Protein 8H2M (pdb70)

Radius of gyration: 31.68 Å; Cα contacts (8 Å, |Δi|>4): 1474; chains: 1; bounding box: 47×100×79 Å

B-factor: mean 79.03, std 23.76, range [32.84, 167.2]

Foldseek 3Di:
DAWQCVLVVFWDKWWQDDDVFDDLLVLLCCLCVLQLQQFDSLLSLLLSQVLSVVLRLLVCLQVCVVVPVQSVQSLQQWQWWQFAHDIARSVDPVSVVVVVVVSPVDDRLNRLLGTADTAGHLQWFDAQTIIIGTRDPQEDEFFFSLVCCVQGGADFPNWDKFFFAPDDGTEYEAEPACLFHQLEWWEAECVRVPHDPFAFEKFWKRKWKAFPRSYTFWIHGGIYGYGPQDDHTYTYLNRTGGFQDADPRDGQHPVNSVVVCVVCNHVRTMMMIMGTRDDFDWQCDVWIKGETELSNPCPPPCVSNVQQQLFWFQDPQAAIEFEKEAEDVVVVQVHDQQQWKWKAWCLIGIYHYHYYYYNYRHIYGHCLVVVLRVAHRRGIMMIIHHSPPPDDRDHPLQSCQLLLQADHADFDAFAQSCVVVLVLVVVLVVVVCVDPLLVVLVVVPDPDPNAVLCSLVVCVVDPNPVSNCVVVVSVLVRVCVVVVFDCVPVVSVVVSCVPPPVSHNVCSSRDVGSVGTGSGHTHHSNNVSNVLWVKHKAFAAQPRSGSSRLNSLQVLLVVLVLLVVQLVVLVVPQDSVQLVVLSVQCVVCVPDNDPVSVVVSSVSNSVSSPPLSSSLNSNSVNLSVNSVCSNNGQMWMWTADPQLKIFIDPSVVSQSVCSCVHDNRVSTQAIAHNPGGRPDHSPVVSNLVSLALLLLLLVVLVVVAPDDCPPFSSVCLVVDSSNSVSSSSNSNSVPHHDDNVCNRVSGD

Structure (mmCIF, N/CA/C/O backbone):
data_8H2M
#
_entry.id   8H2M
#
_cell.length_a   137.780
_cell.length_b   137.780
_cell.length_c   135.430
_cell.angle_alpha   90.000
_cell.angle_beta   90.000
_cell.angle_gamma   90.000
#
_symmetry.space_group_name_H-M   'P 41 2 2'
#
loop_
_atom_site.group_PDB
_atom_site.id
_atom_site.type_symbol
_atom_site.label_atom_id
_atom_site.label_alt_id
_atom_site.label_comp_id
_atom_site.label_asym_id
_atom_site.label_entity_id
_atom_site.label_seq_id
_atom_site.pdbx_PDB_ins_code
_atom_site.Cartn_x
_atom_site.Cartn_y
_atom_site.Cartn_z
_atom_site.occupancy
_atom_site.B_iso_or_equiv
_atom_site.auth_seq_id
_atom_site.auth_comp_id
_atom_site.auth_asym_id
_atom_site.auth_atom_id
_atom_site.pdbx_PDB_model_num
ATOM 1 N N . ASN A 1 341 ? 25.781 47.467 95.011 1.00 71.40 327 ASN A N 1
ATOM 2 C CA . ASN A 1 341 ? 26.742 46.772 95.871 1.00 77.17 327 ASN A CA 1
ATOM 3 C C . ASN A 1 341 ? 26.430 45.250 96.183 1.00 89.60 327 ASN A C 1
ATOM 4 O O . ASN A 1 341 ? 27.379 44.449 96.259 1.00 88.55 327 ASN A O 1
ATOM 9 N N . LYS A 1 342 ? 25.162 44.843 96.383 1.00 84.90 328 LYS A N 1
ATOM 10 C CA . LYS A 1 342 ? 24.767 43.429 96.351 1.00 88.11 328 LYS A CA 1
ATOM 11 C C . LYS A 1 342 ? 23.351 43.303 95.796 1.00 73.19 328 LYS A C 1
ATOM 12 O O . LYS A 1 342 ? 22.641 44.308 95.651 1.00 77.00 328 LYS A O 1
ATOM 18 N N . PRO A 1 343 ? 22.903 42.071 95.494 1.00 64.64 329 PRO A N 1
ATOM 19 C CA . PRO A 1 343 ? 21.626 41.886 94.787 1.00 70.74 329 PRO A CA 1
ATOM 20 C C . PRO A 1 343 ? 20.413 42.461 95.509 1.00 66.51 329 PRO A C 1
ATOM 21 O O . PRO A 1 343 ? 20.226 42.259 96.710 1.00 63.28 329 PRO A O 1
ATOM 25 N N . PHE A 1 344 ? 19.559 43.157 94.752 1.00 65.83 330 PHE A N 1
ATOM 26 C CA . PHE A 1 344 ? 18.331 43.700 95.315 1.00 58.54 330 PHE A CA 1
ATOM 27 C C . PHE A 1 344 ? 17.440 42.616 95.889 1.00 60.91 330 PHE A C 1
ATOM 28 O O . PHE A 1 344 ? 16.520 42.941 96.635 1.00 73.42 330 PHE A O 1
ATOM 36 N N . ALA A 1 345 ? 17.681 41.344 95.583 1.00 57.55 331 ALA A N 1
ATOM 37 C CA . ALA A 1 345 ? 17.026 40.293 96.353 1.00 66.04 331 ALA A CA 1
ATOM 38 C C . ALA A 1 345 ? 17.419 40.388 97.817 1.00 74.89 331 ALA A C 1
ATOM 39 O O . ALA A 1 345 ? 16.557 40.385 98.701 1.00 75.76 331 ALA A O 1
ATOM 41 N N . GLN A 1 346 ? 18.729 40.507 98.087 1.00 81.87 332 GLN A N 1
ATOM 42 C CA . GLN A 1 346 ? 19.261 40.459 99.450 1.00 73.24 332 GLN A CA 1
ATOM 43 C C . GLN A 1 346 ? 19.165 41.805 100.162 1.00 61.28 332 GLN A C 1
ATOM 44 O O . GLN A 1 346 ? 18.940 41.841 101.375 1.00 57.04 332 GLN A O 1
ATOM 50 N N . GLN A 1 347 ? 19.316 42.919 99.446 1.00 60.18 333 GLN A N 1
ATOM 51 C CA . GLN A 1 347 ? 19.221 44.212 100.114 1.00 76.63 333 GLN A CA 1
ATOM 52 C C . GLN A 1 347 ? 17.802 44.546 100.540 1.00 76.05 333 GLN A C 1
ATOM 53 O O . GLN A 1 347 ? 17.604 45.494 101.302 1.00 78.00 333 GLN A O 1
ATOM 59 N N . THR A 1 348 ? 16.815 43.821 100.037 1.00 77.95 334 THR A N 1
ATOM 60 C CA . THR A 1 348 ? 15.430 44.041 100.401 1.00 71.98 334 THR A CA 1
ATOM 61 C C . THR A 1 348 ? 14.866 42.908 101.240 1.00 64.15 334 THR A C 1
ATOM 62 O O . THR A 1 348 ? 13.979 43.142 102.060 1.00 78.09 334 THR A O 1
ATOM 66 N N . GLY A 1 349 ? 15.397 41.705 101.090 1.00 58.39 335 GLY A N 1
ATOM 67 C CA . GLY A 1 349 ? 14.953 40.567 101.850 1.00 69.54 335 GLY A CA 1
ATOM 68 C C . GLY A 1 349 ? 13.863 39.745 101.202 1.00 66.06 335 GLY A C 1
ATOM 69 O O . GLY A 1 349 ? 13.500 38.707 101.764 1.00 57.83 335 GLY A O 1
ATOM 70 N N . ARG A 1 350 ? 13.336 40.179 100.047 1.00 56.45 336 ARG A N 1
ATOM 71 C CA . ARG A 1 350 ? 12.154 39.548 99.457 1.00 59.83 336 ARG A CA 1
ATOM 72 C C . ARG A 1 350 ? 12.373 38.077 99.244 1.00 63.30 336 ARG A C 1
ATOM 73 O O . ARG A 1 350 ? 11.523 37.251 99.595 1.00 83.47 336 ARG A O 1
ATOM 81 N N . PHE A 1 351 ? 13.485 37.739 98.611 1.00 61.57 337 PHE A N 1
ATOM 82 C CA . PHE A 1 351 ? 13.775 36.380 98.212 1.00 67.22 337 PHE A CA 1
ATOM 83 C C . PHE A 1 351 ? 15.063 35.922 98.870 1.00 68.77 337 PHE A C 1
ATOM 84 O O . PHE A 1 351 ? 15.949 36.729 99.162 1.00 67.53 337 PHE A O 1
ATOM 92 N N . HIS A 1 352 ? 15.168 34.625 99.086 1.00 52.37 338 HIS A N 1
ATOM 93 C CA . HIS A 1 352 ? 16.471 34.049 99.353 1.00 64.00 338 HIS A CA 1
ATOM 94 C C . HIS A 1 352 ? 17.138 33.632 98.056 1.00 62.55 338 HIS A C 1
ATOM 95 O O . HIS A 1 352 ? 16.473 33.280 97.080 1.00 69.84 338 HIS A O 1
ATOM 102 N N . THR A 1 353 ? 18.464 33.685 98.041 1.00 66.19 339 THR A N 1
ATOM 103 C CA . THR A 1 353 ? 19.206 33.391 96.832 1.00 51.53 339 THR A CA 1
ATOM 104 C C . THR A 1 353 ? 20.193 32.276 97.093 1.00 52.42 339 THR A C 1
ATOM 105 O O . THR A 1 353 ? 21.007 32.357 98.014 1.00 64.96 339 THR A O 1
ATOM 109 N N . ILE A 1 354 ? 20.123 31.256 96.262 1.00 49.07 340 ILE A N 1
ATOM 110 C CA . ILE A 1 354 ? 21.115 30.200 96.184 1.00 48.83 340 ILE A CA 1
ATOM 111 C C . ILE A 1 354 ? 21.754 30.268 94.787 1.00 57.46 340 ILE A C 1
ATOM 112 O O . ILE A 1 354 ? 21.068 30.557 93.800 1.00 65.68 340 ILE A O 1
ATOM 117 N N . GLU A 1 355 ? 23.076 30.097 94.713 1.00 57.07 341 GLU A N 1
ATOM 118 C CA . GLU A 1 355 ? 23.789 30.086 93.433 1.00 56.18 341 GLU A CA 1
ATOM 119 C C . GLU A 1 355 ? 23.559 28.781 92.676 1.00 63.77 341 GLU A C 1
ATOM 120 O O . GLU A 1 355 ? 23.454 27.708 93.277 1.00 75.35 341 GLU A O 1
ATOM 126 N N . LEU A 1 356 ? 23.527 28.863 91.338 1.00 60.68 342 LEU A N 1
ATOM 127 C CA . LEU A 1 356 ? 23.296 27.662 90.528 1.00 53.42 342 LEU A CA 1
ATOM 128 C C . LEU A 1 356 ? 24.566 26.974 90.036 1.00 55.09 342 LEU A C 1
ATOM 129 O O . LEU A 1 356 ? 24.567 25.748 89.892 1.00 58.99 342 LEU A O 1
ATOM 134 N N . GLN A 1 357 ? 25.613 27.730 89.721 1.00 50.89 343 GLN A N 1
ATOM 135 C CA . GLN A 1 357 ? 26.880 27.197 89.265 1.00 54.39 343 GLN A CA 1
ATOM 136 C C . GLN A 1 357 ? 27.892 27.515 90.341 1.00 77.04 343 GLN A C 1
ATOM 137 O O . GLN A 1 357 ? 28.105 28.694 90.650 1.00 78.85 343 GLN A O 1
ATOM 143 N N . GLU A 1 358 ? 28.525 26.476 90.889 1.00 84.39 344 GLU A N 1
ATOM 144 C CA . GLU A 1 358 ? 29.398 26.610 92.056 1.00 89.49 344 GLU A CA 1
ATOM 145 C C . GLU A 1 358 ? 30.740 27.252 91.668 1.00 81.38 344 GLU A C 1
ATOM 146 O O . GLU A 1 358 ? 30.921 27.779 90.566 1.00 82.10 344 GLU A O 1
ATOM 152 N N . GLU A 1 359 ? 31.698 27.219 92.592 1.00 92.44 345 GLU A N 1
ATOM 153 C CA . GLU A 1 359 ? 32.868 28.106 92.575 1.00 99.32 345 GLU A CA 1
ATOM 154 C C . GLU A 1 359 ? 33.863 27.703 91.479 1.00 90.27 345 GLU A C 1
ATOM 155 O O . GLU A 1 359 ? 34.532 26.666 91.580 1.00 82.08 345 GLU A O 1
ATOM 161 N N . GLY A 1 360 ? 33.963 28.520 90.422 1.00 87.31 346 GLY A N 1
ATOM 162 C CA . GLY A 1 360 ? 34.923 28.290 89.344 1.00 96.98 346 GLY A CA 1
ATOM 163 C C . GLY A 1 360 ? 34.830 27.003 88.530 1.00 98.69 346 GLY A C 1
ATOM 164 O O . GLY A 1 360 ? 35.469 26.886 87.473 1.00 103.75 346 GLY A O 1
ATOM 165 N N . SER A 1 361 ? 34.044 26.031 89.028 1.00 92.33 347 SER A N 1
ATOM 166 C CA . SER A 1 361 ? 33.649 24.737 88.461 1.00 77.26 347 SER A CA 1
ATOM 167 C C . SER A 1 361 ? 33.261 24.785 86.989 1.00 66.41 347 SER A C 1
ATOM 168 O O . SER A 1 361 ? 32.758 25.812 86.514 1.00 62.06 347 SER A O 1
ATOM 171 N N . PRO A 1 362 ? 33.406 23.670 86.266 1.00 62.30 348 PRO A N 1
ATOM 172 C CA . PRO A 1 362 ? 33.343 23.700 84.794 1.00 55.84 348 PRO A CA 1
ATOM 173 C C . PRO A 1 362 ? 31.939 23.865 84.246 1.00 50.52 348 PRO A C 1
ATOM 174 O O . PRO A 1 362 ? 30.961 23.404 84.831 1.00 45.21 348 PRO A O 1
ATOM 178 N N . ASP A 1 363 ? 31.855 24.487 83.075 1.00 51.29 349 ASP A N 1
ATOM 179 C CA . ASP A 1 363 ? 30.559 24.740 82.437 1.00 47.84 349 ASP A CA 1
ATOM 180 C C . ASP A 1 363 ? 30.121 23.511 81.654 1.00 51.10 349 ASP A C 1
ATOM 181 O O . ASP A 1 363 ? 30.472 23.335 80.492 1.00 63.08 349 ASP A O 1
ATOM 186 N N . GLU A 1 364 ? 29.312 22.664 82.281 1.00 41.24 350 GLU A N 1
ATOM 187 C CA . GLU A 1 364 ? 28.882 21.462 81.591 1.00 43.17 350 GLU A CA 1
ATOM 188 C C . GLU A 1 364 ? 28.052 21.784 80.354 1.00 55.13 350 GLU A C 1
ATOM 189 O O . GLU A 1 364 ? 28.003 20.972 79.422 1.00 57.97 350 GLU A O 1
ATOM 195 N N . PHE A 1 365 ? 27.429 22.961 80.289 1.00 52.91 351 PHE A N 1
ATOM 196 C CA . PHE A 1 365 ? 26.655 23.253 79.093 1.00 42.78 351 PHE A CA 1
ATOM 197 C C . PHE A 1 365 ? 27.577 23.519 77.907 1.00 47.65 351 PHE A C 1
ATOM 198 O O . PHE A 1 365 ? 27.323 23.016 76.804 1.00 56.49 351 PHE A O 1
ATOM 206 N N . GLN A 1 366 ? 28.680 24.267 78.112 1.00 45.26 352 GLN A N 1
ATOM 207 C CA . GLN A 1 366 ? 29.634 24.469 77.012 1.00 48.29 352 GLN A CA 1
ATOM 208 C C . GLN A 1 366 ? 30.126 23.140 76.443 1.00 51.25 352 GLN A C 1
ATOM 209 O O . GLN A 1 366 ? 30.386 23.046 75.241 1.00 60.25 352 GLN A O 1
ATOM 215 N N . GLU A 1 367 ? 30.229 22.097 77.275 1.00 53.71 353 GLU A N 1
ATOM 216 C CA . GLU A 1 367 ? 30.675 20.793 76.794 1.00 43.73 353 GLU A CA 1
ATOM 217 C C . GLU A 1 367 ? 29.577 20.099 76.017 1.00 48.57 353 GLU A C 1
ATOM 218 O O . GLU A 1 367 ? 29.826 19.556 74.943 1.00 49.88 353 GLU A O 1
ATOM 224 N N . LEU A 1 368 ? 28.351 20.069 76.547 1.00 41.45 354 LEU A N 1
ATOM 225 C CA . LEU A 1 368 ? 27.309 19.398 75.784 1.00 41.07 354 LEU A CA 1
ATOM 226 C C . LEU A 1 368 ? 27.160 20.037 74.418 1.00 51.11 354 LEU A C 1
ATOM 227 O O . LEU A 1 368 ? 26.770 19.386 73.451 1.00 47.08 354 LEU A O 1
ATOM 232 N N . LEU A 1 369 ? 27.566 21.278 74.299 1.00 45.92 355 LEU A N 1
ATOM 233 C CA . LEU A 1 369 ? 27.315 22.004 73.084 1.00 45.19 355 LEU A CA 1
ATOM 234 C C . LEU A 1 369 ? 28.132 21.466 71.923 1.00 47.05 355 LEU A C 1
ATOM 235 O O . LEU A 1 369 ? 27.820 21.779 70.775 1.00 65.22 355 LEU A O 1
ATOM 240 N N . ARG A 1 370 ? 29.160 20.665 72.177 1.00 51.32 356 ARG A N 1
ATOM 241 C CA . ARG A 1 370 ? 29.907 20.056 71.077 1.00 54.57 356 ARG A CA 1
ATOM 242 C C . ARG A 1 370 ? 29.348 18.708 70.668 1.00 58.71 356 ARG A C 1
ATOM 243 O O . ARG A 1 370 ? 29.902 18.081 69.761 1.00 63.56 356 ARG A O 1
ATOM 251 N N . LEU A 1 371 ? 28.279 18.241 71.323 1.00 51.23 357 LEU A N 1
ATOM 252 C CA . LEU A 1 371 ? 27.367 17.324 70.653 1.00 45.39 357 LEU A CA 1
ATOM 253 C C . LEU A 1 371 ? 26.681 17.997 69.464 1.00 54.39 357 LEU A C 1
ATOM 254 O O . LEU A 1 371 ? 26.321 17.335 68.485 1.00 60.27 357 LEU A O 1
ATOM 259 N N . GLN A 1 372 ? 26.462 19.308 69.545 1.00 57.01 358 GLN A N 1
ATOM 260 C CA . GLN A 1 372 ? 25.887 20.031 68.421 1.00 50.78 358 GLN A CA 1
ATOM 261 C C . GLN A 1 372 ? 26.889 20.171 67.294 1.00 55.85 358 GLN A C 1
ATOM 262 O O . GLN A 1 372 ? 26.511 20.151 66.120 1.00 62.99 358 GLN A O 1
ATOM 268 N N . ALA A 1 373 ? 28.169 20.318 67.623 1.00 67.22 359 ALA A N 1
ATOM 269 C CA . ALA A 1 373 ? 29.154 20.435 66.562 1.00 59.40 359 ALA A CA 1
ATOM 270 C C . ALA A 1 373 ? 29.424 19.088 65.903 1.00 51.20 359 ALA A C 1
ATOM 271 O O . ALA A 1 373 ? 29.522 19.019 64.680 1.00 48.13 359 ALA A O 1
ATOM 273 N N . SER A 1 374 ? 29.499 18.004 66.681 1.00 47.76 360 SER A N 1
ATOM 274 C CA . SER A 1 374 ? 29.728 16.691 66.083 1.00 61.95 360 SER A CA 1
ATOM 275 C C . SER A 1 374 ? 28.554 16.255 65.207 1.00 55.41 360 SER A C 1
ATOM 276 O O . SER A 1 374 ? 28.751 15.662 64.142 1.00 59.70 360 SER A O 1
ATOM 279 N N . THR A 1 375 ? 27.330 16.523 65.625 1.00 53.70 361 THR A N 1
ATOM 280 C CA . THR A 1 375 ? 26.210 16.030 64.844 1.00 56.60 361 THR A CA 1
ATOM 281 C C . THR A 1 375 ? 25.892 16.929 63.642 1.00 54.36 361 THR A C 1
ATOM 282 O O . THR A 1 375 ? 24.904 16.696 62.932 1.00 47.92 361 THR A O 1
ATOM 286 N N . GLN A 1 376 ? 26.734 17.923 63.374 1.00 48.19 362 GLN A N 1
ATOM 287 C CA . GLN A 1 376 ? 26.464 18.900 62.334 1.00 52.67 362 GLN A CA 1
ATOM 288 C C . GLN A 1 376 ? 25.088 19.532 62.536 1.00 63.73 362 GLN A C 1
ATOM 289 O O . GLN A 1 376 ? 24.373 19.824 61.577 1.00 69.18 362 GLN A O 1
ATOM 295 N N . GLY A 1 377 ? 24.688 19.712 63.793 1.00 59.10 363 GLY A N 1
ATOM 296 C CA . GLY A 1 377 ? 23.507 20.487 64.108 1.00 45.07 363 GLY A CA 1
ATOM 297 C C . GLY A 1 377 ? 22.220 19.710 64.264 1.00 47.30 363 GLY A C 1
ATOM 298 O O . GLY A 1 377 ? 21.163 20.227 63.921 1.00 55.39 363 GLY A O 1
ATOM 299 N N . HIS A 1 378 ? 22.258 18.501 64.818 1.00 53.65 364 HIS A N 1
ATOM 300 C CA . HIS A 1 378 ? 21.066 17.655 64.876 1.00 46.63 364 HIS A CA 1
ATOM 301 C C . HIS A 1 378 ? 20.732 17.223 66.291 1.00 54.91 364 HIS A C 1
ATOM 302 O O . HIS A 1 378 ? 20.130 16.172 66.497 1.00 67.28 364 HIS A O 1
ATOM 309 N N . VAL A 1 379 ? 21.137 18.018 67.273 1.00 57.49 365 VAL A N 1
ATOM 310 C CA . VAL A 1 379 ? 20.578 17.951 68.610 1.00 49.88 365 VAL A CA 1
ATOM 311 C C . VAL A 1 379 ? 19.983 19.318 68.942 1.00 52.27 365 VAL A C 1
ATOM 312 O O . VAL A 1 379 ? 20.146 20.291 68.209 1.00 66.24 365 VAL A O 1
ATOM 316 N N . ASP A 1 380 ? 19.268 19.371 70.037 1.00 40.25 366 ASP A N 1
ATOM 317 C CA . ASP A 1 380 ? 18.481 20.535 70.409 1.00 45.10 366 ASP A CA 1
ATOM 318 C C . ASP A 1 380 ? 19.143 21.263 71.579 1.00 43.07 366 ASP A C 1
ATOM 319 O O . ASP A 1 380 ? 19.114 20.782 72.724 1.00 45.16 366 ASP A O 1
ATOM 324 N N . GLU A 1 381 ? 19.700 22.443 71.297 1.00 37.89 367 GLU A N 1
ATOM 325 C CA . GLU A 1 381 ? 20.379 23.212 72.342 1.00 37.52 367 GLU A CA 1
ATOM 326 C C . GLU A 1 381 ? 19.514 23.464 73.563 1.00 45.21 367 GLU A C 1
ATOM 327 O O . GLU A 1 381 ? 20.014 23.420 74.686 1.00 51.58 367 GLU A O 1
ATOM 333 N N . THR A 1 382 ? 18.232 23.775 73.389 1.00 46.99 368 THR A N 1
ATOM 334 C CA . THR A 1 382 ? 17.566 24.216 74.600 1.00 40.75 368 THR A CA 1
ATOM 335 C C . THR A 1 382 ? 17.158 23.017 75.449 1.00 41.63 368 THR A C 1
ATOM 336 O O . THR A 1 382 ? 16.851 23.200 76.623 1.00 39.93 368 THR A O 1
ATOM 340 N N . THR A 1 383 ? 17.126 21.797 74.865 1.00 44.71 369 THR A N 1
ATOM 341 C CA . THR A 1 383 ? 16.998 20.571 75.658 1.00 37.20 369 THR A CA 1
ATOM 342 C C . THR A 1 383 ? 18.258 20.302 76.460 1.00 42.82 369 THR A C 1
ATOM 343 O O . THR A 1 383 ? 18.185 20.013 77.661 1.00 40.80 369 THR A O 1
ATOM 347 N N . LEU A 1 384 ? 19.425 20.364 75.806 1.00 35.32 370 LEU A N 1
ATOM 348 C CA . LEU A 1 384 ? 20.686 20.360 76.542 1.00 35.41 370 LEU A CA 1
ATOM 349 C C . LEU A 1 384 ? 20.640 21.369 77.684 1.00 37.24 370 LEU A C 1
ATOM 350 O O . LEU A 1 384 ? 20.989 21.057 78.824 1.00 41.75 370 LEU A O 1
ATOM 355 N N . ALA A 1 385 ? 20.150 22.572 77.398 1.00 36.64 371 ALA A N 1
ATOM 356 C CA . ALA A 1 385 ? 20.015 23.604 78.419 1.00 36.12 371 ALA A CA 1
ATOM 357 C C . ALA A 1 385 ? 19.102 23.158 79.546 1.00 45.49 371 ALA A C 1
ATOM 358 O O . ALA A 1 385 ? 19.328 23.512 80.706 1.00 49.91 371 ALA A O 1
ATOM 360 N N . ARG A 1 386 ? 18.048 22.407 79.233 1.00 36.84 372 ARG A N 1
ATOM 361 C CA . ARG A 1 386 ? 17.128 22.007 80.290 1.00 45.40 372 ARG A CA 1
ATOM 362 C C . ARG A 1 386 ? 17.800 21.029 81.245 1.00 43.53 372 ARG A C 1
ATOM 363 O O . ARG A 1 386 ? 17.754 21.213 82.466 1.00 41.43 372 ARG A O 1
ATOM 371 N N . LEU A 1 387 ? 18.434 19.985 80.701 1.00 47.25 373 LEU A N 1
ATOM 372 C CA . LEU A 1 387 ? 19.087 18.994 81.543 1.00 44.12 373 LEU A CA 1
ATOM 373 C C . LEU A 1 387 ? 20.053 19.659 82.507 1.00 45.97 373 LEU A C 1
ATOM 374 O O . LEU A 1 387 ? 20.079 19.337 83.702 1.00 37.53 373 LEU A O 1
ATOM 379 N N . VAL A 1 388 ? 20.837 20.611 82.006 1.00 38.07 374 VAL A N 1
ATOM 380 C CA . VAL A 1 388 ? 21.764 21.330 82.864 1.00 36.77 374 VAL A CA 1
ATOM 381 C C . VAL A 1 388 ? 21.019 22.110 83.951 1.00 39.21 374 VAL A C 1
ATOM 382 O O . VAL A 1 388 ? 21.347 22.023 85.143 1.00 37.30 374 VAL A O 1
ATOM 386 N N . VAL A 1 389 ? 19.999 22.879 83.562 1.00 37.01 375 VAL A N 1
ATOM 387 C CA . VAL A 1 389 ? 19.280 23.690 84.543 1.00 37.22 375 VAL A CA 1
ATOM 388 C C . VAL A 1 389 ? 18.540 22.833 85.568 1.00 37.56 375 VAL A C 1
ATOM 389 O O . VAL A 1 389 ? 18.388 23.232 86.723 1.00 50.48 375 VAL A O 1
ATOM 393 N N . GLN A 1 390 ? 18.073 21.651 85.189 1.00 39.25 376 GLN A N 1
ATOM 394 C CA . GLN A 1 390 ? 17.468 20.775 86.189 1.00 44.42 376 GLN A CA 1
ATOM 395 C C . GLN A 1 390 ? 18.521 20.187 87.124 1.00 44.32 376 GLN A C 1
ATOM 396 O O . GLN A 1 390 ? 18.282 20.048 88.328 1.00 49.70 376 GLN A O 1
ATOM 402 N N . LYS A 1 391 ? 19.706 19.925 86.644 1.00 48.85 377 LYS A N 1
ATOM 403 C CA . LYS A 1 391 ? 20.696 19.380 87.519 1.00 53.64 377 LYS A CA 1
ATOM 404 C C . LYS A 1 391 ? 21.209 20.418 88.428 1.00 59.35 377 LYS A C 1
ATOM 405 O O . LYS A 1 391 ? 21.203 20.244 89.599 1.00 54.37 377 LYS A O 1
ATOM 411 N N . ARG A 1 392 ? 21.681 21.509 87.885 1.00 54.82 378 ARG A N 1
ATOM 412 C CA . ARG A 1 392 ? 22.232 22.556 88.696 1.00 58.69 378 ARG A CA 1
ATOM 413 C C . ARG A 1 392 ? 21.357 23.059 89.779 1.00 64.78 378 ARG A C 1
ATOM 414 O O . ARG A 1 392 ? 21.826 23.485 90.788 1.00 65.05 378 ARG A O 1
ATOM 422 N N . ALA A 1 393 ? 20.072 23.010 89.560 1.00 61.58 379 ALA A N 1
ATOM 423 C CA . ALA A 1 393 ? 19.093 23.528 90.504 1.00 42.00 379 ALA A CA 1
ATOM 424 C C . ALA A 1 393 ? 18.678 22.491 91.522 1.00 62.14 379 ALA A C 1
ATOM 425 O O . ALA A 1 393 ? 18.488 22.818 92.700 1.00 54.15 379 ALA A O 1
ATOM 427 N N . THR A 1 394 ? 18.496 21.244 91.086 1.00 52.62 380 THR A N 1
ATOM 428 C CA . THR A 1 394 ? 18.231 20.188 92.048 1.00 51.60 380 THR A CA 1
ATOM 429 C C . THR A 1 394 ? 19.396 20.042 93.012 1.00 59.94 380 THR A C 1
ATOM 430 O O . THR A 1 394 ? 19.192 19.871 94.221 1.00 62.42 380 THR A O 1
ATOM 434 N N . LYS A 1 395 ? 20.632 20.151 92.514 1.00 61.00 381 LYS A N 1
ATOM 435 C CA . LYS A 1 395 ? 21.752 20.037 93.435 1.00 54.29 381 LYS A CA 1
ATOM 436 C C . LYS A 1 395 ? 21.760 21.194 94.418 1.00 55.11 381 LYS A C 1
ATOM 437 O O . LYS A 1 395 ? 21.873 20.991 95.628 1.00 54.94 381 LYS A O 1
ATOM 443 N N . ALA A 1 396 ? 21.604 22.415 93.922 1.00 58.86 382 ALA A N 1
ATOM 444 C CA . ALA A 1 396 ? 21.631 23.569 94.815 1.00 73.27 382 ALA A CA 1
ATOM 445 C C . ALA A 1 396 ? 20.568 23.452 95.907 1.00 64.13 382 ALA A C 1
ATOM 446 O O . ALA A 1 396 ? 20.860 23.651 97.096 1.00 58.10 382 ALA A O 1
ATOM 448 N N . ILE A 1 397 ? 19.335 23.104 95.519 1.00 57.12 383 ILE A N 1
ATOM 449 C CA . ILE A 1 397 ? 18.215 23.103 96.452 1.00 57.01 383 ILE A CA 1
ATOM 450 C C . ILE A 1 397 ? 18.383 22.013 97.499 1.00 67.38 383 ILE A C 1
ATOM 451 O O . ILE A 1 397 ? 17.964 22.182 98.649 1.00 71.61 383 ILE A O 1
ATOM 456 N N . LEU A 1 398 ? 19.010 20.893 97.141 1.00 73.76 384 LEU A N 1
ATOM 457 C CA . LEU A 1 398 ? 19.353 19.878 98.139 1.00 69.02 384 LEU A CA 1
ATOM 458 C C . LEU A 1 398 ? 20.458 20.371 99.066 1.00 62.59 384 LEU A C 1
ATOM 459 O O . LEU A 1 398 ? 20.259 20.487 100.282 1.00 60.81 384 LEU A O 1
ATOM 464 N N . LYS A 1 399 ? 21.633 20.681 98.515 1.00 58.38 385 LYS A N 1
ATOM 465 C CA . LYS A 1 399 ? 22.700 21.206 99.365 1.00 70.26 385 LYS A CA 1
ATOM 466 C C . LYS A 1 399 ? 22.190 22.278 100.333 1.00 71.78 385 LYS A C 1
ATOM 467 O O . LYS A 1 399 ? 22.505 22.237 101.524 1.00 66.69 385 LYS A O 1
ATOM 473 N N . LYS A 1 400 ? 21.359 23.214 99.871 1.00 67.54 386 LYS A N 1
ATOM 474 C CA . LYS A 1 400 ? 20.752 24.114 100.845 1.00 64.21 386 LYS A CA 1
ATOM 475 C C . LYS A 1 400 ? 19.863 23.340 101.800 1.00 68.51 386 LYS A C 1
ATOM 476 O O . LYS A 1 400 ? 19.990 23.476 103.017 1.00 86.53 386 LYS A O 1
ATOM 482 N N . LEU A 1 401 ? 18.994 22.479 101.276 1.00 64.95 387 LEU A N 1
ATOM 483 C CA . LEU A 1 401 ? 18.127 21.674 102.138 1.00 68.97 387 LEU A CA 1
ATOM 484 C C . LEU A 1 401 ? 18.896 20.755 103.071 1.00 89.22 387 LEU A C 1
ATOM 485 O O . LEU A 1 401 ? 18.275 19.959 103.780 1.00 105.08 387 LEU A O 1
ATOM 490 N N . LEU A 1 402 ? 20.228 20.808 103.065 1.00 84.69 388 LEU A N 1
ATOM 491 C CA . LEU A 1 402 ? 21.021 20.083 104.050 1.00 83.65 388 LEU A CA 1
ATOM 492 C C . LEU A 1 402 ? 21.736 21.008 105.028 1.00 79.58 388 LEU A C 1
ATOM 493 O O . LEU A 1 402 ? 21.596 20.832 106.238 1.00 77.19 388 LEU A O 1
ATOM 498 N N . GLU A 1 403 ? 22.478 22.014 104.537 1.00 81.13 389 GLU A N 1
ATOM 499 C CA . GLU A 1 403 ? 23.037 23.088 105.366 1.00 90.51 389 GLU A CA 1
ATOM 500 C C . GLU A 1 403 ? 21.962 23.815 106.161 1.00 99.42 389 GLU A C 1
ATOM 501 O O . GLU A 1 403 ? 22.291 24.627 107.040 1.00 99.43 389 GLU A O 1
ATOM 507 N N . THR A 1 404 ? 20.690 23.538 105.865 1.00 107.32 390 THR A N 1
ATOM 508 C CA . THR A 1 404 ? 19.552 24.192 106.485 1.00 99.59 390 THR A CA 1
ATOM 509 C C . THR A 1 404 ? 18.732 23.215 107.314 1.00 104.89 390 THR A C 1
ATOM 510 O O . THR A 1 404 ? 17.549 23.445 107.534 1.00 115.54 390 THR A O 1
ATOM 514 N N . ALA A 1 405 ? 19.319 22.111 107.761 1.00 102.89 391 ALA A N 1
ATOM 515 C CA . ALA A 1 405 ? 18.665 21.365 108.829 1.00 103.81 391 ALA A CA 1
ATOM 516 C C . ALA A 1 405 ? 18.858 22.030 110.190 1.00 112.20 391 ALA A C 1
ATOM 517 O O . ALA A 1 405 ? 18.112 21.732 111.127 1.00 106.02 391 ALA A O 1
ATOM 519 N N . ASP A 1 406 ? 19.824 22.944 110.298 1.00 121.73 392 ASP A N 1
ATOM 520 C CA . ASP A 1 406 ? 20.161 23.623 111.540 1.00 124.06 392 ASP A CA 1
ATOM 521 C C . ASP A 1 406 ? 19.407 24.934 111.705 1.00 123.32 392 ASP A C 1
ATOM 522 O O . ASP A 1 406 ? 19.027 25.276 112.825 1.00 130.91 392 ASP A O 1
ATOM 527 N N . ARG A 1 407 ? 19.201 25.685 110.625 1.00 123.64 393 ARG A N 1
ATOM 528 C CA . ARG A 1 407 ? 18.278 26.818 110.632 1.00 126.87 393 ARG A CA 1
ATOM 529 C C . ARG A 1 407 ? 16.934 26.302 110.125 1.00 119.86 393 ARG A C 1
ATOM 530 O O . ARG A 1 407 ? 16.539 26.595 108.991 1.00 122.03 393 ARG A O 1
ATOM 538 N N . PRO A 1 408 ? 16.188 25.556 110.943 1.00 121.40 394 PRO A N 1
ATOM 539 C CA . PRO A 1 408 ? 15.156 24.665 110.389 1.00 123.08 394 PRO A CA 1
ATOM 540 C C . PRO A 1 408 ? 13.873 25.358 109.940 1.00 123.53 394 PRO A C 1
ATOM 541 O O . PRO A 1 408 ? 13.147 24.807 109.098 1.00 109.96 394 PRO A O 1
ATOM 545 N N . GLU A 1 409 ? 13.549 26.518 110.508 1.00 129.04 395 GLU A N 1
ATOM 546 C CA . GLU A 1 409 ? 12.368 27.241 110.060 1.00 133.84 395 GLU A CA 1
ATOM 547 C C . GLU A 1 409 ? 12.671 28.060 108.819 1.00 124.06 395 GLU A C 1
ATOM 548 O O . GLU A 1 409 ? 11.765 28.372 108.042 1.00 124.38 395 GLU A O 1
ATOM 554 N N . GLU A 1 410 ? 13.943 28.375 108.603 1.00 121.24 396 GLU A N 1
ATOM 555 C CA . GLU A 1 410 ? 14.364 28.931 107.330 1.00 115.38 396 GLU A CA 1
ATOM 556 C C . GLU A 1 410 ? 14.446 27.850 106.253 1.00 110.37 396 GLU A C 1
ATOM 557 O O . GLU A 1 410 ? 14.352 28.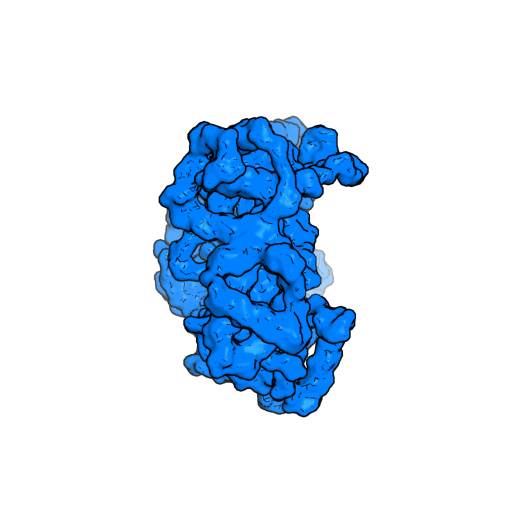165 105.067 1.00 107.59 396 GLU A O 1
ATOM 563 N N . GLN A 1 411 ? 14.616 26.582 106.641 1.00 114.63 397 GLN A N 1
ATOM 564 C CA . GLN A 1 411 ? 14.592 25.493 105.669 1.00 97.11 397 GLN A CA 1
ATOM 565 C C . GLN A 1 411 ? 13.249 25.420 104.974 1.00 98.04 397 GLN A C 1
ATOM 566 O O . GLN A 1 411 ? 13.181 25.145 103.772 1.00 86.67 397 GLN A O 1
ATOM 572 N N . ALA A 1 412 ? 12.167 25.654 105.726 1.00 100.51 398 ALA A N 1
ATOM 573 C CA . ALA A 1 412 ? 10.831 25.367 105.229 1.00 105.95 398 ALA A CA 1
ATOM 574 C C . ALA A 1 412 ? 10.516 26.131 103.954 1.00 105.19 398 ALA A C 1
ATOM 575 O O . ALA A 1 412 ? 9.661 25.690 103.177 1.00 98.44 398 ALA A O 1
ATOM 577 N N . VAL A 1 413 ? 11.207 27.243 103.700 1.00 98.23 399 VAL A N 1
ATOM 578 C CA . VAL A 1 413 ? 10.936 27.995 102.483 1.00 91.05 399 VAL A CA 1
ATOM 579 C C . VAL A 1 413 ? 11.560 27.320 101.274 1.00 87.82 399 VAL A C 1
ATOM 580 O O . VAL A 1 413 ? 10.975 27.317 100.187 1.00 93.19 399 VAL A O 1
ATOM 584 N N . TRP A 1 414 ? 12.743 26.723 101.438 1.00 90.70 400 TRP A N 1
ATOM 585 C CA . TRP A 1 414 ? 13.345 25.956 100.351 1.00 80.05 400 TRP A CA 1
ATOM 586 C C . TRP A 1 414 ? 12.637 24.619 100.116 1.00 77.72 400 TRP A C 1
ATOM 587 O O . TRP A 1 414 ? 12.660 24.101 98.993 1.00 76.80 400 TRP A O 1
ATOM 598 N N . ARG A 1 415 ? 12.041 24.031 101.157 1.00 74.79 401 ARG A N 1
ATOM 599 C CA . ARG A 1 415 ? 11.237 22.834 100.962 1.00 79.30 401 ARG A CA 1
ATOM 600 C C . ARG A 1 415 ? 10.338 22.990 99.756 1.00 70.38 401 ARG A C 1
ATOM 601 O O . ARG A 1 415 ? 10.310 22.139 98.865 1.00 78.95 401 ARG A O 1
ATOM 609 N N . ALA A 1 416 ? 9.603 24.089 99.701 1.00 66.83 402 ALA A N 1
ATOM 610 C CA . ALA A 1 416 ? 8.608 24.248 98.658 1.00 77.49 402 ALA A CA 1
ATOM 611 C C . ALA A 1 416 ? 9.158 24.942 97.436 1.00 83.70 402 ALA A C 1
ATOM 612 O O . ALA A 1 416 ? 8.439 25.719 96.804 1.00 98.26 402 ALA A O 1
ATOM 614 N N . ALA A 1 417 ? 10.415 24.714 97.090 1.00 69.54 403 ALA A N 1
ATOM 615 C CA . ALA A 1 417 ? 10.825 25.026 95.736 1.00 48.56 403 ALA A CA 1
ATOM 616 C C . ALA A 1 417 ? 10.677 23.821 94.820 1.00 63.45 403 ALA A C 1
ATOM 617 O O . ALA A 1 417 ? 10.591 23.988 93.595 1.00 64.07 403 ALA A O 1
ATOM 619 N N . ILE A 1 418 ? 10.615 22.620 95.395 1.00 70.00 404 ILE A N 1
ATOM 620 C CA . ILE A 1 418 ? 10.471 21.369 94.658 1.00 70.64 404 ILE A CA 1
ATOM 621 C C . ILE A 1 418 ? 9.216 20.697 95.160 1.00 81.41 404 ILE A C 1
ATOM 622 O O . ILE A 1 418 ? 9.084 20.462 96.363 1.00 99.29 404 ILE A O 1
ATOM 627 N N . GLU A 1 419 ? 8.297 20.378 94.255 1.00 77.15 405 GLU A N 1
ATOM 628 C CA . GLU A 1 419 ? 7.127 19.620 94.690 1.00 80.22 405 GLU A CA 1
ATOM 629 C C . GLU A 1 419 ? 7.474 18.147 94.813 1.00 89.49 405 GLU A C 1
ATOM 630 O O . GLU A 1 419 ? 7.546 17.608 95.919 1.00 93.67 405 GLU A O 1
ATOM 636 N N . ARG A 1 420 ? 7.721 17.495 93.681 1.00 81.05 406 ARG A N 1
ATOM 637 C CA . ARG A 1 420 ? 7.910 16.055 93.643 1.00 73.30 406 ARG A CA 1
ATOM 638 C C . ARG A 1 420 ? 9.218 15.700 92.947 1.00 78.38 406 ARG A C 1
ATOM 639 O O . ARG A 1 420 ? 9.548 16.264 91.901 1.00 82.34 406 ARG A O 1
ATOM 647 N N . LEU A 1 421 ? 9.935 14.734 93.523 1.00 77.64 407 LEU A N 1
ATOM 648 C CA . LEU A 1 421 ? 11.275 14.327 93.104 1.00 66.24 407 LEU A CA 1
ATOM 649 C C . LEU A 1 421 ? 11.310 12.813 92.969 1.00 75.45 407 LEU A C 1
ATOM 650 O O . LEU A 1 421 ? 11.034 12.102 93.937 1.00 96.70 407 LEU A O 1
ATOM 655 N N . VAL A 1 422 ? 11.677 12.306 91.802 1.00 74.33 408 VAL A N 1
ATOM 656 C CA . VAL A 1 422 ? 11.773 10.861 91.591 1.00 69.82 408 VAL A CA 1
ATOM 657 C C . VAL A 1 422 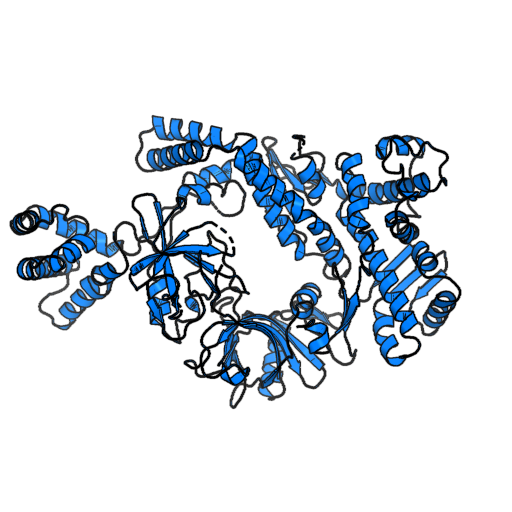? 13.247 10.468 91.515 1.00 79.16 408 VAL A C 1
ATOM 658 O O . VAL A 1 422 ? 13.950 10.820 90.559 1.00 83.51 408 VAL A O 1
ATOM 662 N N . ILE A 1 423 ? 13.708 9.711 92.511 1.00 72.09 409 ILE A N 1
ATOM 663 C CA . ILE A 1 423 ? 15.096 9.270 92.618 1.00 67.77 409 ILE A CA 1
ATOM 664 C C . ILE A 1 423 ? 15.120 7.748 92.668 1.00 81.13 409 ILE A C 1
ATOM 665 O O . ILE A 1 423 ? 14.584 7.147 93.604 1.00 81.41 409 ILE A O 1
ATOM 670 N N . GLY A 1 424 ? 15.767 7.130 91.684 1.00 86.18 410 GLY A N 1
ATOM 671 C CA . GLY A 1 424 ? 15.644 5.692 91.510 1.00 79.07 410 GLY A CA 1
ATOM 672 C C . GLY A 1 424 ? 14.205 5.321 91.194 1.00 88.54 410 GLY A C 1
ATOM 673 O O . GLY A 1 424 ? 13.627 5.747 90.180 1.00 80.66 410 GLY A O 1
ATOM 674 N N . ASN A 1 425 ? 13.603 4.515 92.073 1.00 96.63 411 ASN A N 1
ATOM 675 C CA . ASN A 1 425 ? 12.208 4.121 91.932 1.00 97.92 411 ASN A CA 1
ATOM 676 C C . ASN A 1 425 ? 11.293 4.789 92.933 1.00 87.63 411 ASN A C 1
ATOM 677 O O . ASN A 1 425 ? 10.096 4.920 92.662 1.00 94.06 411 ASN A O 1
ATOM 682 N N . THR A 1 426 ? 11.827 5.222 94.061 1.00 85.29 412 THR A N 1
ATOM 683 C CA . THR A 1 426 ? 11.021 5.895 95.064 1.00 92.52 412 THR A CA 1
ATOM 684 C C . THR A 1 426 ? 10.717 7.330 94.626 1.00 90.19 412 THR A C 1
ATOM 685 O O . THR A 1 426 ? 11.534 7.966 93.958 1.00 86.33 412 THR A O 1
ATOM 689 N N . ALA A 1 427 ? 9.517 7.831 94.966 1.00 97.29 413 ALA A N 1
ATOM 690 C CA . ALA A 1 427 ? 9.074 9.187 94.608 1.00 89.50 413 ALA A CA 1
ATOM 691 C C . ALA A 1 427 ? 8.745 9.989 95.860 1.00 86.78 413 ALA A C 1
ATOM 692 O O . ALA A 1 427 ? 8.052 9.494 96.757 1.00 103.89 413 ALA A O 1
ATOM 694 N N . TYR A 1 428 ? 9.215 11.233 95.904 1.00 82.45 414 TYR A N 1
ATOM 695 C CA . TYR A 1 428 ? 9.213 12.042 97.123 1.00 86.74 414 TYR A CA 1
ATOM 696 C C . TYR A 1 428 ? 8.368 13.296 96.959 1.00 90.67 414 TYR A C 1
ATOM 697 O O . TYR A 1 428 ? 8.901 14.329 96.552 1.00 85.35 414 TYR A O 1
ATOM 706 N N . ASP A 1 429 ? 7.086 13.229 97.339 1.00 93.06 415 ASP A N 1
ATOM 707 C CA . ASP A 1 429 ? 6.235 14.418 97.345 1.00 91.50 415 ASP A CA 1
ATOM 708 C C . ASP A 1 429 ? 6.576 15.234 98.584 1.00 88.10 415 ASP A C 1
ATOM 709 O O . ASP A 1 429 ? 6.098 14.939 99.675 1.00 92.08 415 ASP A O 1
ATOM 714 N N . LEU A 1 430 ? 7.396 16.283 98.408 1.00 90.71 416 LEU A N 1
ATOM 715 C CA . LEU A 1 430 ? 7.947 17.032 99.539 1.00 92.82 416 LEU A CA 1
ATOM 716 C C . LEU A 1 430 ? 6.873 17.687 100.395 1.00 98.81 416 LEU A C 1
ATOM 717 O O . LEU A 1 430 ? 7.134 17.974 101.571 1.00 99.90 416 LEU A O 1
ATOM 722 N N . LYS A 1 431 ? 5.686 17.953 99.834 1.00 100.54 417 LYS A N 1
ATOM 723 C CA . LYS A 1 431 ? 4.609 18.530 100.635 1.00 97.68 417 LYS A CA 1
ATOM 724 C C . LYS A 1 431 ? 4.251 17.638 101.820 1.00 111.35 417 LYS A C 1
ATOM 725 O O . LYS A 1 431 ? 3.900 18.151 102.887 1.00 118.23 417 LYS A O 1
ATOM 731 N N . ASP A 1 432 ? 4.333 16.310 101.651 1.00 110.04 418 ASP A N 1
ATOM 732 C CA . ASP A 1 432 ? 4.193 15.369 102.765 1.00 113.61 418 ASP A CA 1
ATOM 733 C C . ASP A 1 432 ? 5.268 15.583 103.820 1.00 115.76 418 ASP A C 1
ATOM 734 O O . ASP A 1 432 ? 6.466 15.534 103.526 1.00 118.42 418 ASP A O 1
ATOM 739 N N . ASP A 1 433 ? 4.844 15.761 105.068 1.00 115.71 419 ASP A N 1
ATOM 740 C CA . ASP A 1 433 ? 5.801 15.691 106.163 1.00 109.99 419 ASP A CA 1
ATOM 741 C C . ASP A 1 433 ? 6.472 14.325 106.195 1.00 120.60 419 ASP A C 1
ATOM 742 O O . ASP A 1 433 ? 7.622 14.200 106.641 1.00 121.70 419 ASP A O 1
ATOM 747 N N . GLU A 1 434 ? 5.768 13.298 105.710 1.00 117.05 420 GLU A N 1
ATOM 748 C CA . GLU A 1 434 ? 6.317 11.962 105.552 1.00 116.43 420 GLU A CA 1
ATOM 749 C C . GLU A 1 434 ? 7.432 11.954 104.517 1.00 111.81 420 GLU A C 1
ATOM 750 O O . GLU A 1 434 ? 8.606 11.851 104.887 1.00 111.00 420 GLU A O 1
ATOM 756 N N . SER A 1 435 ? 7.077 12.059 103.228 1.00 118.65 421 SER A N 1
ATOM 757 C CA . SER A 1 435 ? 8.089 11.993 102.171 1.00 107.16 421 SER A CA 1
ATOM 758 C C . SER A 1 435 ? 9.275 12.881 102.491 1.00 89.18 421 SER A C 1
ATOM 759 O O . SER A 1 435 ? 10.427 12.442 102.421 1.00 86.85 421 SER A O 1
ATOM 762 N N . PHE A 1 436 ? 9.009 14.122 102.893 1.00 91.91 422 PHE A N 1
ATOM 763 C CA . PHE A 1 436 ? 10.109 15.049 103.126 1.00 90.69 422 PHE A CA 1
ATOM 764 C C . PHE A 1 436 ? 11.051 14.524 104.187 1.00 97.20 422 PHE A C 1
ATOM 765 O O . PHE A 1 436 ? 12.271 14.670 104.067 1.00 89.60 422 PHE A O 1
ATOM 773 N N . ALA A 1 437 ? 10.503 13.926 105.246 1.00 104.35 423 ALA A N 1
ATOM 774 C CA . ALA A 1 437 ? 11.359 13.307 106.247 1.00 110.21 423 ALA A CA 1
ATOM 775 C C . ALA A 1 437 ? 12.336 12.349 105.580 1.00 103.69 423 ALA A C 1
ATOM 776 O O . ALA A 1 437 ? 13.556 12.475 105.741 1.00 86.97 423 ALA A O 1
ATOM 778 N N . LYS A 1 438 ? 11.798 11.405 104.815 1.00 108.99 424 LYS A N 1
ATOM 779 C CA . LYS A 1 438 ? 12.613 10.414 104.122 1.00 114.90 424 LYS A CA 1
ATOM 780 C C . LYS A 1 438 ? 13.640 11.033 103.176 1.00 115.16 424 LYS A C 1
ATOM 781 O O . LYS A 1 438 ? 14.776 10.565 103.097 1.00 122.13 424 LYS A O 1
ATOM 787 N N . LEU A 1 439 ? 13.246 12.082 102.459 1.00 112.02 425 LEU A N 1
ATOM 788 C CA . LEU A 1 439 ? 14.158 12.726 101.517 1.00 95.95 425 LEU A CA 1
ATOM 789 C C . LEU A 1 439 ? 15.405 13.239 102.227 1.00 98.58 425 LEU A C 1
ATOM 790 O O . LEU A 1 439 ? 16.529 12.904 101.836 1.00 97.76 425 LEU A O 1
ATOM 795 N N . ILE A 1 440 ? 15.231 14.006 103.309 1.00 100.94 426 ILE A N 1
ATOM 796 C CA . ILE A 1 440 ? 16.390 14.423 104.096 1.00 102.34 426 ILE A CA 1
ATOM 797 C C . ILE A 1 440 ? 17.070 13.227 104.757 1.00 114.55 426 ILE A C 1
ATOM 798 O O . ILE A 1 440 ? 18.234 13.328 105.169 1.00 127.07 426 ILE A O 1
ATOM 803 N N . GLU A 1 441 ? 16.374 12.095 104.879 1.00 112.31 427 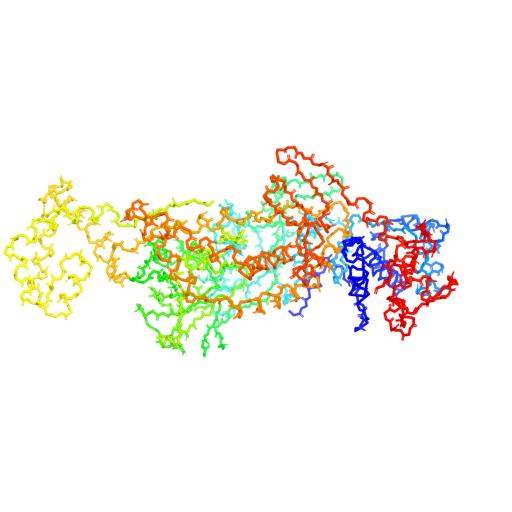GLU A N 1
ATOM 804 C CA . GLU A 1 441 ? 17.006 10.904 105.426 1.00 119.20 427 GLU A CA 1
ATOM 805 C C . GLU A 1 441 ? 18.137 10.468 104.504 1.00 123.50 427 GLU A C 1
ATOM 806 O O . GLU A 1 441 ? 19.310 10.590 104.873 1.00 127.88 427 GLU A O 1
ATOM 812 N N . LEU A 1 442 ? 17.815 10.003 103.289 1.00 118.56 428 LEU A N 1
ATOM 813 C CA . LEU A 1 442 ? 18.890 9.573 102.394 1.00 115.75 428 LEU A CA 1
ATOM 814 C C . LEU A 1 442 ? 19.808 10.727 102.028 1.00 104.26 428 LEU A C 1
ATOM 815 O O . LEU A 1 442 ? 20.914 10.490 101.536 1.00 99.17 428 LEU A O 1
ATOM 820 N N . ALA A 1 443 ? 19.351 11.962 102.227 1.00 105.15 429 ALA A N 1
ATOM 821 C CA . ALA A 1 443 ? 20.152 13.134 101.900 1.00 103.19 429 ALA A CA 1
ATOM 822 C C . ALA A 1 443 ? 21.539 13.066 102.525 1.00 99.56 429 ALA A C 1
ATOM 823 O O . ALA A 1 443 ? 22.535 13.423 101.881 1.00 74.91 429 ALA A O 1
ATOM 825 N N . LYS A 1 444 ? 21.616 12.614 103.785 1.00 102.42 430 LYS A N 1
ATOM 826 C CA . LYS A 1 444 ? 22.865 12.499 104.535 1.00 111.36 430 LYS A CA 1
ATOM 827 C C . LYS A 1 444 ? 23.589 11.181 104.276 1.00 104.27 430 LYS A C 1
ATOM 828 O O . LYS A 1 444 ? 24.820 11.159 104.136 1.00 101.66 430 LYS A O 1
ATOM 834 N N . LYS A 1 445 ? 22.847 10.081 104.193 1.00 94.65 431 LYS A N 1
ATOM 835 C CA . LYS A 1 445 ? 23.466 8.767 104.139 1.00 98.90 431 LYS A CA 1
ATOM 836 C C . LYS A 1 445 ? 24.220 8.504 102.839 1.00 108.49 431 LYS A C 1
ATOM 837 O O . LYS A 1 445 ? 24.870 7.458 102.730 1.00 115.77 431 LYS A O 1
ATOM 843 N N . HIS A 1 446 ? 24.151 9.401 101.858 1.00 108.61 432 HIS A N 1
ATOM 844 C CA . HIS A 1 446 ? 24.791 9.231 100.556 1.00 100.26 432 HIS A CA 1
ATOM 845 C C . HIS A 1 446 ? 25.339 10.581 100.126 1.00 82.50 432 HIS A C 1
ATOM 846 O O . HIS A 1 446 ? 24.737 11.615 100.442 1.00 84.48 432 HIS A O 1
ATOM 853 N N . PRO A 1 447 ? 26.444 10.615 99.385 1.00 79.62 433 PRO A N 1
ATOM 854 C CA . PRO A 1 447 ? 27.025 11.909 99.000 1.00 87.73 433 PRO A CA 1
ATOM 855 C C . PRO A 1 447 ? 26.231 12.551 97.864 1.00 79.84 433 PRO A C 1
ATOM 856 O O . PRO A 1 447 ? 25.534 11.878 97.100 1.00 68.94 433 PRO A O 1
ATOM 860 N N . LEU A 1 448 ? 26.357 13.881 97.766 1.00 68.93 434 LEU A N 1
ATOM 861 C CA . LEU A 1 448 ? 25.435 14.655 96.936 1.00 68.52 434 LEU A CA 1
ATOM 862 C C . LEU A 1 448 ? 25.390 14.153 95.507 1.00 77.40 434 LEU A C 1
ATOM 863 O O . LEU A 1 448 ? 24.306 13.874 94.970 1.00 72.35 434 LEU A O 1
ATOM 868 N N . GLU A 1 449 ? 26.560 14.055 94.864 1.00 73.99 435 GLU A N 1
ATOM 869 C CA . GLU A 1 449 ? 26.614 13.770 93.437 1.00 67.59 435 GLU A CA 1
ATOM 870 C C . GLU A 1 449 ? 26.030 12.420 93.094 1.00 79.13 435 GLU A C 1
ATOM 871 O O . GLU A 1 449 ? 25.773 12.160 91.914 1.00 91.71 435 GLU A O 1
ATOM 877 N N . LYS A 1 450 ? 25.812 11.561 94.084 1.00 76.61 436 LYS A N 1
ATOM 878 C CA . LYS A 1 450 ? 25.157 10.296 93.802 1.00 80.37 436 LYS A CA 1
ATOM 879 C C . LYS A 1 450 ? 23.644 10.444 93.894 1.00 80.51 436 LYS A C 1
ATOM 880 O O . LYS A 1 450 ? 22.909 9.848 93.091 1.00 85.61 436 LYS A O 1
ATOM 886 N N . VAL A 1 451 ? 23.163 11.253 94.841 1.00 72.26 437 VAL A N 1
ATOM 887 C CA . VAL A 1 451 ? 21.728 11.513 94.905 1.00 76.69 437 VAL A CA 1
ATOM 888 C C . VAL A 1 451 ? 21.262 12.181 93.615 1.00 83.59 437 VAL A C 1
ATOM 889 O O . VAL A 1 451 ? 20.199 11.854 93.069 1.00 74.74 437 VAL A O 1
ATOM 893 N N . VAL A 1 452 ? 22.044 13.138 93.115 1.00 79.51 438 VAL A N 1
ATOM 894 C CA . VAL A 1 452 ? 21.621 13.866 91.929 1.00 72.41 438 VAL A CA 1
ATOM 895 C C . VAL A 1 452 ? 21.726 12.968 90.703 1.00 69.60 438 VAL A C 1
ATOM 896 O O . VAL A 1 452 ? 20.853 12.993 89.826 1.00 76.69 438 VAL A O 1
ATOM 900 N N . LYS A 1 453 ? 22.781 12.138 90.635 1.00 61.67 439 LYS A N 1
ATOM 901 C CA . LYS A 1 453 ? 22.969 11.219 89.516 1.00 61.79 439 LYS A CA 1
ATOM 902 C C . LYS A 1 453 ? 21.735 10.358 89.301 1.00 66.81 439 LYS A C 1
ATOM 903 O O . LYS A 1 453 ? 21.478 9.925 88.171 1.00 69.25 439 LYS A O 1
ATOM 909 N N . ASN A 1 454 ? 20.931 10.160 90.349 1.00 65.90 440 ASN A N 1
ATOM 910 C CA . ASN A 1 454 ? 19.779 9.271 90.305 1.00 78.80 440 ASN A CA 1
ATOM 911 C C . ASN A 1 454 ? 18.423 9.958 90.176 1.00 82.53 440 ASN A C 1
ATOM 912 O O . ASN A 1 454 ? 17.420 9.250 90.034 1.00 85.77 440 ASN A O 1
ATOM 917 N N . VAL A 1 455 ? 18.335 11.289 90.243 1.00 73.25 441 VAL A N 1
ATOM 918 C CA . VAL A 1 455 ? 17.020 11.898 90.105 1.00 71.88 441 VAL A CA 1
ATOM 919 C C . VAL A 1 455 ? 16.584 11.724 88.657 1.00 73.61 441 VAL A C 1
ATOM 920 O O . VAL A 1 455 ? 17.354 11.984 87.722 1.00 72.44 441 VAL A O 1
ATOM 924 N N . ARG A 1 456 ? 15.394 11.163 88.468 1.00 74.05 442 ARG A N 1
ATOM 925 C CA . ARG A 1 456 ? 14.857 10.878 87.147 1.00 65.76 442 ARG A CA 1
ATOM 926 C C . ARG A 1 456 ? 13.849 11.923 86.705 1.00 59.28 442 ARG A C 1
ATOM 927 O O . ARG A 1 456 ? 13.783 12.259 85.524 1.00 62.06 442 ARG A O 1
ATOM 935 N N . GLU A 1 457 ? 13.038 12.420 87.626 1.00 51.19 443 GLU A N 1
ATOM 936 C CA . GLU A 1 457 ? 12.176 13.551 87.362 1.00 52.15 443 GLU A CA 1
ATOM 937 C C . GLU A 1 457 ? 12.437 14.593 88.428 1.00 58.06 443 GLU A C 1
ATOM 938 O O . GLU A 1 457 ? 12.966 14.300 89.504 1.00 61.04 443 GLU A O 1
ATOM 944 N N . VAL A 1 458 ? 12.041 15.815 88.123 1.00 56.81 444 VAL A N 1
ATOM 945 C CA . VAL A 1 458 ? 11.921 16.832 89.151 1.00 54.15 444 VAL A CA 1
ATOM 946 C C . VAL A 1 458 ? 10.862 17.804 88.672 1.00 56.02 444 VAL A C 1
ATOM 947 O O . VAL A 1 458 ? 10.819 18.140 87.485 1.00 60.22 444 VAL A O 1
ATOM 951 N N . GLN A 1 459 ? 9.961 18.189 89.577 1.00 51.19 445 GLN A N 1
ATOM 952 C CA . GLN A 1 459 ? 8.957 19.217 89.320 1.00 67.63 445 GLN A CA 1
ATOM 953 C C . GLN A 1 459 ? 9.110 20.344 90.331 1.00 68.10 445 GLN A C 1
ATOM 954 O O . GLN A 1 459 ? 9.107 20.093 91.544 1.00 81.12 445 GLN A O 1
ATOM 960 N N . PHE A 1 460 ? 9.236 21.579 89.838 1.00 57.50 446 PHE A N 1
ATOM 961 C CA . PHE A 1 460 ? 9.423 22.719 90.727 1.00 55.03 446 PHE A CA 1
ATOM 962 C C . PHE A 1 460 ? 8.103 23.414 91.074 1.00 56.78 446 PHE A C 1
ATOM 963 O O . PHE A 1 460 ? 7.159 23.461 90.275 1.00 57.79 446 PHE A O 1
ATOM 971 N N . SER A 1 461 ? 8.066 23.980 92.281 1.00 52.17 447 SER A N 1
ATOM 972 C CA . SER A 1 461 ? 7.017 24.898 92.714 1.00 63.83 447 SER A CA 1
ATOM 973 C C . SER A 1 461 ? 6.737 25.999 91.714 1.00 77.21 447 SER A C 1
ATOM 974 O O . SER A 1 461 ? 7.615 26.396 90.943 1.00 90.48 447 SER A O 1
ATOM 977 N N . GLU A 1 462 ? 5.531 26.555 91.783 1.00 70.36 448 GLU A N 1
ATOM 978 C CA . GLU A 1 462 ? 5.361 27.887 91.239 1.00 64.28 448 GLU A CA 1
ATOM 979 C C . GLU A 1 462 ? 6.148 28.930 92.021 1.00 60.97 448 GLU A C 1
ATOM 980 O O . GLU A 1 462 ? 6.270 30.057 91.535 1.00 64.83 448 GLU A O 1
ATOM 986 N N . LYS A 1 463 ? 6.720 28.583 93.191 1.00 60.20 449 LYS A N 1
ATOM 987 C CA . LYS A 1 463 ? 7.369 29.583 94.038 1.00 62.01 449 LYS A CA 1
ATOM 988 C C . LYS A 1 463 ? 8.826 29.875 93.668 1.00 73.28 449 LYS A C 1
ATOM 989 O O . LYS A 1 463 ? 9.334 30.946 94.015 1.00 82.51 449 LYS A O 1
ATOM 995 N N . VAL A 1 464 ? 9.522 28.969 92.998 1.00 72.89 450 VAL A N 1
ATOM 996 C CA . VAL A 1 464 ? 10.941 29.161 92.713 1.00 64.09 450 VAL A CA 1
ATOM 997 C C . VAL A 1 464 ? 11.083 29.818 91.346 1.00 56.20 450 VAL A C 1
ATOM 998 O O . VAL A 1 464 ? 10.419 29.414 90.382 1.00 55.52 450 VAL A O 1
ATOM 1002 N N . THR A 1 465 ? 11.901 30.868 91.259 1.00 52.83 451 THR A N 1
ATOM 1003 C CA . THR A 1 465 ? 12.125 31.514 89.971 1.00 49.08 451 THR A CA 1
ATOM 1004 C C . THR A 1 465 ? 13.572 31.200 89.621 1.00 51.34 451 THR A C 1
ATOM 1005 O O . THR A 1 465 ? 14.480 31.523 90.385 1.00 50.05 451 THR A O 1
ATOM 1009 N N . LEU A 1 466 ? 13.776 30.467 88.544 1.00 59.03 452 LEU A N 1
ATOM 1010 C CA . LEU A 1 466 ? 15.090 29.994 88.157 1.00 47.13 452 LEU A CA 1
ATOM 1011 C C . LEU A 1 466 ? 15.599 30.878 87.042 1.00 49.78 452 LEU A C 1
ATOM 1012 O O . LEU A 1 466 ? 14.816 31.372 86.224 1.00 57.80 452 LEU A O 1
ATOM 1017 N N . SER A 1 467 ? 16.914 31.069 87.025 1.00 40.22 453 SER A N 1
ATOM 1018 C CA . SER A 1 467 ? 17.629 31.887 86.065 1.00 39.84 453 SER A CA 1
ATOM 1019 C C . SER A 1 467 ? 18.893 31.145 85.714 1.00 61.83 453 SER A C 1
ATOM 1020 O O . SER A 1 467 ? 19.160 30.070 86.257 1.00 50.78 453 SER A O 1
ATOM 1023 N N . ASP A 1 468 ? 19.716 31.747 84.850 1.00 61.22 454 ASP A N 1
ATOM 1024 C CA . ASP A 1 468 ? 20.961 31.080 84.482 1.00 52.70 454 ASP A CA 1
ATOM 1025 C C . ASP A 1 468 ? 21.903 30.948 85.683 1.00 54.73 454 ASP A C 1
ATOM 1026 O O . ASP A 1 468 ? 22.615 29.944 85.788 1.00 59.49 454 ASP A O 1
ATOM 1031 N N . LYS A 1 469 ? 21.837 31.881 86.642 1.00 47.66 455 LYS A N 1
ATOM 1032 C CA . LYS A 1 469 ? 22.846 32.077 87.675 1.00 56.11 455 LYS A CA 1
ATOM 1033 C C . LYS A 1 469 ? 22.360 31.813 89.095 1.00 67.03 455 LYS A C 1
ATOM 1034 O O . LYS A 1 469 ? 23.137 31.300 89.908 1.00 71.36 455 LYS A O 1
ATOM 1040 N N . TYR A 1 470 ? 21.116 32.159 89.444 1.00 64.68 456 TYR A N 1
ATOM 1041 C CA . TYR A 1 470 ? 20.618 31.943 90.801 1.00 53.50 456 TYR A CA 1
ATOM 1042 C C . TYR A 1 470 ? 19.294 31.189 90.789 1.00 58.59 456 TYR A C 1
ATOM 1043 O O . TYR A 1 470 ? 18.613 31.094 89.769 1.00 62.51 456 TYR A O 1
ATOM 1052 N N . ALA A 1 471 ? 18.910 30.686 91.963 1.00 54.72 457 ALA A N 1
ATOM 1053 C CA . ALA A 1 471 ? 17.542 30.269 92.249 1.00 50.97 457 ALA A CA 1
ATOM 1054 C C . ALA A 1 471 ? 16.996 31.187 93.336 1.00 50.65 457 ALA A C 1
ATOM 1055 O O . ALA A 1 471 ? 17.516 31.195 94.451 1.00 59.92 457 ALA A O 1
ATOM 1057 N N . PHE A 1 472 ? 15.968 31.975 93.013 1.00 48.91 458 PHE A N 1
ATOM 1058 C CA . PHE A 1 472 ? 15.289 32.831 93.982 1.00 52.55 458 PHE A CA 1
ATOM 1059 C C . PHE A 1 472 ? 14.021 32.131 94.473 1.00 53.42 458 PHE A C 1
ATOM 1060 O O . PHE A 1 472 ? 13.332 31.460 93.695 1.00 51.86 458 PHE A O 1
ATOM 1068 N N . VAL A 1 473 ? 13.703 32.320 95.755 1.00 52.79 459 VAL A N 1
ATOM 1069 C CA . VAL A 1 473 ? 12.473 31.807 96.354 1.00 56.23 459 VAL A CA 1
ATOM 1070 C C . VAL A 1 473 ? 12.044 32.869 97.370 1.00 65.88 459 VAL A C 1
ATOM 1071 O O . VAL A 1 473 ? 12.920 33.495 97.993 1.00 62.84 459 VAL A O 1
ATOM 1075 N N . PRO A 1 474 ? 10.742 33.142 97.567 1.00 61.62 460 PRO A N 1
ATOM 1076 C CA . PRO A 1 474 ? 10.349 34.283 98.409 1.00 59.35 460 PRO A CA 1
ATOM 1077 C C . PRO A 1 474 ? 10.578 34.021 99.890 1.00 73.25 460 PRO A C 1
ATOM 1078 O O . PRO A 1 474 ? 10.570 32.879 100.347 1.00 75.87 460 PRO A O 1
ATOM 1082 N N . ALA A 1 475 ? 10.739 35.112 100.653 1.00 80.03 461 ALA A N 1
ATOM 1083 C CA . ALA A 1 475 ? 11.188 35.003 102.042 1.00 76.37 461 ALA A CA 1
ATOM 1084 C C . ALA A 1 475 ? 10.095 34.476 102.951 1.00 70.32 461 ALA A C 1
ATOM 1085 O O . ALA A 1 475 ? 10.296 33.499 103.673 1.00 68.60 461 ALA A O 1
ATOM 1087 N N . SER A 1 476 ? 8.952 35.145 102.975 1.00 75.34 462 SER A N 1
ATOM 1088 C CA . SER A 1 476 ? 7.808 34.698 103.751 1.00 91.65 462 SER A CA 1
ATOM 1089 C C . SER A 1 476 ? 6.672 34.337 102.807 1.00 96.06 462 SER A C 1
ATOM 1090 O O . SER A 1 476 ? 6.394 35.063 101.843 1.00 91.95 462 SER A O 1
ATOM 1093 N N . ASN A 1 477 ? 6.025 33.204 103.096 1.00 101.95 463 ASN A N 1
ATOM 1094 C CA . ASN A 1 477 ? 4.819 32.791 102.397 1.00 97.00 463 ASN A CA 1
ATOM 1095 C C . ASN A 1 477 ? 3.625 33.680 102.734 1.00 94.87 463 ASN A C 1
ATOM 1096 O O . ASN A 1 477 ? 2.602 33.596 102.048 1.00 99.84 463 ASN A O 1
ATOM 1101 N N . GLN A 1 478 ? 3.750 34.562 103.730 1.00 89.02 464 GLN A N 1
ATOM 1102 C CA . GLN A 1 478 ? 2.603 35.334 104.203 1.00 92.11 464 GLN A CA 1
ATOM 1103 C C . GLN A 1 478 ? 1.996 36.195 103.093 1.00 86.82 464 GLN A C 1
ATOM 1104 O O . GLN A 1 478 ? 0.790 36.131 102.834 1.00 87.85 464 GLN A O 1
ATOM 1110 N N . GLY A 1 479 ? 2.807 37.017 102.434 1.00 88.26 465 GLY A N 1
ATOM 1111 C CA . GLY A 1 479 ? 2.320 37.907 101.400 1.00 90.05 465 GLY A CA 1
ATOM 1112 C C . GLY A 1 479 ? 2.277 37.231 100.042 1.00 82.53 465 GLY A C 1
ATOM 1113 O O . GLY A 1 479 ? 2.533 36.033 99.904 1.00 85.30 465 GLY A O 1
ATOM 1114 N N . ARG A 1 480 ? 1.946 38.027 99.019 1.00 72.34 466 ARG A N 1
ATOM 1115 C CA . ARG A 1 480 ? 1.876 37.545 97.644 1.00 74.44 466 ARG A CA 1
ATOM 1116 C C . ARG A 1 480 ? 2.475 38.579 96.709 1.00 76.02 466 ARG A C 1
ATOM 1117 O O . ARG A 1 480 ? 2.189 39.769 96.835 1.00 62.87 466 ARG A O 1
ATOM 1125 N N . ILE A 1 481 ? 3.286 38.118 95.757 1.00 80.39 467 ILE A N 1
ATOM 1126 C CA . ILE A 1 481 ? 4.143 38.979 94.940 1.00 62.89 467 ILE A CA 1
ATOM 1127 C C . ILE A 1 481 ? 3.561 39.011 93.533 1.00 58.86 467 ILE A C 1
ATOM 1128 O O . ILE A 1 481 ? 3.757 38.084 92.748 1.00 55.17 467 ILE A O 1
ATOM 1133 N N . PHE A 1 482 ? 2.876 40.089 93.187 1.00 59.30 468 PHE A N 1
ATOM 1134 C CA . PHE A 1 482 ? 2.148 40.150 91.927 1.00 57.56 468 PHE A CA 1
ATOM 1135 C C . PHE A 1 482 ? 3.020 40.448 90.725 1.00 49.58 468 PHE A C 1
ATOM 1136 O O . PHE A 1 482 ? 2.649 41.291 89.902 1.00 49.40 468 PHE A O 1
ATOM 1144 N N . LEU A 1 483 ? 4.142 39.764 90.559 1.00 48.30 469 LEU A N 1
ATOM 1145 C CA . LEU A 1 483 ? 4.788 39.834 89.260 1.00 46.73 469 LEU A CA 1
ATOM 1146 C C . LEU A 1 483 ? 5.381 38.500 88.839 1.00 45.93 469 LEU A C 1
ATOM 1147 O O . LEU A 1 483 ? 5.746 37.665 89.669 1.00 49.57 469 LEU A O 1
ATOM 1152 N N . SER A 1 484 ? 5.425 38.318 87.519 1.00 45.68 470 SER A N 1
ATOM 1153 C CA . SER A 1 484 ? 5.861 37.111 86.851 1.00 50.89 470 SER A CA 1
ATOM 1154 C C . SER A 1 484 ? 7.326 36.786 87.148 1.00 58.14 470 SER A C 1
ATOM 1155 O O . SER A 1 484 ? 8.121 37.647 87.538 1.00 70.39 470 SER A O 1
ATOM 1158 N N . HIS A 1 485 ? 7.697 35.528 86.878 1.00 50.60 471 HIS A N 1
ATOM 1159 C CA . HIS A 1 485 ? 9.072 35.094 87.099 1.00 46.69 471 HIS A CA 1
ATOM 1160 C C . HIS A 1 485 ? 10.049 35.941 86.291 1.00 52.75 471 HIS A C 1
ATOM 1161 O O . HIS A 1 485 ? 11.108 36.326 86.795 1.00 52.69 471 HIS A O 1
ATOM 1168 N N . LEU A 1 486 ? 9.720 36.251 85.033 1.00 49.51 472 LEU A N 1
ATOM 1169 C CA . LEU A 1 486 ? 10.666 37.011 84.215 1.00 50.32 472 LEU A CA 1
ATOM 1170 C C . LEU A 1 486 ? 11.041 38.298 84.902 1.00 49.95 472 LEU A C 1
ATOM 1171 O O . LEU A 1 486 ? 12.217 38.667 84.949 1.00 55.32 472 LEU A O 1
ATOM 1176 N N . ARG A 1 487 ? 10.041 38.977 85.463 1.00 57.94 473 ARG A N 1
ATOM 1177 C CA . ARG A 1 487 ? 10.231 40.281 86.074 1.00 50.24 473 ARG A CA 1
ATOM 1178 C C . ARG A 1 487 ? 10.927 40.176 87.429 1.00 53.07 473 ARG A C 1
ATOM 1179 O O . ARG A 1 487 ? 11.734 41.053 87.769 1.00 48.79 473 ARG A O 1
ATOM 1187 N N . ARG A 1 488 ? 10.656 39.122 88.220 1.00 49.46 474 ARG A N 1
ATOM 1188 C CA . ARG A 1 488 ? 11.396 38.978 89.472 1.00 41.31 474 ARG A CA 1
ATOM 1189 C C . ARG A 1 488 ? 12.886 38.901 89.186 1.00 40.70 474 ARG A C 1
ATOM 1190 O O . ARG A 1 488 ? 13.670 39.680 89.731 1.00 56.24 474 ARG A O 1
ATOM 1198 N N . GLU A 1 489 ? 13.286 38.024 88.261 1.00 48.02 475 GLU A N 1
ATOM 1199 C CA . GLU A 1 489 ? 14.687 37.964 87.832 1.00 58.58 475 GLU A CA 1
ATOM 1200 C C . GLU A 1 489 ? 15.172 39.316 87.305 1.00 54.44 475 GLU A C 1
ATOM 1201 O O . GLU A 1 489 ? 16.294 39.734 87.599 1.00 65.54 475 GLU A O 1
ATOM 1207 N N . ASN A 1 490 ? 14.354 39.993 86.496 1.00 47.62 476 ASN A N 1
ATOM 1208 C CA . ASN A 1 490 ? 14.713 41.311 85.986 1.00 51.74 476 ASN A CA 1
ATOM 1209 C C . ASN A 1 490 ? 14.997 42.290 87.110 1.00 57.41 476 ASN A C 1
ATOM 1210 O O . ASN A 1 490 ? 16.053 42.931 87.149 1.00 64.66 476 ASN A O 1
ATOM 1215 N N . ILE A 1 491 ? 14.049 42.440 88.018 1.00 53.94 477 ILE A N 1
ATOM 1216 C CA . ILE A 1 491 ? 14.146 43.483 89.025 1.00 59.88 477 ILE A CA 1
ATOM 1217 C C . ILE A 1 491 ? 15.123 43.107 90.127 1.00 61.82 477 ILE A C 1
ATOM 1218 O O . ILE A 1 491 ? 15.870 43.963 90.632 1.00 56.24 477 ILE A O 1
ATOM 1223 N N . TYR A 1 492 ? 15.141 41.827 90.507 1.00 54.95 478 TYR A N 1
ATOM 1224 C CA . TYR A 1 492 ? 15.703 41.426 91.791 1.00 53.45 478 TYR A CA 1
ATOM 1225 C C . TYR A 1 492 ? 17.113 40.871 91.737 1.00 52.26 478 TYR A C 1
ATOM 1226 O O . TYR A 1 492 ? 17.748 40.818 92.786 1.00 58.17 478 TYR A O 1
ATOM 1235 N N . ARG A 1 493 ? 17.609 40.522 90.554 1.00 48.90 479 ARG A N 1
ATOM 1236 C CA . ARG A 1 493 ? 18.961 39.981 90.422 1.00 53.49 479 ARG A CA 1
ATOM 1237 C C . ARG A 1 493 ? 20.035 41.067 90.307 1.00 52.12 479 ARG A C 1
ATOM 1238 O O . ARG A 1 493 ? 21.216 40.805 90.536 1.00 74.73 479 ARG A O 1
ATOM 1246 N N . THR A 1 494 ? 19.623 42.280 89.952 1.00 47.47 480 THR A N 1
ATOM 1247 C CA . THR A 1 494 ? 20.545 43.393 89.800 1.00 54.69 480 THR A CA 1
ATOM 1248 C C . THR A 1 494 ? 21.152 43.783 91.147 1.00 66.36 480 THR A C 1
ATOM 1249 O O . THR A 1 494 ? 20.460 43.788 92.170 1.00 78.99 480 THR A O 1
ATOM 1253 N N . PRO A 1 495 ? 22.447 44.096 91.193 1.00 68.65 481 PRO A N 1
ATOM 1254 C CA . PRO A 1 495 ? 23.038 44.673 92.406 1.00 68.51 481 PRO A CA 1
ATOM 1255 C C . PRO A 1 495 ? 22.741 46.160 92.552 1.00 75.37 481 PRO A C 1
ATOM 1256 O O . PRO A 1 495 ? 23.063 46.962 91.673 1.00 77.31 481 PRO A O 1
ATOM 1260 N N . THR A 1 496 ? 22.104 46.518 93.668 1.00 71.82 482 THR A N 1
ATOM 1261 C CA . THR A 1 496 ? 21.871 47.899 94.055 1.00 71.40 482 THR A CA 1
ATOM 1262 C C . THR A 1 496 ? 22.477 48.122 95.438 1.00 78.49 482 THR A C 1
ATOM 1263 O O . THR A 1 496 ? 22.696 47.185 96.216 1.00 72.84 482 THR A O 1
ATOM 1267 N N . GLN A 1 497 ? 22.721 49.370 95.783 1.00 77.17 483 GLN A N 1
ATOM 1268 C CA . GLN A 1 497 ? 23.188 49.632 97.129 1.00 80.39 483 GLN A CA 1
ATOM 1269 C C . GLN A 1 497 ? 21.994 49.752 98.056 1.00 86.88 483 GLN A C 1
ATOM 1270 O O . GLN A 1 497 ? 20.879 49.817 97.584 1.00 88.21 483 GLN A O 1
ATOM 1276 N N . ARG A 1 498 ? 22.238 49.919 99.350 1.00 97.73 484 ARG A N 1
ATOM 1277 C CA . ARG A 1 498 ? 21.193 49.889 100.359 1.00 89.74 484 ARG A CA 1
ATOM 1278 C C . ARG A 1 498 ? 20.069 50.785 100.034 1.00 86.13 484 ARG A C 1
ATOM 1279 O O . ARG A 1 498 ? 20.237 51.925 99.663 1.00 93.36 484 ARG A O 1
ATOM 1287 N N . PRO A 1 499 ? 18.924 50.111 99.919 1.00 80.91 485 PRO A N 1
ATOM 1288 C CA . PRO A 1 499 ? 17.562 50.472 99.564 1.00 70.30 485 PRO A CA 1
ATOM 1289 C C . PRO A 1 499 ? 16.954 51.430 100.533 1.00 67.85 485 PRO A C 1
ATOM 1290 O O . PRO A 1 499 ? 17.008 51.279 101.753 1.00 66.48 485 PRO A O 1
ATOM 1294 N N . LEU A 1 500 ? 16.359 52.443 99.938 1.00 74.94 486 LEU A N 1
ATOM 1295 C CA . LEU A 1 500 ? 15.654 53.470 100.671 1.00 75.83 486 LEU A CA 1
ATOM 1296 C C . LEU A 1 500 ? 14.218 53.034 100.895 1.00 81.62 486 LEU A C 1
ATOM 1297 O O . LEU A 1 500 ? 13.788 51.958 100.463 1.00 83.24 486 LEU A O 1
ATOM 1302 N N . SER A 1 501 ? 13.466 53.878 101.593 1.00 83.54 487 SER A N 1
ATOM 1303 C CA . SER A 1 501 ? 12.049 53.639 101.824 1.00 72.15 487 SER A CA 1
ATOM 1304 C C . SER A 1 501 ? 11.348 54.973 101.756 1.00 75.38 487 SER A C 1
ATOM 1305 O O . SER A 1 501 ? 11.630 55.866 102.556 1.00 97.87 487 SER A O 1
ATOM 1308 N N . LEU A 1 502 ? 10.470 55.115 100.786 1.00 73.62 488 LEU A N 1
ATOM 1309 C CA . LEU A 1 502 ? 9.748 56.351 100.560 1.00 84.50 488 LEU A CA 1
ATOM 1310 C C . LEU A 1 502 ? 8.255 56.087 100.685 1.00 89.93 488 LEU A C 1
ATOM 1311 O O . LEU A 1 502 ? 7.763 55.001 100.371 1.00 94.99 488 LEU A O 1
ATOM 1316 N N . LYS A 1 503 ? 7.540 57.090 101.156 1.00 88.63 489 LYS A N 1
ATOM 1317 C CA . LYS A 1 503 ? 6.107 56.976 101.320 1.00 93.88 489 LYS A CA 1
ATOM 1318 C C . LYS A 1 503 ? 5.433 57.247 99.982 1.00 92.07 489 LYS A C 1
ATOM 1319 O O . LYS A 1 503 ? 5.833 58.147 99.239 1.00 85.16 489 LYS A O 1
ATOM 1325 N N . VAL A 1 504 ? 4.436 56.437 99.650 1.00 97.44 490 VAL A N 1
ATOM 1326 C CA . VAL A 1 504 ? 3.561 56.711 98.516 1.00 94.30 490 VAL A CA 1
ATOM 1327 C C . VAL A 1 504 ? 2.223 57.196 99.054 1.00 102.58 490 VAL A C 1
ATOM 1328 O O . VAL A 1 504 ? 1.646 56.588 99.966 1.00 123.95 490 VAL A O 1
ATOM 1332 N N . ALA A 1 505 ? 1.738 58.297 98.507 1.00 90.63 491 ALA A N 1
ATOM 1333 C CA . ALA A 1 505 ? 0.394 58.758 98.805 1.00 95.85 491 ALA A CA 1
ATOM 1334 C C . ALA A 1 505 ? 0.046 59.789 97.745 1.00 106.79 491 ALA A C 1
ATOM 1335 O O . ALA A 1 505 ? 0.878 60.153 96.910 1.00 95.18 491 ALA A O 1
ATOM 1337 N N . GLU A 1 506 ? -1.202 60.244 97.779 1.00 114.48 492 GLU A N 1
ATOM 1338 C CA . GLU A 1 506 ? -1.716 61.149 96.764 1.00 116.04 492 GLU A CA 1
ATOM 1339 C C . GLU A 1 506 ? -1.797 62.586 97.250 1.00 127.21 492 GLU A C 1
ATOM 1340 O O . GLU A 1 506 ? -1.726 63.514 96.434 1.00 132.90 492 GLU A O 1
ATOM 1346 N N . GLU A 1 507 ? -1.946 62.783 98.558 1.00 125.27 493 GLU A N 1
ATOM 1347 C CA . GLU A 1 507 ? -1.999 64.106 99.165 1.00 124.06 493 GLU A CA 1
ATOM 1348 C C . GLU A 1 507 ? -1.120 64.079 100.401 1.00 122.46 493 GLU A C 1
ATOM 1349 O O . GLU A 1 507 ? -1.314 63.227 101.274 1.00 132.06 493 GLU A O 1
ATOM 1355 N N . GLY A 1 508 ? -0.161 64.994 100.487 1.00 121.65 494 GLY A N 1
ATOM 1356 C CA . GLY A 1 508 ? 0.711 65.013 101.649 1.00 121.65 494 GLY A CA 1
ATOM 1357 C C . GLY A 1 508 ? 2.185 64.924 101.301 1.00 125.95 494 GLY A C 1
ATOM 1358 O O . GLY A 1 508 ? 2.619 65.426 100.262 1.00 104.41 494 GLY A O 1
ATOM 1359 N N . GLU A 1 509 ? 2.964 64.251 102.153 1.00 125.02 495 GLU A N 1
ATOM 1360 C CA . GLU A 1 509 ? 4.388 64.072 101.892 1.00 130.16 495 GLU A CA 1
ATOM 1361 C C . GLU A 1 509 ? 4.669 62.626 101.489 1.00 125.69 495 GLU A C 1
ATOM 1362 O O . GLU A 1 509 ? 4.365 61.694 102.245 1.00 132.05 495 GLU A O 1
ATOM 1368 N N . GLY A 1 510 ? 5.262 62.445 100.312 1.00 120.56 496 GLY A N 1
ATOM 1369 C CA . GLY A 1 510 ? 5.529 61.116 99.799 1.00 112.13 496 GLY A CA 1
ATOM 1370 C C . GLY A 1 510 ? 5.679 61.144 98.287 1.00 99.36 496 GLY A C 1
ATOM 1371 O O . GLY A 1 510 ? 5.917 62.193 97.697 1.00 103.29 496 GLY A O 1
ATOM 1372 N N . VAL A 1 511 ? 5.538 59.963 97.680 1.00 89.79 497 VAL A N 1
ATOM 1373 C CA . VAL A 1 511 ? 5.671 59.805 96.234 1.00 91.71 497 VAL A CA 1
ATOM 1374 C C . VAL A 1 511 ? 4.292 59.576 95.637 1.00 96.74 497 VAL A C 1
ATOM 1375 O O . VAL A 1 511 ? 3.492 58.796 96.173 1.00 97.35 497 VAL A O 1
ATOM 1379 N N . ARG A 1 512 ? 4.017 60.258 94.529 1.00 88.56 498 ARG A N 1
ATOM 1380 C CA . ARG A 1 512 ? 2.730 60.189 93.852 1.00 88.64 498 ARG A CA 1
ATOM 1381 C C . ARG A 1 512 ? 2.861 59.378 92.568 1.00 89.02 498 ARG A C 1
ATOM 1382 O O . ARG A 1 512 ? 3.925 59.353 91.946 1.00 107.39 498 ARG A O 1
ATOM 1390 N N . LEU A 1 513 ? 1.771 58.714 92.176 1.00 79.25 499 LEU A N 1
ATOM 1391 C CA . LEU A 1 513 ? 1.742 57.702 91.112 1.00 69.23 499 LEU A CA 1
ATOM 1392 C C . LEU A 1 513 ? 0.859 58.169 89.963 1.00 68.32 499 LEU A C 1
ATOM 1393 O O . LEU A 1 513 ? -0.309 57.794 89.885 1.00 74.66 499 LEU A O 1
ATOM 1398 N N . LYS A 1 514 ? 1.400 58.962 89.050 1.00 70.75 500 LYS A N 1
ATOM 1399 C CA . LYS A 1 514 ? 0.563 59.392 87.944 1.00 67.76 500 LYS A CA 1
ATOM 1400 C C . LYS A 1 514 ? 0.308 58.239 86.983 1.00 68.80 500 LYS A C 1
ATOM 1401 O O . LYS A 1 514 ? 1.021 57.238 86.980 1.00 70.91 500 LYS A O 1
ATOM 1407 N N . GLU A 1 515 ? -0.732 58.389 86.161 1.00 79.25 501 GLU A N 1
ATOM 1408 C CA . GLU A 1 515 ? -1.113 57.411 85.136 1.00 69.18 501 GLU A CA 1
ATOM 1409 C C . GLU A 1 515 ? -1.055 58.110 83.769 1.00 65.70 501 GLU A C 1
ATOM 1410 O O . GLU A 1 515 ? -2.080 58.530 83.240 1.00 65.26 501 GLU A O 1
ATOM 1424 N N . GLU A 1 517 ? 0.690 58.239 79.521 1.00 83.37 503 GLU A N 1
ATOM 1425 C CA . GLU A 1 517 ? 1.097 57.477 78.347 1.00 82.71 503 GLU A CA 1
ATOM 1426 C C . GLU A 1 517 ? 2.188 56.489 78.711 1.00 77.56 503 GLU A C 1
ATOM 1427 O O . GLU A 1 517 ? 2.995 56.768 79.598 1.00 85.11 503 GLU A O 1
ATOM 1433 N N . GLU A 1 518 ? 2.240 55.337 78.062 1.00 77.26 504 GLU A N 1
ATOM 1434 C CA . GLU A 1 518 ? 3.371 54.458 78.310 1.00 74.71 504 GLU A CA 1
ATOM 1435 C C . GLU A 1 518 ? 4.633 55.036 77.658 1.00 69.62 504 GLU A C 1
ATOM 1436 O O . GLU A 1 518 ? 4.585 55.586 76.551 1.00 67.73 504 GLU A O 1
ATOM 1442 N N . LYS A 1 519 ? 5.759 54.942 78.379 1.00 67.78 505 LYS A N 1
ATOM 1443 C CA . LYS A 1 519 ? 7.056 55.507 77.991 1.00 63.26 505 LYS A CA 1
ATOM 1444 C C . LYS A 1 519 ? 7.052 57.049 77.904 1.00 67.07 505 LYS A C 1
ATOM 1445 O O . LYS A 1 519 ? 7.948 57.643 77.304 1.00 64.00 505 LYS A O 1
ATOM 1451 N N . ALA A 1 520 ? 6.090 57.736 78.521 1.00 73.79 506 ALA A N 1
ATOM 1452 C CA . ALA A 1 520 ? 5.934 59.170 78.281 1.00 67.58 506 ALA A CA 1
ATOM 1453 C C . ALA A 1 520 ? 7.176 59.969 78.671 1.00 71.63 506 ALA A C 1
ATOM 1454 O O . ALA A 1 520 ? 7.432 61.027 78.084 1.00 65.16 506 ALA A O 1
ATOM 1456 N N . LEU A 1 521 ? 7.957 59.487 79.646 1.00 71.95 507 LEU A N 1
ATOM 1457 C CA . LEU A 1 521 ? 9.249 60.066 80.010 1.00 66.33 507 LEU A CA 1
ATOM 1458 C C . LEU A 1 521 ? 10.433 59.438 79.266 1.00 78.76 507 LEU A C 1
ATOM 1459 O O . LEU A 1 521 ? 11.565 59.526 79.757 1.00 77.96 507 LEU A O 1
ATOM 1464 N N . GLY A 1 522 ? 10.208 58.818 78.108 1.00 80.70 508 GLY A N 1
ATOM 1465 C CA . GLY A 1 522 ? 11.225 58.019 77.452 1.00 72.46 508 GLY A CA 1
ATOM 1466 C C . GLY A 1 522 ? 11.177 56.571 77.909 1.00 71.60 508 GLY A C 1
ATOM 1467 O O . GLY A 1 522 ? 10.647 56.245 78.973 1.00 71.92 508 GLY A O 1
ATOM 1468 N N . ASP A 1 523 ? 11.758 55.680 77.081 1.00 68.16 509 ASP A N 1
ATOM 1469 C CA . ASP A 1 523 ? 11.532 54.243 77.265 1.00 74.02 509 ASP A CA 1
ATOM 1470 C C . ASP A 1 523 ? 12.019 53.728 78.615 1.00 79.49 509 ASP A C 1
ATOM 1471 O O . ASP A 1 523 ? 11.202 53.497 79.523 1.00 88.96 509 ASP A O 1
ATOM 1476 N N . GLY A 1 524 ? 13.322 53.542 78.782 1.00 63.60 510 GLY A N 1
ATOM 1477 C CA . GLY A 1 524 ? 13.755 53.063 80.088 1.00 71.61 510 GLY A CA 1
ATOM 1478 C C . GLY A 1 524 ? 13.438 53.903 81.330 1.00 67.46 510 GLY A C 1
ATOM 1479 O O . GLY A 1 524 ? 13.883 53.560 82.433 1.00 56.82 510 GLY A O 1
ATOM 1480 N N . ALA A 1 525 ? 12.687 54.997 81.188 1.00 63.71 511 ALA A N 1
ATOM 1481 C CA . ALA A 1 525 ? 12.500 55.955 82.270 1.00 58.38 511 ALA A CA 1
ATOM 1482 C C . ALA A 1 525 ? 11.114 55.827 82.872 1.00 73.30 511 ALA A C 1
ATOM 1483 O O . ALA A 1 525 ? 10.123 55.687 82.147 1.00 77.75 511 ALA A O 1
ATOM 1485 N N . LEU A 1 526 ? 11.045 55.944 84.198 1.00 50.42 512 LEU A N 1
ATOM 1486 C CA . LEU A 1 526 ? 9.805 55.626 84.881 1.00 65.15 512 LEU A CA 1
ATOM 1487 C C . LEU A 1 526 ? 9.435 56.596 86.002 1.00 65.62 512 LEU A C 1
ATOM 1488 O O . LEU A 1 526 ? 8.485 56.321 86.742 1.00 57.58 512 LEU A O 1
ATOM 1493 N N . GLY A 1 527 ? 10.131 57.714 86.160 1.00 75.47 513 GLY A N 1
ATOM 1494 C CA . GLY A 1 527 ? 9.768 58.656 87.213 1.00 75.07 513 GLY A CA 1
ATOM 1495 C C . GLY A 1 527 ? 10.695 59.851 87.250 1.00 67.22 513 GLY A C 1
ATOM 1496 O O . GLY A 1 527 ? 11.827 59.803 86.761 1.00 69.84 513 GLY A O 1
ATOM 1497 N N . ILE A 1 528 ? 10.191 60.924 87.862 1.00 67.52 514 ILE A N 1
ATOM 1498 C CA . ILE A 1 528 ? 10.953 62.144 88.124 1.00 61.90 514 ILE A CA 1
ATOM 1499 C C . ILE A 1 528 ? 10.830 62.446 89.595 1.00 63.65 514 ILE A C 1
ATOM 1500 O O . ILE A 1 528 ? 9.776 62.905 90.030 1.00 68.35 514 ILE A O 1
ATOM 1505 N N . LEU A 1 529 ? 11.898 62.254 90.357 1.00 72.53 515 LEU A N 1
ATOM 1506 C CA . LEU A 1 529 ? 11.875 62.662 91.756 1.00 87.21 515 LEU A CA 1
ATOM 1507 C C . LEU A 1 529 ? 13.047 63.592 92.085 1.00 90.36 515 LEU A C 1
ATOM 1508 O O . LEU A 1 529 ? 13.969 63.774 91.288 1.00 89.29 515 LEU A O 1
ATOM 1513 N N . ARG A 1 530 ? 12.984 64.220 93.287 1.00 95.40 516 ARG A N 1
ATOM 1514 C CA . ARG A 1 530 ? 13.956 65.229 93.687 1.00 90.41 516 ARG A CA 1
ATOM 1515 C C . ARG A 1 530 ? 15.194 64.585 94.306 1.00 93.75 516 ARG A C 1
ATOM 1516 O O . ARG A 1 530 ? 15.075 63.610 95.052 1.00 92.16 516 ARG A O 1
ATOM 1524 N N . PRO A 1 531 ? 16.390 65.126 94.020 1.00 97.57 517 PRO A N 1
ATOM 1525 C CA . PRO A 1 531 ? 17.621 64.551 94.597 1.00 84.15 517 PRO A CA 1
ATOM 1526 C C . PRO A 1 531 ? 17.544 64.367 96.088 1.00 87.68 517 PRO A C 1
ATOM 1527 O O . PRO A 1 531 ? 18.008 63.355 96.625 1.00 90.20 517 PRO A O 1
ATOM 1531 N N . GLN A 1 532 ? 16.927 65.332 96.766 1.00 95.09 518 GLN A N 1
ATOM 1532 C CA . GLN A 1 532 ? 16.834 65.310 98.221 1.00 104.87 518 GLN A CA 1
ATOM 1533 C C . GLN A 1 532 ? 16.066 64.086 98.718 1.00 113.18 518 GLN A C 1
ATOM 1534 O O . GLN A 1 532 ? 16.456 63.460 99.710 1.00 110.36 518 GLN A O 1
ATOM 1540 N N . SER A 1 533 ? 15.002 63.698 98.008 1.00 111.41 519 SER A N 1
ATOM 1541 C CA . SER A 1 533 ? 14.101 62.678 98.530 1.00 116.60 519 SER A CA 1
ATOM 1542 C C . SER A 1 533 ? 14.729 61.287 98.518 1.00 104.30 519 SER A C 1
ATOM 1543 O O . SER A 1 533 ? 14.413 60.462 99.381 1.00 104.26 519 SER A O 1
ATOM 1546 N N . LEU A 1 534 ? 15.603 60.990 97.570 1.00 97.82 520 LEU A N 1
ATOM 1547 C CA . LEU A 1 534 ? 16.373 59.765 97.678 1.00 106.00 520 LEU A CA 1
ATOM 1548 C C . LEU A 1 534 ? 17.810 60.009 98.101 1.00 116.62 520 LEU A C 1
ATOM 1549 O O . LEU A 1 534 ? 18.715 59.235 97.752 1.00 116.99 520 LEU A O 1
ATOM 1554 N N . GLY A 1 535 ? 18.040 61.080 98.848 1.00 121.21 521 GLY A N 1
ATOM 1555 C CA . GLY A 1 535 ? 19.237 61.151 99.661 1.00 116.75 521 GLY A CA 1
ATOM 1556 C C . GLY A 1 535 ? 20.514 61.509 98.942 1.00 102.74 521 GLY A C 1
ATOM 1557 O O . GLY A 1 535 ? 21.612 61.207 99.451 1.00 99.07 521 GLY A O 1
ATOM 1558 N N . LEU A 1 536 ? 20.412 62.144 97.800 1.00 98.44 522 LEU A N 1
ATOM 1559 C CA . LEU A 1 536 ? 21.611 62.496 97.065 1.00 91.78 522 LEU A CA 1
ATOM 1560 C C . LEU A 1 536 ? 22.202 63.806 97.544 1.00 110.41 522 LEU A C 1
ATOM 1561 O O . LEU A 1 536 ? 21.476 64.705 97.997 1.00 114.94 522 LEU A O 1
ATOM 1566 N N . PRO A 1 537 ? 23.554 63.930 97.460 1.00 117.78 523 PRO A N 1
ATOM 1567 C CA . PRO A 1 537 ? 24.178 65.248 97.579 1.00 107.54 523 PRO A CA 1
ATOM 1568 C C . PRO A 1 537 ? 23.319 66.350 96.969 1.00 105.98 523 PRO A C 1
ATOM 1569 O O . PRO A 1 537 ? 22.788 66.243 95.860 1.00 90.29 523 PRO A O 1
ATOM 1573 N N . GLU A 1 538 ? 23.120 67.371 97.802 1.00 120.80 524 GLU A N 1
ATOM 1574 C CA . GLU A 1 538 ? 22.324 68.568 97.533 1.00 127.57 524 GLU A CA 1
ATOM 1575 C C . GLU A 1 538 ? 22.259 68.936 96.054 1.00 113.48 524 GLU A C 1
ATOM 1576 O O . GLU A 1 538 ? 23.279 68.987 95.363 1.00 112.15 524 GLU A O 1
ATOM 1582 N N . ASP A 1 539 ? 21.038 69.158 95.579 1.00 106.37 525 ASP A N 1
ATOM 1583 C CA . ASP A 1 539 ? 20.740 69.670 94.232 1.00 115.75 525 ASP A CA 1
ATOM 1584 C C . ASP A 1 539 ? 21.536 68.977 93.114 1.00 119.75 525 ASP A C 1
ATOM 1585 O O . ASP A 1 539 ? 21.948 69.602 92.133 1.00 116.88 525 ASP A O 1
ATOM 1590 N N . TYR A 1 540 ? 21.726 67.662 93.245 1.00 111.46 526 TYR A N 1
ATOM 1591 C CA . TYR A 1 540 ? 22.105 66.871 92.080 1.00 98.96 526 TYR A CA 1
ATOM 1592 C C . TYR A 1 540 ? 21.104 67.101 90.958 1.00 96.65 526 TYR A C 1
ATOM 1593 O O . TYR A 1 540 ? 19.929 67.390 91.198 1.00 107.73 526 TYR A O 1
ATOM 1602 N N . THR A 1 541 ? 21.575 66.983 89.720 1.00 92.30 527 THR A N 1
ATOM 1603 C CA . THR A 1 541 ? 20.716 67.219 88.558 1.00 91.83 527 THR A CA 1
ATOM 1604 C C . THR A 1 541 ? 21.199 66.284 87.457 1.00 107.93 527 THR A C 1
ATOM 1605 O O . THR A 1 541 ? 22.064 66.652 86.659 1.00 120.73 527 THR A O 1
ATOM 1609 N N . GLY A 1 542 ? 20.643 65.072 87.436 1.00 101.61 528 GLY A N 1
ATOM 1610 C CA . GLY A 1 542 ? 20.933 64.105 86.393 1.00 94.86 528 GLY A CA 1
ATOM 1611 C C . GLY A 1 542 ? 19.880 63.021 86.310 1.00 86.98 528 GLY A C 1
ATOM 1612 O O . GLY A 1 542 ? 18.677 63.306 86.332 1.00 91.90 528 GLY A O 1
ATOM 1613 N N . VAL A 1 543 ? 20.328 61.772 86.214 1.00 78.87 529 VAL A N 1
ATOM 1614 C CA . VAL A 1 543 ? 19.449 60.609 86.152 1.00 68.06 529 VAL A CA 1
ATOM 1615 C C . VAL A 1 543 ? 20.135 59.473 86.900 1.00 72.33 529 VAL A C 1
ATOM 1616 O O . VAL A 1 543 ? 21.359 59.366 86.888 1.00 88.59 529 VAL A O 1
ATOM 1620 N N . VAL A 1 544 ? 19.362 58.662 87.610 1.00 57.80 530 VAL A N 1
ATOM 1621 C CA . VAL A 1 544 ? 19.931 57.591 88.411 1.00 61.55 530 VAL A CA 1
ATOM 1622 C C . VAL A 1 544 ? 19.106 56.324 88.212 1.00 75.94 530 VAL A C 1
ATOM 1623 O O . VAL A 1 544 ? 17.873 56.369 88.129 1.00 85.87 530 VAL A O 1
ATOM 1627 N N . GLN A 1 545 ? 19.808 55.195 88.115 1.00 69.99 531 GLN A N 1
ATOM 1628 C CA . GLN A 1 545 ? 19.261 53.911 87.702 1.00 58.00 531 GLN A CA 1
ATOM 1629 C C . GLN A 1 545 ? 18.926 53.071 88.928 1.00 64.79 531 GLN A C 1
ATOM 1630 O O . GLN A 1 545 ? 19.821 52.706 89.700 1.00 71.68 531 GLN A O 1
ATOM 1636 N N . VAL A 1 546 ? 17.646 52.741 89.086 1.00 62.31 532 VAL A N 1
ATOM 1637 C CA . VAL A 1 546 ? 17.121 52.140 90.303 1.00 55.93 532 VAL A CA 1
ATOM 1638 C C . VAL A 1 546 ? 16.531 50.764 89.986 1.00 55.95 532 VAL A C 1
ATOM 1639 O O . VAL A 1 546 ? 16.455 50.341 88.831 1.00 58.43 532 VAL A O 1
ATOM 1643 N N . ARG A 1 547 ? 16.126 50.060 91.046 1.00 51.09 533 ARG A N 1
ATOM 1644 C CA . ARG A 1 547 ? 15.499 48.733 91.026 1.00 54.86 533 ARG A CA 1
ATOM 1645 C C . ARG A 1 547 ? 14.553 48.683 92.225 1.00 68.71 533 ARG A C 1
ATOM 1646 O O . ARG A 1 547 ? 14.782 48.026 93.231 1.00 73.81 533 ARG A O 1
ATOM 1654 N N . GLY A 1 548 ? 13.450 49.393 92.139 1.00 72.38 534 GLY A N 1
ATOM 1655 C CA . GLY A 1 548 ? 12.526 49.472 93.244 1.00 81.17 534 GLY A CA 1
ATOM 1656 C C . GLY A 1 548 ? 11.359 48.492 93.152 1.00 65.77 534 GLY A C 1
ATOM 1657 O O . GLY A 1 548 ? 11.083 47.881 92.123 1.00 61.70 534 GLY A O 1
ATOM 1658 N N . GLU A 1 549 ? 10.675 48.365 94.280 1.00 59.28 535 GLU A N 1
ATOM 1659 C CA . GLU A 1 549 ? 9.460 47.585 94.439 1.00 58.13 535 GLU A CA 1
ATOM 1660 C C . GLU A 1 549 ? 8.421 48.477 95.115 1.00 64.74 535 GLU A C 1
ATOM 1661 O O . GLU A 1 549 ? 8.739 49.551 95.634 1.00 77.02 535 GLU A O 1
ATOM 1667 N N . LEU A 1 550 ? 7.164 48.032 95.112 1.00 62.39 536 LEU A N 1
ATOM 1668 C CA . LEU A 1 550 ? 6.032 48.847 95.564 1.00 56.59 536 LEU A CA 1
ATOM 1669 C C . LEU A 1 550 ? 5.152 47.972 96.447 1.00 57.69 536 LEU A C 1
ATOM 1670 O O . LEU A 1 550 ? 4.292 47.258 95.934 1.00 67.61 536 LEU A O 1
ATOM 1675 N N . ALA A 1 551 ? 5.339 48.045 97.758 1.00 63.93 537 ALA A N 1
ATOM 1676 C CA . ALA A 1 551 ? 4.828 47.018 98.654 1.00 67.99 537 ALA A CA 1
ATOM 1677 C C . ALA A 1 551 ? 3.908 47.602 99.724 1.00 82.78 537 ALA A C 1
ATOM 1678 O O . ALA A 1 551 ? 3.558 48.783 99.708 1.00 95.50 537 ALA A O 1
ATOM 1680 N N . ASP A 1 552 ? 3.517 46.747 100.666 1.00 71.45 538 ASP A N 1
ATOM 1681 C CA . ASP A 1 552 ? 2.686 47.180 101.778 1.00 83.38 538 ASP A CA 1
ATOM 1682 C C . ASP A 1 552 ? 3.229 46.565 103.065 1.00 94.32 538 ASP A C 1
ATOM 1683 O O . ASP A 1 552 ? 4.070 45.651 102.997 1.00 97.52 538 ASP A O 1
ATOM 1688 N N . PRO A 1 553 ? 2.796 47.035 104.248 1.00 92.90 539 PRO A N 1
ATOM 1689 C CA . PRO A 1 553 ? 3.319 46.445 105.493 1.00 78.42 539 PRO A CA 1
ATOM 1690 C C . PRO A 1 553 ? 3.137 44.945 105.578 1.00 81.05 539 PRO A C 1
ATOM 1691 O O . PRO A 1 553 ? 3.957 44.281 106.215 1.00 95.17 539 PRO A O 1
ATOM 1695 N N . GLU A 1 554 ? 2.103 44.378 104.954 1.00 84.32 540 GLU A N 1
ATOM 1696 C CA . GLU A 1 554 ? 1.812 42.956 105.111 1.00 92.00 540 GLU A CA 1
ATOM 1697 C C . GLU A 1 554 ? 2.693 42.069 104.244 1.00 88.94 540 GLU A C 1
ATOM 1698 O O . GLU A 1 554 ? 2.576 40.840 104.326 1.00 91.00 540 GLU A O 1
ATOM 1704 N N . GLY A 1 555 ? 3.568 42.645 103.426 1.00 85.60 541 GLY A N 1
ATOM 1705 C CA . GLY A 1 555 ? 4.471 41.852 102.626 1.00 82.64 541 GLY A CA 1
ATOM 1706 C C . GLY A 1 555 ? 4.006 41.592 101.218 1.00 82.64 541 GLY A C 1
ATOM 1707 O O . GLY A 1 555 ? 4.675 40.843 100.492 1.00 74.48 541 GLY A O 1
ATOM 1708 N N . ASN A 1 556 ? 2.886 42.178 100.800 1.00 87.24 542 ASN A N 1
ATOM 1709 C CA . ASN A 1 556 ? 2.511 42.136 99.393 1.00 78.93 542 ASN A CA 1
ATOM 1710 C C . ASN A 1 556 ? 3.226 43.248 98.636 1.00 76.47 542 ASN A C 1
ATOM 1711 O O . ASN A 1 556 ? 3.368 44.368 99.134 1.00 78.66 542 ASN A O 1
ATOM 1716 N N . VAL A 1 557 ? 3.686 42.918 97.434 1.00 60.51 543 VAL A N 1
ATOM 1717 C CA . VAL A 1 557 ? 4.374 43.834 96.538 1.00 56.23 543 VAL A CA 1
ATOM 1718 C C . VAL A 1 557 ? 3.606 43.859 95.215 1.00 58.42 543 VAL A C 1
ATOM 1719 O O . VAL A 1 557 ? 3.437 42.821 94.574 1.00 54.34 543 VAL A O 1
ATOM 1723 N N . TYR A 1 558 ? 3.096 45.037 94.832 1.00 54.86 544 TYR A N 1
ATOM 1724 C CA . TYR A 1 558 ? 2.153 45.141 93.718 1.00 54.44 544 TYR A CA 1
ATOM 1725 C C . TYR A 1 558 ? 2.789 45.523 92.391 1.00 58.83 544 TYR A C 1
ATOM 1726 O O . TYR A 1 558 ? 2.223 45.206 91.343 1.00 57.92 544 TYR A O 1
ATOM 1735 N N . ALA A 1 559 ? 3.911 46.235 92.390 1.00 59.17 545 ALA A N 1
ATOM 1736 C CA . ALA A 1 559 ? 4.615 46.524 91.150 1.00 51.06 545 ALA A CA 1
ATOM 1737 C C . ALA A 1 559 ? 6.092 46.628 91.472 1.00 50.61 545 ALA A C 1
ATOM 1738 O O . ALA A 1 559 ? 6.470 46.978 92.591 1.00 54.88 545 ALA A O 1
ATOM 1740 N N . GLY A 1 560 ? 6.922 46.271 90.511 1.00 46.98 546 GLY A N 1
ATOM 1741 C CA . GLY A 1 560 ? 8.343 46.325 90.726 1.00 46.60 546 GLY A CA 1
ATOM 1742 C C . GLY A 1 560 ? 8.813 47.287 89.692 1.00 47.05 546 GLY A C 1
ATOM 1743 O O . GLY A 1 560 ? 8.084 47.477 88.717 1.00 52.60 546 GLY A O 1
ATOM 1744 N N . LEU A 1 561 ? 9.948 47.945 89.889 1.00 57.11 547 LEU A N 1
ATOM 1745 C CA . LEU A 1 561 ? 10.341 48.933 88.894 1.00 62.98 547 LEU A CA 1
ATOM 1746 C C . LEU A 1 561 ? 11.783 48.709 88.473 1.00 49.65 547 LEU A C 1
ATOM 1747 O O . LEU A 1 561 ? 12.630 48.335 89.291 1.00 47.52 547 LEU A O 1
ATOM 1752 N N . LYS A 1 562 ? 12.024 48.871 87.170 1.00 48.16 548 LYS A N 1
ATOM 1753 C CA . LYS A 1 562 ? 13.333 48.685 86.570 1.00 47.38 548 LYS A CA 1
ATOM 1754 C C . LYS A 1 562 ? 13.501 49.687 85.441 1.00 55.22 548 LYS A C 1
ATOM 1755 O O . LYS A 1 562 ? 12.688 49.743 84.514 1.00 57.78 548 LYS A O 1
ATOM 1761 N N . GLY A 1 563 ? 14.566 50.449 85.517 1.00 57.47 549 GLY A N 1
ATOM 1762 C CA . GLY A 1 563 ? 14.836 51.567 84.654 1.00 55.83 549 GLY A CA 1
ATOM 1763 C C . GLY A 1 563 ? 15.478 52.651 85.472 1.00 57.91 549 GLY A C 1
ATOM 1764 O O . GLY A 1 563 ? 16.009 52.387 86.553 1.00 56.91 549 GLY A O 1
ATOM 1765 N N . THR A 1 564 ? 15.409 53.875 84.957 1.00 63.40 550 THR A N 1
ATOM 1766 C CA . THR A 1 564 ? 15.975 55.036 85.625 1.00 62.14 550 THR A CA 1
ATOM 1767 C C . THR A 1 564 ? 14.872 55.972 86.066 1.00 68.69 550 THR A C 1
ATOM 1768 O O . THR A 1 564 ? 13.750 55.932 85.558 1.00 76.70 550 THR A O 1
ATOM 1772 N N . VAL A 1 565 ? 15.225 56.849 86.994 1.00 63.20 551 VAL A N 1
ATOM 1773 C CA . VAL A 1 565 ? 14.417 58.012 87.299 1.00 68.43 551 VAL A CA 1
ATOM 1774 C C . VAL A 1 565 ? 15.192 59.249 86.866 1.00 78.49 551 VAL A C 1
ATOM 1775 O O . VAL A 1 565 ? 16.386 59.199 86.589 1.00 78.94 551 VAL A O 1
ATOM 1779 N N . ILE A 1 566 ? 14.503 60.374 86.809 1.00 77.04 552 ILE A N 1
ATOM 1780 C CA . ILE A 1 566 ? 15.152 61.638 86.514 1.00 70.81 552 ILE A CA 1
ATOM 1781 C C . ILE A 1 566 ? 15.178 62.471 87.776 1.00 77.97 552 ILE A C 1
ATOM 1782 O O . ILE A 1 566 ? 14.127 62.888 88.274 1.00 89.45 552 ILE A O 1
ATOM 1787 N N . VAL A 1 567 ? 16.371 62.723 88.279 1.00 83.97 553 VAL A N 1
ATOM 1788 C CA . VAL A 1 567 ? 16.545 63.487 89.502 1.00 90.02 553 VAL A CA 1
ATOM 1789 C C . VAL A 1 567 ? 16.652 64.967 89.152 1.00 95.79 553 VAL A C 1
ATOM 1790 O O . VAL A 1 567 ? 17.361 65.336 88.207 1.00 97.55 553 VAL A O 1
ATOM 1794 N N . ASP A 1 568 ? 15.927 65.818 89.904 1.00 87.94 554 ASP A N 1
ATOM 1795 C CA . ASP A 1 568 ? 15.903 67.253 89.635 1.00 91.64 554 ASP A CA 1
ATOM 1796 C C . ASP A 1 568 ? 15.197 68.045 90.730 1.00 102.55 554 ASP A C 1
ATOM 1797 O O . ASP A 1 568 ? 14.020 67.787 91.032 1.00 102.62 554 ASP A O 1
ATOM 1802 N N . PRO A 1 569 ? 15.871 69.032 91.334 1.00 109.34 555 PRO A N 1
ATOM 1803 C CA . PRO A 1 569 ? 15.191 69.841 92.357 1.00 97.60 555 PRO A CA 1
ATOM 1804 C C . PRO A 1 569 ? 14.156 70.793 91.776 1.00 80.02 555 PRO A C 1
ATOM 1805 O O . PRO A 1 569 ? 13.174 71.098 92.457 1.00 79.31 555 PRO A O 1
ATOM 1809 N N . ARG A 1 570 ? 14.309 71.219 90.525 1.00 78.11 556 ARG A N 1
ATOM 1810 C CA . ARG A 1 570 ? 13.344 72.099 89.858 1.00 96.50 556 ARG A CA 1
ATOM 1811 C C . ARG A 1 570 ? 11.910 71.533 89.699 1.00 101.80 556 ARG A C 1
ATOM 1812 O O . ARG A 1 570 ? 11.004 72.287 89.311 1.00 96.68 556 ARG A O 1
ATOM 1820 N N . ALA A 1 571 ? 11.665 70.250 89.942 1.00 100.76 557 ALA A N 1
ATOM 1821 C CA . ALA A 1 571 ? 10.312 69.720 89.841 1.00 94.05 557 ALA A CA 1
ATOM 1822 C C . ALA A 1 571 ? 9.701 69.688 91.232 1.00 96.30 557 ALA A C 1
ATOM 1823 O O . ALA A 1 571 ? 10.422 69.546 92.222 1.00 96.12 557 ALA A O 1
ATOM 1825 N N . LYS A 1 572 ? 8.401 69.876 91.327 1.00 97.69 558 LYS A N 1
ATOM 1826 C CA . LYS A 1 572 ? 7.796 69.929 92.639 1.00 114.18 558 LYS A CA 1
ATOM 1827 C C . LYS A 1 572 ? 7.630 68.653 93.399 1.00 116.87 558 LYS A C 1
ATOM 1828 O O . LYS A 1 572 ? 7.948 68.583 94.572 1.00 111.51 558 LYS A O 1
ATOM 1834 N N . GLU A 1 573 ? 7.106 67.636 92.728 1.00 108.58 559 GLU A N 1
ATOM 1835 C CA . GLU A 1 573 ? 6.795 66.412 93.433 1.00 107.74 559 GLU A CA 1
ATOM 1836 C C . GLU A 1 573 ? 7.554 65.209 92.962 1.00 99.26 559 GLU A C 1
ATOM 1837 O O . GLU A 1 573 ? 8.039 65.147 91.832 1.00 95.71 559 GLU A O 1
ATOM 1843 N N . ASP A 1 574 ? 7.648 64.243 93.859 1.00 93.07 560 ASP A N 1
ATOM 1844 C CA . ASP A 1 574 ? 8.314 63.043 93.551 1.00 89.89 560 ASP A CA 1
ATOM 1845 C C . ASP A 1 574 ? 7.233 62.184 92.986 1.00 99.29 560 ASP A C 1
ATOM 1846 O O . ASP A 1 574 ? 6.304 61.854 93.681 1.00 103.62 560 ASP A O 1
ATOM 1851 N N . PHE A 1 575 ? 7.333 61.817 91.717 1.00 99.80 561 PHE A N 1
ATOM 1852 C CA . PHE A 1 575 ? 6.315 60.995 91.108 1.00 84.10 561 PHE A CA 1
ATOM 1853 C C . PHE A 1 575 ? 6.822 59.934 90.176 1.00 81.57 561 PHE A C 1
ATOM 1854 O O . PHE A 1 575 ? 7.717 60.148 89.419 1.00 82.83 561 PHE A O 1
ATOM 1862 N N . LEU A 1 576 ? 6.160 58.799 90.217 1.00 80.99 562 LEU A N 1
ATOM 1863 C CA . LEU A 1 576 ? 6.481 57.623 89.470 1.00 64.81 562 LEU A CA 1
ATOM 1864 C C . LEU A 1 576 ? 5.355 57.409 88.533 1.00 60.60 562 LEU A C 1
ATOM 1865 O O . LEU A 1 576 ? 4.235 57.599 88.881 1.00 61.97 562 LEU A O 1
ATOM 1870 N N . ASN A 1 577 ? 5.643 57.040 87.312 1.00 56.41 563 ASN A N 1
ATOM 1871 C CA . ASN A 1 577 ? 4.596 56.780 86.367 1.00 66.98 563 ASN A CA 1
ATOM 1872 C C . ASN A 1 577 ? 4.189 55.353 86.556 1.00 78.40 563 ASN A C 1
ATOM 1873 O O . ASN A 1 577 ? 5.007 54.496 86.567 1.00 81.89 563 ASN A O 1
ATOM 1878 N N . LEU A 1 578 ? 2.918 55.073 86.659 1.00 77.54 564 LEU A N 1
ATOM 1879 C CA . LEU A 1 578 ? 2.491 53.714 86.986 1.00 72.08 564 LEU A CA 1
ATOM 1880 C C . LEU A 1 578 ? 2.569 52.794 85.778 1.00 71.58 564 LEU A C 1
ATOM 1881 O O . LEU A 1 578 ? 2.975 51.634 85.905 1.00 80.18 564 LEU A O 1
ATOM 1886 N N . ASN A 1 579 ? 2.195 53.296 84.602 1.00 67.43 565 ASN A N 1
ATOM 1887 C CA . ASN A 1 579 ? 2.208 52.533 83.360 1.00 67.52 565 ASN A CA 1
ATOM 1888 C C . ASN A 1 579 ? 3.601 52.112 82.881 1.00 73.32 565 ASN A C 1
ATOM 1889 O O . ASN A 1 579 ? 3.726 51.505 81.811 1.00 66.66 565 ASN A O 1
ATOM 1894 N N . ASP A 1 580 ? 4.648 52.474 83.625 1.00 72.03 566 ASP A N 1
ATOM 1895 C CA . ASP A 1 580 ? 6.022 52.094 83.322 1.00 64.94 566 ASP A CA 1
ATOM 1896 C C . ASP A 1 580 ? 6.568 51.099 84.334 1.00 59.10 566 ASP A C 1
ATOM 1897 O O . ASP A 1 580 ? 7.746 50.702 84.251 1.00 58.99 566 ASP A O 1
ATOM 1902 N N . LEU A 1 581 ? 5.743 50.683 85.274 1.00 48.57 567 LEU A N 1
ATOM 1903 C CA . LEU A 1 581 ? 6.106 49.702 86.275 1.00 56.37 567 LEU A CA 1
ATOM 1904 C C . LEU A 1 581 ? 5.645 48.322 85.816 1.00 53.41 567 LEU A C 1
ATOM 1905 O O . LEU A 1 581 ? 4.765 48.197 84.967 1.00 54.15 567 LEU A O 1
ATOM 1910 N N . TYR A 1 582 ? 6.292 47.281 86.326 1.00 48.20 568 TYR A N 1
ATOM 1911 C CA . TYR A 1 582 ? 5.960 45.926 85.923 1.00 46.26 568 TYR A CA 1
ATOM 1912 C C . TYR A 1 582 ? 4.990 45.392 86.952 1.00 47.40 568 TYR A C 1
ATOM 1913 O O . TYR A 1 582 ? 5.379 45.150 88.096 1.00 56.93 568 TYR A O 1
ATOM 1922 N N . ARG A 1 583 ? 3.739 45.182 86.559 1.00 49.06 569 ARG A N 1
ATOM 1923 C CA . ARG A 1 583 ? 2.746 44.685 87.506 1.00 50.64 569 ARG A CA 1
ATOM 1924 C C . ARG A 1 583 ? 1.844 43.650 86.844 1.00 58.39 569 ARG A C 1
ATOM 1925 O O . ARG A 1 583 ? 1.550 43.724 85.648 1.00 73.95 569 ARG A O 1
ATOM 1933 N N . GLY A 1 584 ? 1.412 42.688 87.630 1.00 51.94 570 GLY A N 1
ATOM 1934 C CA . GLY A 1 584 ? 0.408 41.742 87.192 1.00 63.95 570 GLY A CA 1
ATOM 1935 C C . GLY A 1 584 ? 0.891 40.755 86.146 1.00 62.23 570 GLY A C 1
ATOM 1936 O O . GLY A 1 584 ? 2.096 40.472 86.005 1.00 65.64 570 GLY A O 1
ATOM 1937 N N . ASP A 1 585 ? -0.089 40.231 85.394 1.00 60.50 571 ASP A N 1
ATOM 1938 C CA . ASP A 1 585 ? 0.131 39.231 84.344 1.00 69.71 571 ASP A CA 1
ATOM 1939 C C . ASP A 1 585 ? 0.745 37.958 84.924 1.00 64.30 571 ASP A C 1
ATOM 1940 O O . ASP A 1 585 ? 1.725 37.404 84.413 1.00 61.32 571 ASP A O 1
ATOM 1945 N N . THR A 1 586 ? 0.154 37.478 86.001 1.00 55.06 572 THR A N 1
ATOM 1946 C CA . THR A 1 586 ? 0.758 36.360 86.694 1.00 72.25 572 THR A CA 1
ATOM 1947 C C . THR A 1 586 ? -0.331 35.703 87.518 1.00 67.30 572 THR A C 1
ATOM 1948 O O . THR A 1 586 ? -1.464 36.181 87.562 1.00 83.03 572 THR A O 1
ATOM 1952 N N . VAL A 1 587 ? 0.018 34.612 88.185 1.00 60.18 573 VAL A N 1
ATOM 1953 C CA . VAL A 1 587 ? -0.971 33.720 88.763 1.00 61.58 573 VAL A CA 1
ATOM 1954 C C . VAL A 1 587 ? -0.695 33.612 90.251 1.00 71.30 573 VAL A C 1
ATOM 1955 O O . VAL A 1 587 ? 0.254 32.942 90.674 1.00 79.51 573 VAL A O 1
ATOM 1959 N N . VAL A 1 588 ? -1.545 34.252 91.042 1.00 67.08 574 VAL A N 1
ATOM 1960 C CA . VAL A 1 588 ? -1.510 34.221 92.499 1.00 80.88 574 VAL A CA 1
ATOM 1961 C C . VAL A 1 588 ? -2.707 33.400 92.979 1.00 80.90 574 VAL A C 1
ATOM 1962 O O . VAL A 1 588 ? -3.857 33.810 92.793 1.00 88.96 574 VAL A O 1
ATOM 1966 N N . ASP A 1 589 ? -2.454 32.252 93.606 1.00 79.10 575 ASP A N 1
ATOM 1967 C CA . ASP A 1 589 ? -3.523 31.433 94.189 1.00 90.26 575 ASP A CA 1
ATOM 1968 C C . ASP A 1 589 ? -4.488 30.929 93.123 1.00 94.10 575 ASP A C 1
ATOM 1969 O O . ASP A 1 589 ? -5.706 30.882 93.334 1.00 82.97 575 ASP A O 1
ATOM 1974 N N . GLY A 1 590 ? -3.932 30.561 91.965 1.00 96.78 576 GLY A N 1
ATOM 1975 C CA . GLY A 1 590 ? -4.671 29.894 90.918 1.00 93.65 576 GLY A CA 1
ATOM 1976 C C . GLY A 1 590 ? -5.325 30.810 89.912 1.00 86.29 576 GLY A C 1
ATOM 1977 O O . GLY A 1 590 ? -5.664 30.361 88.809 1.00 92.76 576 GLY A O 1
ATOM 1978 N N . LYS A 1 591 ? -5.516 32.071 90.256 1.00 78.55 577 LYS A N 1
ATOM 1979 C CA . LYS A 1 591 ? -6.105 33.045 89.356 1.00 69.11 577 LYS A CA 1
ATOM 1980 C C . LYS A 1 591 ? -5.002 33.851 88.672 1.00 63.49 577 LYS A C 1
ATOM 1981 O O . LYS A 1 591 ? -4.008 34.209 89.299 1.00 68.16 577 LYS A O 1
ATOM 1987 N N . LYS A 1 592 ? -5.157 34.126 87.385 1.00 61.67 578 LYS A N 1
ATOM 1988 C CA . LYS A 1 592 ? -4.325 35.147 86.771 1.00 52.17 578 LYS A CA 1
ATOM 1989 C C . LYS A 1 592 ? -4.873 36.511 87.156 1.00 75.04 578 LYS A C 1
ATOM 1990 O O . LYS A 1 592 ? -6.088 36.750 87.096 1.00 76.55 578 LYS A O 1
ATOM 1996 N N . TYR A 1 593 ? -3.985 37.383 87.614 1.00 74.10 579 TYR A N 1
ATOM 1997 C CA . TYR A 1 593 ? -4.310 38.783 87.829 1.00 64.75 579 TYR A CA 1
ATOM 1998 C C . TYR A 1 593 ? -3.712 39.550 86.659 1.00 52.95 579 TYR A C 1
ATOM 1999 O O . TYR A 1 593 ? -2.503 39.486 86.424 1.00 61.20 579 TYR A O 1
ATOM 2008 N N . THR A 1 594 ? -4.562 40.226 85.899 1.00 55.37 580 THR A N 1
ATOM 2009 C CA . THR A 1 594 ? -4.109 41.068 84.800 1.00 65.20 580 THR A CA 1
ATOM 2010 C C . THR A 1 594 ? -3.522 42.385 85.315 1.00 64.58 580 THR A C 1
ATOM 2011 O O . THR A 1 594 ? -3.794 42.835 86.431 1.00 65.04 580 THR A O 1
ATOM 2015 N N . LYS A 1 595 ? -2.708 43.007 84.470 1.00 65.86 581 LYS A N 1
ATOM 2016 C CA . LYS A 1 595 ? -2.208 44.353 84.721 1.00 53.72 581 LYS A CA 1
ATOM 2017 C C . LYS A 1 595 ? -3.317 45.198 85.332 1.00 67.85 581 LYS A C 1
ATOM 2018 O O . LYS A 1 595 ? -3.204 45.690 86.460 1.00 56.90 581 LYS A O 1
ATOM 2024 N N . GLU A 1 596 ? -4.450 45.261 84.628 1.00 73.09 582 GLU A N 1
ATOM 2025 C CA . GLU A 1 596 ? -5.578 46.074 85.066 1.00 66.61 582 GLU A CA 1
ATOM 2026 C C . GLU A 1 596 ? -6.068 45.655 86.444 1.00 65.58 582 GLU A C 1
ATOM 2027 O O . GLU A 1 596 ? -6.401 46.508 87.277 1.00 65.66 582 GLU A O 1
ATOM 2033 N N . GLU A 1 597 ? -6.105 44.350 86.717 1.00 58.77 583 GLU A N 1
ATOM 2034 C CA . GLU A 1 597 ? -6.631 43.908 88.006 1.00 71.16 583 GLU A CA 1
ATOM 2035 C C . GLU A 1 597 ? -5.726 44.342 89.153 1.00 69.28 583 GLU A C 1
ATOM 2036 O O . GLU A 1 597 ? -6.214 44.693 90.233 1.00 68.24 583 GLU A O 1
ATOM 2042 N N . VAL A 1 598 ? -4.406 44.324 88.948 1.00 68.24 584 VAL A N 1
ATOM 2043 C CA . VAL A 1 598 ? -3.509 44.761 90.013 1.00 65.22 584 VAL A CA 1
ATOM 2044 C C . VAL A 1 598 ? -3.552 46.275 90.148 1.00 62.80 584 VAL A C 1
ATOM 2045 O O . VAL A 1 598 ? -3.578 46.811 91.261 1.00 73.25 584 VAL A O 1
ATOM 2049 N N . ASP A 1 599 ? -3.590 46.989 89.025 1.00 59.38 585 ASP A N 1
ATOM 2050 C CA . ASP A 1 599 ? -3.698 48.446 89.087 1.00 74.64 585 ASP A CA 1
ATOM 2051 C C . ASP A 1 599 ? -4.879 48.905 89.935 1.00 69.07 585 ASP A C 1
ATOM 2052 O O . ASP A 1 599 ? -4.801 49.952 90.580 1.00 69.80 585 ASP A O 1
ATOM 2057 N N . ALA A 1 600 ? -5.968 48.132 89.961 1.00 70.45 586 ALA A N 1
ATOM 2058 C CA . ALA A 1 600 ? -7.069 48.442 90.866 1.00 69.80 586 ALA A CA 1
ATOM 2059 C C . ALA A 1 600 ? -6.636 48.323 92.316 1.00 71.71 586 ALA A C 1
ATOM 2060 O O . ALA A 1 600 ? -6.953 49.185 93.142 1.00 83.37 586 ALA A O 1
ATOM 2062 N N . LEU A 1 601 ? -5.927 47.240 92.644 1.00 71.66 587 LEU A N 1
ATOM 2063 C CA . LEU A 1 601 ? -5.525 46.980 94.022 1.00 69.00 587 LEU A CA 1
ATOM 2064 C C . LEU A 1 601 ? -4.622 48.069 94.557 1.00 73.14 587 LEU A C 1
ATOM 2065 O O . LEU A 1 601 ? -4.651 48.361 95.755 1.00 78.45 587 LEU A O 1
ATOM 2070 N N . ILE A 1 602 ? -3.790 48.652 93.694 1.00 74.68 588 ILE A N 1
ATOM 2071 C CA . ILE A 1 602 ? -2.879 49.698 94.136 1.00 76.15 588 ILE A CA 1
ATOM 2072 C C . ILE A 1 602 ? -3.654 50.955 94.512 1.00 77.68 588 ILE A C 1
ATOM 2073 O O . ILE A 1 602 ? -3.552 51.448 95.643 1.00 76.02 588 ILE A O 1
ATOM 2078 N N . ARG A 1 603 ? -4.474 51.464 93.586 1.00 72.73 589 ARG A N 1
ATOM 2079 C CA . ARG A 1 603 ? -5.262 52.666 93.852 1.00 76.48 589 ARG A CA 1
ATOM 2080 C C . ARG A 1 603 ? -6.081 52.550 95.125 1.00 90.02 589 ARG A C 1
ATOM 2081 O O . ARG A 1 603 ? -6.482 53.567 95.700 1.00 102.43 589 ARG A O 1
ATOM 2089 N N . GLU A 1 604 ? -6.392 51.326 95.547 1.00 75.90 590 GLU A N 1
ATOM 2090 C CA . GLU A 1 604 ? -7.155 51.166 96.770 1.00 82.57 590 GLU A CA 1
ATOM 2091 C C . GLU A 1 604 ? -6.242 51.235 97.993 1.00 91.82 590 GLU A C 1
ATOM 2092 O O . GLU A 1 604 ? -6.609 51.858 98.997 1.00 100.85 590 GLU A O 1
ATOM 2098 N N . LYS A 1 605 ? -5.045 50.622 97.919 1.00 86.97 591 LYS A N 1
ATOM 2099 C CA . LYS A 1 605 ? -4.077 50.725 99.011 1.00 76.15 591 LYS A CA 1
ATOM 2100 C C . LYS A 1 605 ? -3.552 52.142 99.125 1.00 80.68 591 LYS A C 1
ATOM 2101 O O . LYS A 1 605 ? -3.464 52.697 100.224 1.00 94.89 591 LYS A O 1
ATOM 2107 N N . LEU A 1 606 ? -3.180 52.729 97.991 1.00 75.32 592 LEU A N 1
ATOM 2108 C CA . LEU A 1 606 ? -2.664 54.094 97.938 1.00 82.59 592 LEU A CA 1
ATOM 2109 C C . LEU A 1 606 ? -3.574 55.090 98.645 1.00 102.81 592 LEU A C 1
ATOM 2110 O O . LEU A 1 606 ? -3.100 55.973 99.369 1.00 112.36 592 LEU A O 1
ATOM 2115 N N . LYS A 1 607 ? -4.891 54.965 98.435 1.00 112.02 593 LYS A N 1
ATOM 2116 C CA . LYS A 1 607 ? -5.862 55.839 99.092 1.00 112.39 593 LYS A CA 1
ATOM 2117 C C . LYS A 1 607 ? -5.828 55.690 100.611 1.00 109.01 593 LYS A C 1
ATOM 2118 O O . LYS A 1 607 ? -6.078 56.661 101.331 1.00 116.48 593 LYS A O 1
ATOM 2124 N N . THR A 1 608 ? -5.539 54.484 101.091 1.00 105.62 594 THR A N 1
ATOM 2125 C CA . THR A 1 608 ? -5.510 54.211 102.527 1.00 108.22 594 THR A CA 1
ATOM 2126 C C . THR A 1 608 ? -4.208 54.621 103.212 1.00 119.00 594 THR A C 1
ATOM 2127 O O . THR A 1 608 ? -4.032 54.392 104.408 1.00 129.39 594 THR A O 1
ATOM 2131 N N . GLY A 1 609 ? -3.298 55.224 102.454 1.00 116.17 595 GLY A N 1
ATOM 2132 C CA . GLY A 1 609 ? -2.021 55.657 102.995 1.00 123.04 595 GLY A CA 1
ATOM 2133 C C . GLY A 1 609 ? -1.176 54.544 103.592 1.00 127.21 595 GLY A C 1
ATOM 2134 O O . GLY A 1 609 ? -0.496 54.739 104.599 1.00 145.34 595 GLY A O 1
ATOM 2135 N N . ALA A 1 610 ? -1.222 53.373 102.964 1.00 111.42 596 ALA A N 1
ATOM 2136 C CA . ALA A 1 610 ? -0.456 52.214 103.405 1.00 104.47 596 ALA A CA 1
ATOM 2137 C C . ALA A 1 610 ? 0.138 51.572 102.163 1.00 105.31 596 ALA A C 1
ATOM 2138 O O . ALA A 1 610 ? -0.272 50.487 101.749 1.00 112.52 596 ALA A O 1
ATOM 2140 N N . LEU A 1 611 ? 1.111 52.256 101.572 1.00 98.75 597 LEU A N 1
ATOM 2141 C CA . LEU A 1 611 ? 1.745 51.794 100.346 1.00 78.94 597 LEU A CA 1
ATOM 2142 C C . LEU A 1 611 ? 3.082 52.509 100.279 1.00 87.23 597 LEU A C 1
ATOM 2143 O O . LEU A 1 611 ? 3.113 53.740 100.206 1.00 93.95 597 LEU A O 1
ATOM 2148 N N . GLN A 1 612 ? 4.179 51.754 100.344 1.00 85.01 598 GLN A N 1
ATOM 2149 C CA . GLN A 1 612 ? 5.515 52.328 100.329 1.00 82.52 598 GLN A CA 1
ATOM 2150 C C . GLN A 1 612 ? 6.197 52.036 99.008 1.00 77.16 598 GLN A C 1
ATOM 2151 O O . GLN A 1 612 ? 5.632 51.412 98.119 1.00 81.86 598 GLN A O 1
ATOM 2157 N N . LEU A 1 613 ? 7.432 52.505 98.903 1.00 75.98 599 LEU A N 1
ATOM 2158 C CA . LEU A 1 613 ? 8.271 52.288 97.737 1.00 69.33 599 LEU A CA 1
ATOM 2159 C C . LEU A 1 613 ? 9.671 51.963 98.235 1.00 82.21 599 LEU A C 1
ATOM 2160 O O . LEU A 1 613 ? 10.372 52.849 98.724 1.00 101.91 599 LEU A O 1
ATOM 2165 N N . ASN A 1 614 ? 10.080 50.708 98.143 1.00 74.98 600 ASN A N 1
ATOM 2166 C CA . ASN A 1 614 ? 11.445 50.346 98.485 1.00 71.39 600 ASN A CA 1
ATOM 2167 C C . ASN A 1 614 ? 12.281 50.391 97.218 1.00 79.74 600 ASN A C 1
ATOM 2168 O O . ASN A 1 614 ? 12.049 49.616 96.283 1.00 79.83 600 ASN A O 1
ATOM 2173 N N . LEU A 1 615 ? 13.249 51.303 97.200 1.00 79.43 601 LEU A N 1
ATOM 2174 C CA . LEU A 1 615 ? 14.010 51.652 96.008 1.00 72.92 601 LEU A CA 1
ATOM 2175 C C . LEU A 1 615 ? 15.498 51.538 96.287 1.00 65.92 601 LEU A C 1
ATOM 2176 O O . LEU A 1 615 ? 15.987 52.080 97.275 1.00 78.25 601 LEU A O 1
ATOM 2181 N N . GLY A 1 616 ? 16.224 50.873 95.401 1.00 63.48 602 GLY A N 1
ATOM 2182 C CA . GLY A 1 616 ? 17.652 50.715 95.548 1.00 73.65 602 GLY A CA 1
ATOM 2183 C C . GLY A 1 616 ? 18.375 51.361 94.381 1.00 71.53 602 GLY A C 1
ATOM 2184 O O . GLY A 1 616 ? 18.073 51.054 93.228 1.00 70.61 602 GLY A O 1
ATOM 2185 N N . ILE A 1 617 ? 19.342 52.219 94.694 1.00 77.12 603 ILE A N 1
ATOM 2186 C CA . ILE A 1 617 ? 20.133 52.859 93.646 1.00 75.77 603 ILE A CA 1
ATOM 2187 C C . ILE A 1 617 ? 21.187 51.886 93.130 1.00 67.25 603 ILE A C 1
ATOM 2188 O O . ILE A 1 617 ? 21.771 51.107 93.889 1.00 68.29 603 ILE A O 1
ATOM 2193 N N . HIS A 1 618 ? 21.410 51.903 91.827 1.00 61.10 604 HIS A N 1
ATOM 2194 C CA . HIS A 1 618 ? 22.356 51.015 91.189 1.00 66.17 604 HIS A CA 1
ATOM 2195 C C . HIS A 1 618 ? 23.528 51.721 90.530 1.00 66.33 604 HIS A C 1
ATOM 2196 O O . HIS A 1 618 ? 24.610 51.131 90.440 1.00 56.74 604 HIS A O 1
ATOM 2203 N N . ARG A 1 619 ? 23.328 52.936 90.023 1.00 63.86 605 ARG A N 1
ATOM 2204 C CA . ARG A 1 619 ? 24.395 53.752 89.462 1.00 66.48 605 ARG A CA 1
ATOM 2205 C C . ARG A 1 619 ? 23.858 55.170 89.390 1.00 80.92 605 ARG A C 1
ATOM 2206 O O . ARG A 1 619 ? 22.762 55.386 88.868 1.00 89.63 605 ARG A O 1
ATOM 2214 N N . VAL A 1 620 ? 24.602 56.123 89.938 1.00 80.95 606 VAL A N 1
ATOM 2215 C CA . VAL A 1 620 ? 24.260 57.537 89.846 1.00 82.83 606 VAL A CA 1
ATOM 2216 C C . VAL A 1 620 ? 25.056 58.139 88.704 1.00 79.10 606 VAL A C 1
ATOM 2217 O O . VAL A 1 620 ? 26.269 57.923 88.608 1.00 90.81 606 VAL A O 1
ATOM 2221 N N . SER A 1 621 ? 24.391 58.897 87.844 1.00 70.42 607 SER A N 1
ATOM 2222 C CA . SER A 1 621 ? 25.046 59.388 86.637 1.00 73.88 607 SER A CA 1
ATOM 2223 C C . SER A 1 621 ? 26.085 60.446 86.995 1.00 91.96 607 SER A C 1
ATOM 2224 O O . SER A 1 621 ? 25.745 61.564 87.396 1.00 97.17 607 SER A O 1
ATOM 2227 N N . THR A 1 622 ? 27.355 60.090 86.861 1.00 95.36 608 THR A N 1
ATOM 2228 C CA . THR A 1 622 ? 28.436 61.055 86.858 1.00 89.66 608 THR A CA 1
ATOM 2229 C C . THR A 1 622 ? 28.670 61.474 85.417 1.00 90.72 608 THR A C 1
ATOM 2230 O O . THR A 1 622 ? 27.973 61.024 84.507 1.00 84.68 608 THR A O 1
ATOM 2234 N N . VAL A 1 623 ? 29.656 62.346 85.207 1.00 96.19 609 VAL A N 1
ATOM 2235 C CA . VAL A 1 623 ? 30.233 62.626 83.894 1.00 91.00 609 VAL A CA 1
ATOM 2236 C C . VAL A 1 623 ? 31.707 62.249 83.994 1.00 94.71 609 VAL A C 1
ATOM 2237 O O . VAL A 1 623 ? 32.504 62.939 84.640 1.00 103.69 609 VAL A O 1
ATOM 2241 N N . GLU A 1 624 ? 32.072 61.122 83.390 1.00 91.82 610 GLU A N 1
ATOM 2242 C CA . GLU A 1 624 ? 33.399 60.548 83.551 1.00 89.59 610 GLU A CA 1
ATOM 2243 C C . GLU A 1 624 ? 34.034 60.294 82.185 1.00 92.22 610 GLU A C 1
ATOM 2244 O O . GLU A 1 624 ? 33.338 60.149 81.176 1.00 90.19 610 GLU A O 1
ATOM 2250 N N . GLU A 1 625 ? 35.369 60.247 82.154 1.00 85.32 611 GLU A N 1
ATOM 2251 C CA . GLU A 1 625 ? 36.086 60.220 80.882 1.00 98.15 611 GLU A CA 1
ATOM 2252 C C . GLU A 1 625 ? 36.144 58.814 80.280 1.00 102.41 611 GLU A C 1
ATOM 2253 O O . GLU A 1 625 ? 35.783 57.820 80.913 1.00 111.35 611 GLU A O 1
ATOM 2259 N N . ALA A 1 626 ? 36.575 58.747 79.018 1.00 100.68 612 ALA A N 1
ATOM 2260 C CA . ALA A 1 626 ? 36.607 57.484 78.270 1.00 92.49 612 ALA A CA 1
ATOM 2261 C C . ALA A 1 626 ? 37.764 57.434 77.267 1.00 99.96 612 ALA A C 1
ATOM 2262 O O . ALA A 1 626 ? 37.826 56.548 76.406 1.00 100.76 612 ALA A O 1
ATOM 2264 N N . GLU A 1 694 ? 39.966 60.084 73.089 1.00 98.84 680 GLU A N 1
ATOM 2265 C CA . GLU A 1 694 ? 39.496 60.859 74.224 1.00 113.58 680 GLU A CA 1
ATOM 2266 C C . GLU A 1 694 ? 37.991 60.577 74.436 1.00 119.15 680 GLU A C 1
ATOM 2267 O O . GLU A 1 694 ? 37.529 59.464 74.176 1.00 116.86 680 GLU A O 1
ATOM 2273 N N . GLY A 1 695 ? 37.235 61.569 74.897 1.00 120.86 681 GLY A N 1
ATOM 2274 C CA . GLY A 1 695 ? 35.798 61.472 75.061 1.00 117.18 681 GLY A CA 1
ATOM 2275 C C . GLY A 1 695 ? 35.369 61.479 76.526 1.00 107.75 681 GLY A C 1
ATOM 2276 O O . GLY A 1 695 ? 36.120 61.117 77.435 1.00 109.76 681 GLY A O 1
ATOM 2277 N N . GLN A 1 696 ? 34.124 61.906 76.747 1.00 105.52 682 GLN A N 1
ATOM 2278 C CA . GLN A 1 696 ? 33.465 61.737 78.036 1.00 93.51 682 GLN A CA 1
ATOM 2279 C C . GLN A 1 696 ? 32.083 61.141 77.813 1.00 91.08 682 GLN A C 1
ATOM 2280 O O . GLN A 1 696 ? 31.560 61.145 76.695 1.00 100.75 682 GLN A O 1
ATOM 2286 N N . TYR A 1 697 ? 31.489 60.617 78.885 1.00 84.59 683 TYR A N 1
ATOM 2287 C CA . TYR A 1 697 ? 30.166 60.022 78.766 1.00 85.95 683 TYR A CA 1
ATOM 2288 C C . TYR A 1 697 ? 29.385 60.162 80.071 1.00 81.76 683 TYR A C 1
ATOM 2289 O O . TYR A 1 697 ? 29.968 60.269 81.155 1.00 70.37 683 TYR A O 1
ATOM 2298 N N . SER A 1 698 ? 28.053 60.195 79.942 1.00 78.87 684 SER A N 1
ATOM 2299 C CA . SER A 1 698 ? 27.137 59.913 81.047 1.00 79.48 684 SER A CA 1
ATOM 2300 C C . SER A 1 698 ? 25.849 59.322 80.473 1.00 77.22 684 SER A C 1
ATOM 2301 O O . SER A 1 698 ? 25.726 59.103 79.259 1.00 80.31 684 SER A O 1
ATOM 2312 N N . ALA A 1 700 ? 21.768 58.686 79.390 1.00 68.85 686 ALA A N 1
ATOM 2313 C CA . ALA A 1 700 ? 20.938 59.356 78.398 1.00 62.36 686 ALA A CA 1
ATOM 2314 C C . ALA A 1 700 ? 19.509 59.532 78.900 1.00 58.06 686 ALA A C 1
ATOM 2315 O O . ALA A 1 700 ? 18.879 58.575 79.341 1.00 63.13 686 ALA A O 1
ATOM 2317 N N . ALA A 1 701 ? 19.002 60.753 78.822 1.00 53.43 687 ALA A N 1
ATOM 2318 C CA . ALA A 1 701 ? 17.621 61.053 79.139 1.00 69.38 687 ALA A CA 1
ATOM 2319 C C . ALA A 1 701 ? 16.861 61.412 77.866 1.00 77.20 687 ALA A C 1
ATOM 2320 O O . ALA A 1 701 ? 17.447 61.848 76.866 1.00 66.08 687 ALA A O 1
ATOM 2322 N N . SER A 1 702 ? 15.541 61.203 77.899 1.00 74.68 688 SER A N 1
ATOM 2323 C CA . SER A 1 702 ? 14.714 61.602 76.778 1.00 64.71 688 SER A CA 1
ATOM 2324 C C . SER A 1 702 ? 14.280 63.038 76.970 1.00 77.57 688 SER A C 1
ATOM 2325 O O . SER A 1 702 ? 14.001 63.467 78.091 1.00 82.51 688 SER A O 1
ATOM 2328 N N . HIS A 1 703 ? 14.219 63.778 75.866 1.00 75.65 689 HIS A N 1
ATOM 2329 C CA . HIS A 1 703 ? 13.783 65.160 75.948 1.00 67.11 689 HIS A CA 1
ATOM 2330 C C . HIS A 1 703 ? 12.334 65.262 76.360 1.00 77.39 689 HIS A C 1
ATOM 2331 O O . HIS A 1 703 ? 11.930 66.265 76.954 1.00 91.37 689 HIS A O 1
ATOM 2338 N N . THR A 1 704 ? 11.542 64.240 76.055 1.00 81.93 690 THR A N 1
ATOM 2339 C CA . THR A 1 704 ? 10.144 64.217 76.466 1.00 71.39 690 THR A CA 1
ATOM 2340 C C . THR A 1 704 ? 9.964 64.298 77.973 1.00 70.18 690 THR A C 1
ATOM 2341 O O . THR A 1 704 ? 8.881 64.676 78.435 1.00 83.11 690 THR A O 1
ATOM 2345 N N . ALA A 1 705 ? 10.988 63.959 78.753 1.00 61.56 691 ALA A N 1
ATOM 2346 C CA . ALA A 1 705 ? 10.884 64.083 80.200 1.00 64.74 691 ALA A CA 1
ATOM 2347 C C . ALA A 1 705 ? 11.293 65.463 80.647 1.00 83.89 691 ALA A C 1
ATOM 2348 O O . ALA A 1 705 ? 11.867 65.621 81.726 1.00 93.40 691 ALA A O 1
ATOM 2350 N N . TYR A 1 706 ? 11.033 66.462 79.817 1.00 93.32 692 TYR A N 1
ATOM 2351 C CA . TYR A 1 706 ? 11.410 67.826 80.136 1.00 97.34 692 TYR A CA 1
ATOM 2352 C C . TYR A 1 706 ? 10.380 68.843 79.662 1.00 104.07 692 TYR A C 1
ATOM 2353 O O . TYR A 1 706 ? 10.539 70.034 79.952 1.00 108.67 692 TYR A O 1
ATOM 2362 N N . LYS A 1 707 ? 9.333 68.416 78.947 1.00 96.81 693 LYS A N 1
ATOM 2363 C CA . LYS A 1 707 ? 8.244 69.324 78.604 1.00 98.69 693 LYS A CA 1
ATOM 2364 C C . LYS A 1 707 ? 7.753 70.096 79.826 1.00 96.95 693 LYS A C 1
ATOM 2365 O O . LYS A 1 707 ? 7.369 71.266 79.708 1.00 85.62 693 LYS A O 1
ATOM 2371 N N . GLU A 1 708 ? 7.773 69.463 81.003 1.00 99.52 694 GLU A N 1
ATOM 2372 C CA . GLU A 1 708 ? 7.387 70.122 82.243 1.00 106.38 694 GLU A CA 1
ATOM 2373 C C . GLU A 1 708 ? 8.514 71.013 82.730 1.00 117.10 694 GLU A C 1
ATOM 2374 O O . GLU A 1 708 ? 8.473 72.227 82.534 1.00 134.94 694 GLU A O 1
ATOM 2380 N N . LEU A 1 709 ? 9.521 70.431 83.364 1.00 107.54 695 LEU A N 1
ATOM 2381 C CA . LEU A 1 709 ? 10.646 71.194 83.889 1.00 100.93 695 LEU A CA 1
ATOM 2382 C C . LEU A 1 709 ? 11.674 71.418 82.785 1.00 103.49 695 LEU A C 1
ATOM 2383 O O . LEU A 1 709 ? 12.050 70.481 82.081 1.00 114.06 695 LEU A O 1
ATOM 2388 N N . ASP A 1 710 ? 12.122 72.657 82.636 1.00 94.18 696 ASP A N 1
ATOM 2389 C CA . ASP A 1 710 ? 13.004 73.061 81.545 1.00 85.24 696 ASP A CA 1
ATOM 2390 C C . ASP A 1 710 ? 12.449 72.757 80.150 1.00 77.04 696 ASP A C 1
ATOM 2391 O O . ASP A 1 710 ? 13.080 72.032 79.373 1.00 63.70 696 ASP A O 1
ATOM 2396 N N . PRO A 1 711 ? 11.307 73.343 79.773 1.00 82.35 697 PRO A N 1
ATOM 2397 C CA . PRO A 1 711 ? 10.744 73.063 78.441 1.00 90.01 697 PRO A CA 1
ATOM 2398 C C . PRO A 1 711 ? 11.530 73.659 77.295 1.00 94.52 697 PRO A C 1
ATOM 2399 O O . PRO A 1 711 ? 11.169 73.416 76.136 1.00 96.89 697 PRO A O 1
ATOM 2403 N N . GLU A 1 712 ? 12.562 74.456 77.559 1.00 92.70 698 GLU A N 1
ATOM 2404 C CA . GLU A 1 712 ? 13.452 74.821 76.467 1.00 101.16 698 GLU A CA 1
ATOM 2405 C C . GLU A 1 712 ? 14.126 73.577 75.905 1.00 100.89 698 GLU A C 1
ATOM 2406 O O . GLU A 1 712 ? 14.093 73.330 74.689 1.00 98.44 698 GLU A O 1
ATOM 2412 N N . ILE A 1 713 ? 14.707 72.760 76.793 1.00 99.88 699 ILE A N 1
ATOM 2413 C CA . ILE A 1 713 ? 15.276 71.470 76.397 1.00 91.31 699 ILE A CA 1
ATOM 2414 C C . ILE A 1 713 ? 14.268 70.655 75.595 1.00 86.83 699 ILE A C 1
ATOM 2415 O O . ILE A 1 713 ? 14.575 70.149 74.509 1.00 85.88 699 ILE A O 1
ATOM 2420 N N . TYR A 1 714 ? 13.048 70.520 76.115 1.00 83.45 700 TYR A N 1
ATOM 2421 C CA . TYR A 1 714 ? 12.008 69.838 75.362 1.00 70.92 700 TYR A CA 1
ATOM 2422 C C . TYR A 1 714 ? 11.851 70.447 73.976 1.00 73.55 700 TYR A C 1
ATOM 2423 O O . TYR A 1 714 ? 12.047 69.777 72.965 1.00 81.53 700 TYR A O 1
ATOM 2432 N N . ARG A 1 715 ? 11.480 71.726 73.915 1.00 79.22 701 ARG A N 1
ATOM 2433 C CA . ARG A 1 715 ? 11.111 72.308 72.632 1.00 92.76 701 ARG A CA 1
ATOM 2434 C C . ARG A 1 715 ? 12.296 72.327 71.671 1.00 94.71 701 ARG A C 1
ATOM 2435 O O . ARG A 1 715 ? 12.115 72.128 70.461 1.00 100.15 701 ARG A O 1
ATOM 2443 N N . LEU A 1 716 ? 13.512 72.565 72.187 1.00 83.58 702 LEU A N 1
ATOM 2444 C CA . LEU A 1 716 ? 14.728 72.533 71.374 1.00 81.19 702 LEU A CA 1
ATOM 2445 C C . LEU A 1 716 ? 14.816 71.301 70.478 1.00 87.15 702 LEU A C 1
ATOM 2446 O O . LEU A 1 716 ? 14.724 71.420 69.247 1.00 84.28 702 LEU A O 1
ATOM 2451 N N . LEU A 1 717 ? 14.990 70.117 71.097 1.00 91.09 703 LEU A N 1
ATOM 2452 C CA . LEU A 1 717 ? 15.126 68.805 70.451 1.00 77.30 703 LEU A CA 1
ATOM 2453 C C . LEU A 1 717 ? 13.831 68.307 69.809 1.00 76.02 703 LEU A C 1
ATOM 2454 O O . LEU A 1 717 ? 13.858 67.280 69.128 1.00 81.17 703 LEU A O 1
ATOM 2459 N N . GLU A 1 718 ? 12.721 69.025 69.978 1.00 71.29 704 GLU A N 1
ATOM 2460 C CA . GLU A 1 718 ? 11.472 68.715 69.300 1.00 70.15 704 GLU A CA 1
ATOM 2461 C C . GLU A 1 718 ? 11.456 69.167 67.839 1.00 79.14 704 GLU A C 1
ATOM 2462 O O . GLU A 1 718 ? 10.750 68.568 67.018 1.00 80.39 704 GLU A O 1
ATOM 2468 N N . GLU A 1 719 ? 12.196 70.214 67.486 1.00 71.37 705 GLU A N 1
ATOM 2469 C CA . GLU A 1 719 ? 11.993 70.820 66.175 1.00 77.35 705 GLU A CA 1
ATOM 2470 C C . GLU A 1 719 ? 12.908 70.276 65.099 1.00 75.50 705 GLU A C 1
ATOM 2471 O O . GLU A 1 719 ? 13.420 71.037 64.294 1.00 89.96 705 GLU A O 1
ATOM 2477 N N . GLY A 1 720 ? 13.102 68.976 65.052 1.00 83.25 706 GLY A N 1
ATOM 2478 C CA . GLY A 1 720 ? 13.724 68.353 63.903 1.00 85.96 706 GLY A CA 1
ATOM 2479 C C . GLY A 1 720 ? 15.228 68.086 63.995 1.00 73.84 706 GLY A C 1
ATOM 2480 O O . GLY A 1 720 ? 15.936 68.520 64.914 1.00 56.94 706 GLY A O 1
ATOM 2481 N N . VAL A 1 721 ? 15.705 67.323 63.004 1.00 65.95 707 VAL A N 1
ATOM 2482 C CA . VAL A 1 721 ? 17.119 67.072 62.752 1.00 73.67 707 VAL A CA 1
ATOM 2483 C C . VAL A 1 721 ? 17.390 67.368 61.296 1.00 77.10 707 VAL A C 1
ATOM 2484 O O . VAL A 1 721 ? 16.540 67.107 60.435 1.00 69.49 707 VAL A O 1
ATOM 2488 N N . GLU A 1 722 ? 18.604 67.847 61.011 1.00 80.26 708 GLU A N 1
ATOM 2489 C CA . GLU A 1 722 ? 18.976 68.225 59.653 1.00 84.01 708 GLU A CA 1
ATOM 2490 C C . GLU A 1 722 ? 20.034 67.289 59.093 1.00 74.14 708 GLU A C 1
ATOM 2491 O O . GLU A 1 722 ? 21.031 66.984 59.762 1.00 69.52 708 GLU A O 1
ATOM 2497 N N . LEU A 1 723 ? 19.788 66.825 57.872 1.00 72.51 709 LEU A N 1
ATOM 2498 C CA . LEU A 1 723 ? 20.781 66.115 57.086 1.00 79.75 709 LEU A CA 1
ATOM 2499 C C . LEU A 1 723 ? 21.782 67.107 56.508 1.00 84.25 709 LEU A C 1
ATOM 2500 O O . LEU A 1 723 ? 21.394 68.114 55.909 1.00 90.88 709 LEU A O 1
ATOM 2505 N N . ASP A 1 724 ? 23.071 66.824 56.667 1.00 84.69 710 ASP A N 1
ATOM 2506 C CA . ASP A 1 724 ? 24.068 67.739 56.133 1.00 87.05 710 ASP A CA 1
ATOM 2507 C C . ASP A 1 724 ? 24.159 67.535 54.617 1.00 93.38 710 ASP A C 1
ATOM 2508 O O . ASP A 1 724 ? 23.310 66.873 54.006 1.00 97.62 710 ASP A O 1
ATOM 2513 N N . ALA A 1 725 ? 25.179 68.143 53.989 1.00 95.71 711 ALA A N 1
ATOM 2514 C CA . ALA A 1 725 ? 25.293 68.125 52.532 1.00 85.77 711 ALA A CA 1
ATOM 2515 C C . ALA A 1 725 ? 25.685 66.762 52.012 1.00 92.40 711 ALA A C 1
ATOM 2516 O O . ALA A 1 725 ? 25.550 66.500 50.816 1.00 98.72 711 ALA A O 1
ATOM 2518 N N . GLU A 1 726 ? 26.169 65.893 52.879 1.00 92.16 712 GLU A N 1
ATOM 2519 C CA . GLU A 1 726 ? 26.579 64.572 52.467 1.00 108.25 712 GLU A CA 1
ATOM 2520 C C . GLU A 1 726 ? 25.649 63.492 52.994 1.00 103.78 712 GLU A C 1
ATOM 2521 O O . GLU A 1 726 ? 25.845 62.313 52.677 1.00 105.51 712 GLU A O 1
ATOM 2527 N N . GLY A 1 727 ? 24.646 63.861 53.778 1.00 100.48 713 GLY A N 1
ATOM 2528 C CA . GLY A 1 727 ? 23.649 62.919 54.229 1.00 95.37 713 GLY A CA 1
ATOM 2529 C C . GLY A 1 727 ? 23.817 62.453 55.653 1.00 77.32 713 GLY A C 1
ATOM 2530 O O . GLY A 1 727 ? 23.001 61.646 56.108 1.00 82.77 713 GLY A O 1
ATOM 2531 N N . ARG A 1 728 ? 24.830 62.941 56.372 1.00 61.05 714 ARG A N 1
ATOM 2532 C CA . ARG A 1 728 ? 25.096 62.572 57.758 1.00 70.35 714 ARG A CA 1
ATOM 2533 C C . ARG A 1 728 ? 24.256 63.374 58.743 1.00 81.66 714 ARG A C 1
ATOM 2534 O O . ARG A 1 728 ? 24.607 64.519 59.044 1.00 95.01 714 ARG A O 1
ATOM 2542 N N . PRO A 1 729 ? 23.191 62.803 59.311 1.00 79.95 715 PRO A N 1
ATOM 2543 C CA . PRO A 1 729 ? 22.345 63.553 60.252 1.00 79.18 715 PRO A CA 1
ATOM 2544 C C . PRO A 1 729 ? 23.122 64.200 61.391 1.00 80.29 715 PRO A C 1
ATOM 2545 O O . PRO A 1 729 ? 24.083 63.639 61.927 1.00 84.43 715 PRO A O 1
ATOM 2549 N N . ILE A 1 730 ? 22.676 65.393 61.770 1.00 71.21 716 ILE A N 1
ATOM 2550 C CA . ILE A 1 730 ? 23.252 66.146 62.873 1.00 66.26 716 ILE A CA 1
ATOM 2551 C C . ILE A 1 730 ? 22.151 66.291 63.911 1.00 76.68 716 ILE A C 1
ATOM 2552 O O . ILE A 1 730 ? 21.106 66.887 63.624 1.00 79.68 716 ILE A O 1
ATOM 2557 N N . VAL A 1 731 ? 22.353 65.715 65.087 1.00 53.27 717 VAL A N 1
ATOM 2558 C CA . VAL A 1 731 ? 21.264 65.479 66.029 1.00 64.85 717 VAL A CA 1
ATOM 2559 C C . VAL A 1 731 ? 21.413 66.441 67.196 1.00 62.57 717 VAL A C 1
ATOM 2560 O O . VAL A 1 731 ? 22.527 66.630 67.696 1.00 63.20 717 VAL A O 1
ATOM 2564 N N . PRO A 1 732 ? 20.339 67.095 67.621 1.00 61.54 718 PRO A N 1
ATOM 2565 C CA . PRO A 1 732 ? 20.416 67.960 68.799 1.00 68.08 718 PRO A CA 1
ATOM 2566 C C . PRO A 1 732 ? 20.599 67.137 70.065 1.00 85.96 718 PRO A C 1
ATOM 2567 O O . PRO A 1 732 ? 19.835 66.203 70.329 1.00 92.12 718 PRO A O 1
ATOM 2571 N N . ILE A 1 733 ? 21.629 67.483 70.839 1.00 87.26 719 ILE A N 1
ATOM 2572 C CA . ILE A 1 733 ? 21.797 66.997 72.202 1.00 74.93 719 ILE A CA 1
ATOM 2573 C C . ILE A 1 733 ? 21.833 68.201 73.128 1.00 77.60 719 ILE A C 1
ATOM 2574 O O . ILE A 1 733 ? 21.874 69.350 72.690 1.00 79.56 719 ILE A O 1
ATOM 2579 N N . VAL A 1 734 ? 21.842 67.914 74.427 1.00 74.84 720 VAL A N 1
ATOM 2580 C CA . VAL A 1 734 ? 21.960 68.917 75.483 1.00 77.17 720 VAL A CA 1
ATOM 2581 C C . VAL A 1 734 ? 22.874 68.328 76.545 1.00 74.54 720 VAL A C 1
ATOM 2582 O O . VAL A 1 734 ? 22.573 67.276 77.113 1.00 80.71 720 VAL A O 1
ATOM 2586 N N . ILE A 1 735 ? 23.985 68.989 76.818 1.00 82.33 721 ILE A N 1
ATOM 2587 C CA . ILE A 1 735 ? 24.995 68.431 77.700 1.00 91.21 721 ILE A CA 1
ATOM 2588 C C . ILE A 1 735 ? 25.170 69.353 78.894 1.00 92.21 721 ILE A C 1
ATOM 2589 O O . ILE A 1 735 ? 24.603 70.445 78.952 1.00 90.36 721 ILE A O 1
ATOM 2594 N N . GLY A 1 736 ? 25.958 68.887 79.865 1.00 91.33 722 GLY A N 1
ATOM 2595 C CA . GLY A 1 736 ? 26.192 69.641 81.079 1.00 97.74 722 GLY A CA 1
ATOM 2596 C C . GLY A 1 736 ? 27.355 70.629 80.974 1.00 107.93 722 GLY A C 1
ATOM 2597 O O . GLY A 1 736 ? 28.019 70.766 79.947 1.00 113.99 722 GLY A O 1
ATOM 2598 N N . LYS A 1 737 ? 27.592 71.331 82.085 1.00 109.07 723 LYS A N 1
ATOM 2599 C CA . LYS A 1 737 ? 28.716 72.251 82.203 1.00 94.16 723 LYS A CA 1
ATOM 2600 C C . LYS A 1 737 ? 30.035 71.480 82.178 1.00 97.95 723 LYS A C 1
ATOM 2601 O O . LYS A 1 737 ? 30.809 71.632 81.227 1.00 107.96 723 LYS A O 1
ATOM 2607 N N . GLU A 1 738 ? 30.293 70.647 83.201 1.00 96.25 724 GLU A N 1
ATOM 2608 C CA . GLU A 1 738 ? 31.483 69.788 83.258 1.00 103.52 724 GLU A CA 1
ATOM 2609 C C . GLU A 1 738 ? 31.895 69.211 81.912 1.00 112.57 724 GLU A C 1
ATOM 2610 O O . GLU A 1 738 ? 33.019 69.425 81.436 1.00 104.88 724 GLU A O 1
ATOM 2624 N N . ALA A 1 740 ? 30.808 69.867 78.838 1.00 102.22 726 ALA A N 1
ATOM 2625 C CA . ALA A 1 740 ? 31.085 70.903 77.842 1.00 99.16 726 ALA A CA 1
ATOM 2626 C C . ALA A 1 740 ? 32.475 71.506 78.022 1.00 101.20 726 ALA A C 1
ATOM 2627 O O . ALA A 1 740 ? 33.157 71.824 77.038 1.00 99.36 726 ALA A O 1
ATOM 2629 N N . ALA A 1 741 ? 32.910 71.677 79.272 1.00 98.83 727 ALA A N 1
ATOM 2630 C CA . ALA A 1 741 ? 34.294 72.042 79.544 1.00 91.75 727 ALA A CA 1
ATOM 2631 C C . ALA A 1 741 ? 35.224 70.993 78.957 1.00 101.13 727 ALA A C 1
ATOM 2632 O O . ALA A 1 741 ? 35.774 71.198 77.874 1.00 99.21 727 ALA A O 1
ATOM 2634 N N . LYS A 1 742 ? 35.349 69.845 79.641 1.00 102.55 728 LYS A N 1
ATOM 2635 C CA . LYS A 1 742 ? 36.445 68.912 79.381 1.00 93.64 728 LYS A CA 1
ATOM 2636 C C . LYS A 1 742 ? 36.571 68.548 77.909 1.00 91.08 728 LYS A C 1
ATOM 2637 O O . LYS A 1 742 ? 37.675 68.236 77.448 1.00 96.17 728 LYS A O 1
ATOM 2643 N N . LEU A 1 743 ? 35.469 68.659 77.167 1.00 87.10 729 LEU A N 1
ATOM 2644 C CA . LEU A 1 743 ? 35.443 68.335 75.738 1.00 104.53 729 LEU A CA 1
ATOM 2645 C C . LEU A 1 743 ? 35.503 69.550 74.798 1.00 108.44 729 LEU A C 1
ATOM 2646 O O . LEU A 1 743 ? 35.325 69.413 73.587 1.00 125.84 729 LEU A O 1
ATOM 2651 N N . GLY A 1 744 ? 35.756 70.730 75.357 1.00 91.32 730 GLY A N 1
ATOM 2652 C CA . GLY A 1 744 ? 35.863 71.961 74.590 1.00 90.14 730 GLY A CA 1
ATOM 2653 C C . GLY A 1 744 ? 34.689 72.362 73.711 1.00 100.59 730 GLY A C 1
ATOM 2654 O O . GLY A 1 744 ? 34.892 72.787 72.574 1.00 120.53 730 GLY A O 1
ATOM 2655 N N . LEU A 1 745 ? 33.466 72.233 74.219 1.00 104.13 731 LEU A N 1
ATOM 2656 C CA . LEU A 1 745 ? 32.288 72.584 73.422 1.00 110.93 731 LEU A CA 1
ATOM 2657 C C . LEU A 1 745 ? 31.379 73.685 73.988 1.00 101.28 731 LEU A C 1
ATOM 2658 O O . LEU A 1 745 ? 31.172 73.787 75.197 1.00 107.73 731 LEU A O 1
ATOM 2663 N N . LYS A 1 746 ? 30.846 74.500 73.079 1.00 94.99 732 LYS A N 1
ATOM 2664 C CA . LYS A 1 746 ? 29.923 75.581 73.383 1.00 98.34 732 LYS A CA 1
ATOM 2665 C C . LYS A 1 746 ? 28.753 75.495 72.413 1.00 92.47 732 LYS A C 1
ATOM 2666 O O . LYS A 1 746 ? 28.840 74.850 71.362 1.00 81.49 732 LYS A O 1
ATOM 2672 N N . GLU A 1 747 ? 27.655 76.159 72.783 1.00 93.66 733 GLU A N 1
ATOM 2673 C CA . GLU A 1 747 ? 26.402 76.038 72.043 1.00 90.70 733 GLU A CA 1
ATOM 2674 C C . GLU A 1 747 ? 26.636 76.275 70.555 1.00 83.19 733 GLU A C 1
ATOM 2675 O O . GLU A 1 747 ? 27.339 77.210 70.160 1.00 97.10 733 GLU A O 1
ATOM 2681 N N . GLY A 1 748 ? 26.098 75.380 69.736 1.00 68.82 734 GLY A N 1
ATOM 2682 C CA . GLY A 1 748 ? 26.301 75.405 68.312 1.00 70.18 734 GLY A CA 1
ATOM 2683 C C . GLY A 1 748 ? 27.413 74.505 67.817 1.00 80.00 734 GLY A C 1
ATOM 2684 O O . GLY A 1 748 ? 27.411 74.155 66.629 1.00 89.76 734 GLY A O 1
ATOM 2685 N N . ASP A 1 749 ? 28.347 74.110 68.695 1.00 78.61 735 ASP A N 1
ATOM 2686 C CA . ASP A 1 749 ? 29.447 73.216 68.313 1.00 95.76 735 ASP A CA 1
ATOM 2687 C C . ASP A 1 749 ? 28.952 71.859 67.826 1.00 93.91 735 ASP A C 1
ATOM 2688 O O . ASP A 1 749 ? 28.133 71.207 68.475 1.00 103.33 735 ASP A O 1
ATOM 2693 N N . ILE A 1 750 ? 29.496 71.404 66.712 1.00 90.33 736 ILE A N 1
ATOM 2694 C CA . ILE A 1 750 ? 29.219 70.065 66.220 1.00 89.18 736 ILE A CA 1
ATOM 2695 C C . ILE A 1 750 ? 30.207 69.088 66.855 1.00 94.54 736 ILE A C 1
ATOM 2696 O O . ILE A 1 750 ? 31.429 69.247 66.731 1.00 94.82 736 ILE A O 1
ATOM 2701 N N . ALA A 1 751 ? 29.675 68.085 67.555 1.00 89.42 737 ALA A N 1
ATOM 2702 C CA . ALA A 1 751 ? 30.464 67.005 68.137 1.00 83.29 737 ALA A CA 1
ATOM 2703 C C . ALA A 1 751 ? 29.978 65.666 67.586 1.00 92.89 737 ALA A C 1
ATOM 2704 O O . ALA A 1 751 ? 29.178 65.603 66.642 1.00 99.85 737 ALA A O 1
ATOM 2706 N N . PHE A 1 752 ? 30.476 64.586 68.181 1.00 86.27 738 PHE A N 1
ATOM 2707 C CA . PHE A 1 752 ? 30.058 63.243 67.812 1.00 95.65 738 PHE A CA 1
ATOM 2708 C C . PHE A 1 752 ? 29.550 62.498 69.027 1.00 92.36 738 PHE A C 1
ATOM 2709 O O . PHE A 1 752 ? 29.940 62.780 70.164 1.00 105.72 738 PHE A O 1
ATOM 2717 N N . THR A 1 753 ? 28.688 61.527 68.770 1.00 84.17 739 THR A N 1
ATOM 2718 C CA . THR A 1 753 ? 28.154 60.762 69.870 1.00 77.37 739 THR A CA 1
ATOM 2719 C C . THR A 1 753 ? 27.819 59.364 69.390 1.00 90.03 739 THR A C 1
ATOM 2720 O O . THR A 1 753 ? 27.435 59.165 68.233 1.00 96.62 739 THR A O 1
ATOM 2724 N N . PHE A 1 754 ? 27.985 58.400 70.297 1.00 90.58 740 PHE A N 1
ATOM 2725 C CA . PHE A 1 754 ? 27.636 57.002 70.072 1.00 83.58 740 PHE A CA 1
ATOM 2726 C C . PHE A 1 754 ? 27.334 56.374 71.425 1.00 82.20 740 PHE A C 1
ATOM 2727 O O . PHE A 1 754 ? 27.774 56.870 72.467 1.00 80.17 740 PHE A O 1
ATOM 2735 N N . ARG A 1 755 ? 26.575 55.279 71.405 1.00 87.00 741 ARG A N 1
ATOM 2736 C CA . ARG A 1 755 ? 26.201 54.561 72.626 1.00 95.86 741 ARG A CA 1
ATOM 2737 C C . ARG A 1 755 ? 27.238 53.490 72.951 1.00 91.51 741 ARG A C 1
ATOM 2738 O O . ARG A 1 755 ? 27.481 52.604 72.127 1.00 107.05 741 ARG A O 1
ATOM 2746 N N . ASN A 1 756 ? 27.821 53.550 74.152 1.00 83.97 742 ASN A N 1
ATOM 2747 C CA . ASN A 1 756 ? 28.926 52.656 74.545 1.00 90.18 742 ASN A CA 1
ATOM 2748 C C . ASN A 1 756 ? 28.867 51.208 74.013 1.00 100.09 742 ASN A C 1
ATOM 2749 O O . ASN A 1 756 ? 28.115 50.355 74.515 1.00 104.03 742 ASN A O 1
ATOM 2754 N N . ALA A 1 764 ? 26.180 52.615 66.003 1.00 73.54 750 ALA A N 1
ATOM 2755 C CA . ALA A 1 764 ? 26.345 53.726 65.043 1.00 86.79 750 ALA A CA 1
ATOM 2756 C C . ALA A 1 764 ? 26.870 55.044 65.661 1.00 89.18 750 ALA A C 1
ATOM 2757 O O . ALA A 1 764 ? 26.461 55.438 66.765 1.00 91.07 750 ALA A O 1
ATOM 2759 N N . LEU A 1 765 ? 27.753 55.739 64.933 1.00 86.56 751 LEU A N 1
ATOM 2760 C CA . LEU A 1 765 ? 28.376 56.976 65.408 1.00 71.86 751 LEU A CA 1
ATOM 2761 C C . LEU A 1 765 ? 27.783 58.161 64.659 1.00 80.27 751 LEU A C 1
ATOM 2762 O O . LEU A 1 765 ? 28.026 58.332 63.460 1.00 88.04 751 LEU A O 1
ATOM 2767 N N . LEU A 1 766 ? 27.027 58.991 65.372 1.00 89.89 752 LEU A N 1
ATOM 2768 C CA . LEU A 1 766 ? 26.306 60.113 64.787 1.00 85.85 752 LEU A CA 1
ATOM 2769 C C . LEU A 1 766 ? 27.005 61.428 65.097 1.00 82.71 752 LEU A C 1
ATOM 2770 O O . LEU A 1 766 ? 27.714 61.565 66.102 1.00 76.13 752 LEU A O 1
ATOM 2775 N N . GLN A 1 767 ? 26.790 62.394 64.205 1.00 76.28 753 GLN A N 1
ATOM 2776 C CA . GLN A 1 767 ? 27.190 63.775 64.424 1.00 79.84 753 GLN A CA 1
ATOM 2777 C C . GLN A 1 767 ? 26.168 64.485 65.306 1.00 76.44 753 GLN A C 1
ATOM 2778 O O . GLN A 1 767 ? 24.960 64.431 65.047 1.00 77.03 753 GLN A O 1
ATOM 2784 N N . ALA A 1 768 ? 26.652 65.183 66.325 1.00 78.54 754 ALA A N 1
ATOM 2785 C CA . ALA A 1 768 ? 25.798 65.906 67.256 1.00 77.70 754 ALA A CA 1
ATOM 2786 C C . ALA A 1 768 ? 25.995 67.419 67.135 1.00 89.90 754 ALA A C 1
ATOM 2787 O O . ALA A 1 768 ? 27.122 67.908 66.982 1.00 89.42 754 ALA A O 1
ATOM 2789 N N . ARG A 1 769 ? 24.882 68.147 67.199 1.00 79.10 755 ARG A N 1
ATOM 2790 C CA . ARG A 1 769 ? 24.843 69.601 67.299 1.00 77.06 755 ARG A CA 1
ATOM 2791 C C . ARG A 1 769 ? 24.451 69.968 68.720 1.00 73.09 755 ARG A C 1
ATOM 2792 O O . ARG A 1 769 ? 23.357 69.612 69.165 1.00 83.54 755 ARG A O 1
ATOM 2800 N N . VAL A 1 770 ? 25.327 70.665 69.438 1.00 71.93 756 VAL A N 1
ATOM 2801 C CA . VAL A 1 770 ? 24.957 71.095 70.783 1.00 78.10 756 VAL A CA 1
ATOM 2802 C C . VAL A 1 770 ? 23.908 72.193 70.667 1.00 87.71 756 VAL A C 1
ATOM 2803 O O . VAL A 1 770 ? 24.135 73.231 70.038 1.00 95.04 756 VAL A O 1
ATOM 2807 N N . ALA A 1 771 ? 22.743 71.965 71.245 1.00 78.89 757 ALA A N 1
ATOM 2808 C CA . ALA A 1 771 ? 21.715 72.984 71.191 1.00 83.95 757 ALA A CA 1
ATOM 2809 C C . ALA A 1 771 ? 21.558 73.706 72.512 1.00 83.24 757 ALA A C 1
ATOM 2810 O O . ALA A 1 771 ? 20.902 74.752 72.556 1.00 93.68 757 ALA A O 1
ATOM 2812 N N . ALA A 1 772 ? 22.157 73.191 73.577 1.00 70.36 758 ALA A N 1
ATOM 2813 C CA . ALA A 1 772 ? 22.096 73.877 74.854 1.00 77.23 758 ALA A CA 1
ATOM 2814 C C . ALA A 1 772 ? 23.233 73.383 75.719 1.00 78.20 758 ALA A C 1
ATOM 2815 O O . ALA A 1 772 ? 23.841 72.350 75.447 1.00 94.60 758 ALA A O 1
ATOM 2817 N N . ILE A 1 773 ? 23.524 74.148 76.757 1.00 78.58 759 ILE A N 1
ATOM 2818 C CA . ILE A 1 773 ? 24.463 73.734 77.786 1.00 88.97 759 ILE A CA 1
ATOM 2819 C C . ILE A 1 773 ? 23.867 74.180 79.109 1.00 103.54 759 ILE A C 1
ATOM 2820 O O . ILE A 1 773 ? 23.351 75.300 79.212 1.00 115.86 759 ILE A O 1
ATOM 2825 N N . ARG A 1 774 ? 23.884 73.295 80.100 1.00 93.51 760 ARG A N 1
ATOM 2826 C CA . ARG A 1 774 ? 23.250 73.571 81.378 1.00 93.74 760 ARG A CA 1
ATOM 2827 C C . ARG A 1 774 ? 24.297 73.587 82.476 1.00 102.66 760 ARG A C 1
ATOM 2828 O O . ARG A 1 774 ? 25.404 73.061 82.324 1.00 103.91 760 ARG A O 1
ATOM 2836 N N . ASP A 1 775 ? 23.913 74.204 83.593 1.00 105.65 761 ASP A N 1
ATOM 2837 C CA . ASP A 1 775 ? 24.855 74.493 84.662 1.00 107.79 761 ASP A CA 1
ATOM 2838 C C . ASP A 1 775 ? 25.153 73.223 85.452 1.00 108.92 761 ASP A C 1
ATOM 2839 O O . ASP A 1 775 ? 26.317 72.880 85.665 1.00 114.68 761 ASP A O 1
ATOM 2844 N N . ARG A 1 776 ? 24.120 72.467 85.829 1.00 109.01 762 ARG A N 1
ATOM 2845 C CA . ARG A 1 776 ? 24.296 71.346 86.750 1.00 123.46 762 ARG A CA 1
ATOM 2846 C C . ARG A 1 776 ? 23.999 69.982 86.125 1.00 127.01 762 ARG A C 1
ATOM 2847 O O . ARG A 1 776 ? 23.949 68.979 86.852 1.00 128.10 762 ARG A O 1
ATOM 2855 N N . LEU A 1 777 ? 23.823 69.909 84.806 1.00 129.79 763 LEU A N 1
ATOM 2856 C CA . LEU A 1 777 ? 23.386 68.672 84.156 1.00 116.51 763 LEU A CA 1
ATOM 2857 C C . LEU A 1 777 ? 24.498 67.635 84.079 1.00 111.07 763 LEU A C 1
ATOM 2858 O O . LEU A 1 777 ? 25.596 67.929 83.598 1.00 130.89 763 LEU A O 1
ATOM 2863 N N . ASN A 1 778 ? 24.220 66.412 84.519 1.00 84.03 764 ASN A N 1
ATOM 2864 C CA . ASN A 1 778 ? 25.128 65.317 84.189 1.00 91.63 764 ASN A CA 1
ATOM 2865 C C . ASN A 1 778 ? 24.353 64.129 83.625 1.00 80.96 764 ASN A C 1
ATOM 2866 O O . ASN A 1 778 ? 24.455 62.974 84.053 1.00 72.49 764 ASN A O 1
ATOM 2871 N N . ALA A 1 779 ? 23.594 64.434 82.591 1.00 72.31 765 ALA A N 1
ATOM 2872 C CA . ALA A 1 779 ? 23.172 63.479 81.589 1.00 70.37 765 ALA A CA 1
ATOM 2873 C C . ALA A 1 779 ? 23.580 64.019 80.223 1.00 78.68 765 ALA A C 1
ATOM 2874 O O . ALA A 1 779 ? 24.168 65.095 80.103 1.00 94.74 765 ALA A O 1
ATOM 2876 N N . VAL A 1 780 ? 23.256 63.271 79.187 1.00 55.54 766 VAL A N 1
ATOM 2877 C CA . VAL A 1 780 ? 23.313 63.739 77.815 1.00 65.36 766 VAL A CA 1
ATOM 2878 C C . VAL A 1 780 ? 21.891 63.554 77.327 1.00 69.63 766 VAL A C 1
ATOM 2879 O O . VAL A 1 780 ? 21.430 62.418 77.205 1.00 88.28 766 VAL A O 1
ATOM 2883 N N . VAL A 1 781 ? 21.173 64.650 77.108 1.00 67.31 767 VAL A N 1
ATOM 2884 C CA . VAL A 1 781 ? 19.748 64.609 76.807 1.00 60.77 767 VAL A CA 1
ATOM 2885 C C . VAL A 1 781 ? 19.555 64.717 75.305 1.00 71.11 767 VAL A C 1
ATOM 2886 O O . VAL A 1 781 ? 19.970 65.705 74.686 1.00 79.23 767 VAL A O 1
ATOM 2890 N N . VAL A 1 782 ? 18.905 63.704 74.721 1.00 63.45 768 VAL A N 1
ATOM 2891 C CA . VAL A 1 782 ? 18.715 63.606 73.279 1.00 68.03 768 VAL A CA 1
ATOM 2892 C C . VAL A 1 782 ? 17.251 63.303 72.989 1.00 65.59 768 VAL A C 1
ATOM 2893 O O . VAL A 1 782 ? 16.537 62.739 73.824 1.00 79.77 768 VAL A O 1
ATOM 2897 N N . ASN A 1 783 ? 16.791 63.724 71.817 1.00 52.47 769 ASN A N 1
ATOM 2898 C CA . ASN A 1 783 ? 15.551 63.187 71.293 1.00 59.35 769 ASN A CA 1
ATOM 2899 C C . ASN A 1 783 ? 15.824 61.752 70.923 1.00 72.47 769 ASN A C 1
ATOM 2900 O O . ASN A 1 783 ? 16.879 61.457 70.360 1.00 81.87 769 ASN A O 1
ATOM 2905 N N . GLN A 1 784 ? 14.885 60.849 71.251 1.00 78.55 770 GLN A N 1
ATOM 2906 C CA . GLN A 1 784 ? 15.149 59.438 70.987 1.00 79.93 770 GLN A CA 1
ATOM 2907 C C . GLN A 1 784 ? 14.794 59.008 69.572 1.00 83.51 770 GLN A C 1
ATOM 2908 O O . GLN A 1 784 ? 15.422 58.084 69.042 1.00 83.59 770 GLN A O 1
ATOM 2914 N N . GLU A 1 785 ? 13.818 59.661 68.937 1.00 85.17 771 GLU A N 1
ATOM 2915 C CA . GLU A 1 785 ? 13.421 59.250 67.599 1.00 84.94 771 GLU A CA 1
ATOM 2916 C C . GLU A 1 785 ? 14.488 59.544 66.559 1.00 83.30 771 GLU A C 1
ATOM 2917 O O . GLU A 1 785 ? 14.407 59.018 65.444 1.00 89.64 771 GLU A O 1
ATOM 2923 N N . TYR A 1 786 ? 15.481 60.356 66.891 1.00 83.83 772 TYR A N 1
ATOM 2924 C CA . TYR A 1 786 ? 16.510 60.745 65.943 1.00 86.25 772 TYR A CA 1
ATOM 2925 C C . TYR A 1 786 ? 17.818 60.024 66.217 1.00 95.24 772 TYR A C 1
ATOM 2926 O O . TYR A 1 786 ? 18.745 60.078 65.394 1.00 94.91 772 TYR A O 1
ATOM 2935 N N . ALA A 1 787 ? 17.903 59.348 67.354 1.00 88.36 773 ALA A N 1
ATOM 2936 C CA . ALA A 1 787 ? 18.992 58.434 67.638 1.00 91.62 773 ALA A CA 1
ATOM 2937 C C . ALA A 1 787 ? 18.515 56.984 67.716 1.00 101.28 773 ALA A C 1
ATOM 2938 O O . ALA A 1 787 ? 19.258 56.126 68.201 1.00 108.88 773 ALA A O 1
ATOM 2940 N N . LYS A 1 788 ? 17.298 56.680 67.242 1.00 102.93 774 LYS A N 1
ATOM 2941 C CA . LYS A 1 788 ? 16.893 55.280 67.137 1.00 101.24 774 LYS A CA 1
ATOM 2942 C C . LYS A 1 788 ? 17.922 54.455 66.368 1.00 111.64 774 LYS A C 1
ATOM 2943 O O . LYS A 1 788 ? 18.010 53.238 66.572 1.00 109.12 774 LYS A O 1
ATOM 2949 N N . SER A 1 789 ? 18.725 55.106 65.516 1.00 113.52 775 SER A N 1
ATOM 2950 C CA . SER A 1 789 ? 19.800 54.481 64.751 1.00 113.12 775 SER A CA 1
ATOM 2951 C C . SER A 1 789 ? 21.008 54.125 65.601 1.00 106.37 775 SER A C 1
ATOM 2952 O O . SER A 1 789 ? 21.925 53.471 65.093 1.00 117.37 775 SER A O 1
ATOM 2955 N N . THR A 1 790 ? 21.056 54.561 66.855 1.00 102.25 776 THR A N 1
ATOM 2956 C CA . THR A 1 790 ? 22.044 54.038 67.784 1.00 95.59 776 THR A CA 1
ATOM 2957 C C . THR A 1 790 ? 21.362 53.289 68.924 1.00 96.82 776 THR A C 1
ATOM 2958 O O . THR A 1 790 ? 22.013 52.984 69.938 1.00 96.29 776 THR A O 1
ATOM 2962 N N . GLY A 1 791 ? 20.062 52.980 68.769 1.00 91.42 777 GLY A N 1
ATOM 2963 C CA . GLY A 1 791 ? 19.283 52.175 69.698 1.00 85.67 777 GLY A CA 1
ATOM 2964 C C . GLY A 1 791 ? 19.536 52.523 71.148 1.00 93.64 777 GLY A C 1
ATOM 2965 O O . GLY A 1 791 ? 19.957 51.677 71.943 1.00 94.32 777 GLY A O 1
ATOM 2966 N N . VAL A 1 792 ? 19.332 53.788 71.481 1.00 93.66 778 VAL A N 1
ATOM 2967 C CA . VAL A 1 792 ? 19.576 54.278 72.829 1.00 91.45 778 VAL A CA 1
ATOM 2968 C C . VAL A 1 792 ? 18.387 53.910 73.701 1.00 101.86 778 VAL A C 1
ATOM 2969 O O . VAL A 1 792 ? 17.221 54.033 73.298 1.00 101.01 778 VAL A O 1
ATOM 2973 N N . ASP A 1 793 ? 18.682 53.435 74.901 1.00 91.75 779 ASP A N 1
ATOM 2974 C CA . ASP A 1 793 ? 17.683 52.835 75.773 1.00 90.53 779 ASP A CA 1
ATOM 2975 C C . ASP A 1 793 ? 17.807 53.491 77.139 1.00 90.97 779 ASP A C 1
ATOM 2976 O O . ASP A 1 793 ? 18.812 53.304 77.830 1.00 103.76 779 ASP A O 1
ATOM 2981 N N . PHE A 1 794 ? 16.791 54.245 77.541 1.00 86.02 780 PHE A N 1
ATOM 2982 C CA . PHE A 1 794 ? 16.918 55.111 78.706 1.00 70.93 780 PHE A CA 1
ATOM 2983 C C . PHE A 1 794 ? 16.833 54.375 80.042 1.00 78.62 780 PHE A C 1
ATOM 2984 O O . PHE A 1 794 ? 16.491 54.999 81.058 1.00 80.93 780 PHE A O 1
ATOM 2992 N N . ASP A 1 795 ? 17.110 53.072 80.065 1.00 74.09 781 ASP A N 1
ATOM 2993 C CA . ASP A 1 795 ? 17.432 52.359 81.290 1.00 78.50 781 ASP A CA 1
ATOM 2994 C C . ASP A 1 795 ? 18.936 52.157 81.252 1.00 89.37 781 ASP A C 1
ATOM 2995 O O . ASP A 1 795 ? 19.428 51.151 80.742 1.00 109.51 781 ASP A O 1
ATOM 3000 N N . GLY A 1 796 ? 19.675 53.140 81.752 1.00 82.07 782 GLY A N 1
ATOM 3001 C CA . GLY A 1 796 ? 21.085 52.957 82.015 1.00 75.10 782 GLY A CA 1
ATOM 3002 C C . GLY A 1 796 ? 22.048 53.136 80.852 1.00 64.67 782 GLY A C 1
ATOM 3003 O O . GLY A 1 796 ? 23.246 53.322 81.102 1.00 74.59 782 GLY A O 1
ATOM 3004 N N . ASP A 1 797 ? 21.596 53.089 79.594 1.00 59.82 783 ASP A N 1
ATOM 3005 C CA . ASP A 1 797 ? 22.528 53.295 78.481 1.00 70.52 783 ASP A CA 1
ATOM 3006 C C . ASP A 1 797 ? 23.293 54.608 78.654 1.00 64.61 783 ASP A C 1
ATOM 3007 O O . ASP A 1 797 ? 22.773 55.587 79.194 1.00 66.26 783 ASP A O 1
ATOM 3012 N N . THR A 1 798 ? 24.542 54.631 78.202 1.00 64.88 784 THR A N 1
ATOM 3013 C CA . THR A 1 798 ? 25.360 55.836 78.253 1.00 69.57 784 THR A CA 1
ATOM 3014 C C . THR A 1 798 ? 25.703 56.311 76.851 1.00 72.38 784 THR A C 1
ATOM 3015 O O . THR A 1 798 ? 26.009 55.497 75.962 1.00 66.24 784 THR A O 1
ATOM 3019 N N . LEU A 1 799 ? 25.672 57.638 76.673 1.00 66.30 785 LEU A N 1
ATOM 3020 C CA . LEU A 1 799 ? 26.168 58.280 75.465 1.00 63.21 785 LEU A CA 1
ATOM 3021 C C . LEU A 1 799 ? 27.572 58.807 75.703 1.00 75.07 785 LEU A C 1
ATOM 3022 O O . LEU A 1 799 ? 27.865 59.339 76.777 1.00 75.65 785 LEU A O 1
ATOM 3027 N N . VAL A 1 800 ? 28.446 58.633 74.700 1.00 82.55 786 VAL A N 1
ATOM 3028 C CA . VAL A 1 800 ? 29.776 59.238 74.686 1.00 78.81 786 VAL A CA 1
ATOM 3029 C C . VAL A 1 800 ? 29.735 60.429 73.743 1.00 75.84 786 VAL A C 1
ATOM 3030 O O . VAL A 1 800 ? 29.101 60.375 72.677 1.00 65.18 786 VAL A O 1
ATOM 3034 N N . VAL A 1 801 ? 30.404 61.505 74.136 1.00 75.14 787 VAL A N 1
ATOM 3035 C CA . VAL A 1 801 ? 30.613 62.662 73.282 1.00 89.55 787 VAL A CA 1
ATOM 3036 C C . VAL A 1 801 ? 32.108 62.816 73.039 1.00 107.83 787 VAL A C 1
ATOM 3037 O O . VAL A 1 801 ? 32.914 62.672 73.967 1.00 113.04 787 VAL A O 1
ATOM 3041 N N . LEU A 1 802 ? 32.479 63.116 71.794 1.00 106.39 788 LEU A N 1
ATOM 3042 C CA . LEU A 1 802 ? 33.861 63.444 71.486 1.00 104.54 788 LEU A CA 1
ATOM 3043 C C . LEU A 1 802 ? 33.961 64.864 70.965 1.00 121.05 788 LEU A C 1
ATOM 3044 O O . LEU A 1 802 ? 33.010 65.365 70.354 1.00 133.72 788 LEU A O 1
ATOM 3049 N N . PRO A 1 803 ? 35.117 65.513 71.138 1.00 120.10 789 PRO A N 1
ATOM 3050 C CA . PRO A 1 803 ? 35.244 66.935 70.789 1.00 119.80 789 PRO A CA 1
ATOM 3051 C C . PRO A 1 803 ? 35.043 67.223 69.303 1.00 127.76 789 PRO A C 1
ATOM 3052 O O . PRO A 1 803 ? 34.936 66.338 68.449 1.00 129.07 789 PRO A O 1
ATOM 3056 N N . LYS A 1 804 ? 34.996 68.520 68.999 1.00 128.57 790 LYS A N 1
ATOM 3057 C CA . LYS A 1 804 ? 34.844 68.979 67.625 1.00 137.77 790 LYS A CA 1
ATOM 3058 C C . LYS A 1 804 ? 35.983 68.527 66.712 1.00 139.43 790 LYS A C 1
ATOM 3059 O O . LYS A 1 804 ? 35.909 68.774 65.505 1.00 148.11 790 LYS A O 1
ATOM 3065 N N . GLY A 1 805 ? 37.023 67.871 67.248 1.00 133.70 791 GLY A N 1
ATOM 3066 C CA . GLY A 1 805 ? 38.223 67.610 66.466 1.00 139.97 791 GLY A CA 1
ATOM 3067 C C . GLY A 1 805 ? 37.985 66.740 65.244 1.00 151.95 791 GLY A C 1
ATOM 3068 O O . GLY A 1 805 ? 38.780 66.760 64.297 1.00 151.37 791 GLY A O 1
ATOM 3069 N N . LEU A 1 806 ? 36.896 65.968 65.251 1.00 155.97 792 LEU A N 1
ATOM 3070 C CA . LEU A 1 806 ? 36.437 65.126 64.145 1.00 162.79 792 LEU A CA 1
ATOM 3071 C C . LEU A 1 806 ? 37.552 64.370 63.408 1.00 159.44 792 LEU A C 1
ATOM 3072 O O . LEU A 1 806 ? 37.668 64.475 62.180 1.00 167.20 792 LEU A O 1
ATOM 3077 N N . PRO A 1 807 ? 38.364 63.566 64.121 1.00 155.92 793 PRO A N 1
ATOM 3078 C CA . PRO A 1 807 ? 39.418 62.811 63.425 1.00 148.80 793 PRO A CA 1
ATOM 3079 C C . PRO A 1 807 ? 38.948 61.485 62.827 1.00 144.85 793 PRO A C 1
ATOM 3080 O O . PRO A 1 807 ? 39.704 60.505 62.845 1.00 134.77 793 PRO A O 1
ATOM 3084 N N . VAL A 1 808 ? 37.727 61.442 62.273 1.00 147.05 794 VAL A N 1
ATOM 3085 C CA . VAL A 1 808 ? 37.122 60.185 61.827 1.00 146.10 794 VAL A CA 1
ATOM 3086 C C . VAL A 1 808 ? 36.106 60.417 60.712 1.00 149.35 794 VAL A C 1
ATOM 3087 O O . VAL A 1 808 ? 35.811 61.562 60.348 1.00 148.65 794 VAL A O 1
ATOM 3091 N N . ASP A 1 809 ? 35.577 59.318 60.164 1.00 139.00 795 ASP A N 1
ATOM 3092 C CA . ASP A 1 809 ? 34.547 59.317 59.130 1.00 140.82 795 ASP A CA 1
ATOM 3093 C C . ASP A 1 809 ? 33.223 58.876 59.748 1.00 146.51 795 ASP A C 1
ATOM 3094 O O . ASP A 1 809 ? 33.038 57.678 60.021 1.00 148.00 795 ASP A O 1
ATOM 3099 N N . PRO A 1 810 ? 32.282 59.794 60.006 1.00 136.46 796 PRO A N 1
ATOM 3100 C CA . PRO A 1 810 ? 30.964 59.403 60.530 1.00 122.91 796 PRO A CA 1
ATOM 3101 C C . PRO A 1 810 ? 30.021 59.061 59.387 1.00 116.19 796 PRO A C 1
ATOM 3102 O O . PRO A 1 810 ? 30.003 59.715 58.342 1.00 125.36 796 PRO A O 1
ATOM 3106 N N . HIS A 1 811 ? 29.233 58.012 59.581 1.00 110.51 797 HIS A N 1
ATOM 3107 C CA . HIS A 1 811 ? 28.629 57.387 58.413 1.00 108.45 797 HIS A CA 1
ATOM 3108 C C . HIS A 1 811 ? 27.371 58.120 57.947 1.00 104.21 797 HIS A C 1
ATOM 3109 O O . HIS A 1 811 ? 26.778 58.945 58.656 1.00 105.17 797 HIS A O 1
ATOM 3116 N N . ARG A 1 812 ? 26.975 57.803 56.719 1.00 85.81 798 ARG A N 1
ATOM 3117 C CA . ARG A 1 812 ? 25.870 58.479 56.065 1.00 93.53 798 ARG A CA 1
ATOM 3118 C C . ARG A 1 812 ? 24.538 57.844 56.467 1.00 92.55 798 ARG A C 1
ATOM 3119 O O . ARG A 1 812 ? 24.482 56.704 56.922 1.00 98.08 798 ARG A O 1
ATOM 3127 N N . LEU A 1 813 ? 23.452 58.601 56.311 1.00 93.28 799 LEU A N 1
ATOM 3128 C CA . LEU A 1 813 ? 22.151 58.057 56.680 1.00 86.22 799 LEU A CA 1
ATOM 3129 C C . LEU A 1 813 ? 21.820 56.836 55.837 1.00 83.98 799 LEU A C 1
ATOM 3130 O O . LEU A 1 813 ? 21.388 55.811 56.366 1.00 96.54 799 LEU A O 1
ATOM 3135 N N . GLU A 1 814 ? 22.004 56.929 54.519 1.00 72.20 800 GLU A N 1
ATOM 3136 C CA . GLU A 1 814 ? 21.703 55.794 53.657 1.00 74.92 800 GLU A CA 1
ATOM 3137 C C . GLU A 1 814 ? 22.511 54.550 54.037 1.00 91.13 800 GLU A C 1
ATOM 3138 O O . GLU A 1 814 ? 21.954 53.448 54.085 1.00 97.97 800 GLU A O 1
ATOM 3144 N N . VAL A 1 815 ? 23.821 54.698 54.314 1.00 87.17 801 VAL A N 1
ATOM 3145 C CA . VAL A 1 815 ? 24.710 53.558 54.582 1.00 78.46 801 VAL A CA 1
ATOM 3146 C C . VAL A 1 815 ? 24.165 52.549 55.594 1.00 81.44 801 VAL A C 1
ATOM 3147 O O . VAL A 1 815 ? 23.694 51.472 55.208 1.00 85.67 801 VAL A O 1
ATOM 3151 N N . PHE A 1 816 ? 24.248 52.906 56.875 1.00 72.05 802 PHE A N 1
ATOM 3152 C CA . PHE A 1 816 ? 23.802 52.051 57.976 1.00 83.74 802 PHE A CA 1
ATOM 3153 C C . PHE A 1 816 ? 22.300 51.771 57.987 1.00 77.23 802 PHE A C 1
ATOM 3154 O O . PHE A 1 816 ? 21.879 50.662 58.321 1.00 69.65 802 PHE A O 1
ATOM 3162 N N . GLN A 1 817 ? 21.502 52.781 57.649 1.00 88.04 803 GLN A N 1
ATOM 3163 C CA . GLN A 1 817 ? 20.048 52.636 57.591 1.00 85.35 803 GLN A CA 1
ATOM 3164 C C . GLN A 1 817 ? 19.831 51.521 56.560 1.00 84.55 803 GLN A C 1
ATOM 3165 O O . GLN A 1 817 ? 18.838 50.794 56.654 1.00 84.06 803 GLN A O 1
ATOM 3171 N N . THR A 1 818 ? 20.741 51.354 55.588 1.00 78.32 804 THR A N 1
ATOM 3172 C CA . THR A 1 818 ? 20.549 50.324 54.568 1.00 69.88 804 THR A CA 1
ATOM 3173 C C . THR A 1 818 ? 21.050 48.966 55.044 1.00 67.25 804 THR A C 1
ATOM 3174 O O . THR A 1 818 ? 20.418 47.938 54.787 1.00 61.12 804 THR A O 1
ATOM 3178 N N . LEU A 1 819 ? 22.180 48.940 55.738 1.00 73.66 805 LEU A N 1
ATOM 3179 C CA . LEU A 1 819 ? 22.667 47.696 56.313 1.00 62.20 805 LEU A CA 1
ATOM 3180 C C . LEU A 1 819 ? 21.724 47.197 57.400 1.00 61.36 805 LEU A C 1
ATOM 3181 O O . LEU A 1 819 ? 21.295 46.043 57.378 1.00 60.52 805 LEU A O 1
ATOM 3199 N N . ALA A 1 821 ? 18.751 47.540 57.670 1.00 57.46 807 ALA A N 1
ATOM 3200 C CA . ALA A 1 821 ? 17.504 47.048 57.099 1.00 59.60 807 ALA A CA 1
ATOM 3201 C C . ALA A 1 821 ? 17.668 45.695 56.414 1.00 68.37 807 ALA A C 1
ATOM 3202 O O . ALA A 1 821 ? 16.798 44.831 56.536 1.00 77.35 807 ALA A O 1
ATOM 3204 N N . HIS A 1 822 ? 18.769 45.517 55.677 1.00 68.23 808 HIS A N 1
ATOM 3205 C CA . HIS A 1 822 ? 19.185 44.234 55.112 1.00 59.85 808 HIS A CA 1
ATOM 3206 C C . HIS A 1 822 ? 19.259 43.143 56.171 1.00 56.67 808 HIS A C 1
ATOM 3207 O O . HIS A 1 822 ? 19.235 41.959 55.832 1.00 63.55 808 HIS A O 1
ATOM 3214 N N . ALA A 1 823 ? 19.322 43.514 57.448 1.00 55.39 809 ALA A N 1
ATOM 3215 C CA . ALA A 1 823 ? 19.520 42.585 58.552 1.00 54.61 809 ALA A CA 1
ATOM 3216 C C . ALA A 1 823 ? 18.300 42.485 59.472 1.00 53.56 809 ALA A C 1
ATOM 3217 O O . ALA A 1 823 ? 18.428 42.056 60.622 1.00 55.46 809 ALA A O 1
ATOM 3219 N N . GLY A 1 824 ? 17.132 42.915 59.015 1.00 49.66 810 GLY A N 1
ATOM 3220 C CA . GLY A 1 824 ? 15.925 42.821 59.817 1.00 52.37 810 GLY A CA 1
ATOM 3221 C C . GLY A 1 824 ? 15.820 43.656 61.085 1.00 52.49 810 GLY A C 1
ATOM 3222 O O . GLY A 1 824 ? 15.001 43.334 61.943 1.00 67.99 810 GLY A O 1
ATOM 3223 N N . LEU A 1 825 ? 16.559 44.749 61.219 1.00 49.73 811 LEU A N 1
ATOM 3224 C CA . LEU A 1 825 ? 16.533 45.533 62.455 1.00 56.22 811 LEU A CA 1
ATOM 3225 C C . LEU A 1 825 ? 16.063 46.977 62.253 1.00 72.22 811 LEU A C 1
ATOM 3226 O O . LEU A 1 825 ? 16.310 47.823 63.113 1.00 76.85 811 LEU A O 1
ATOM 3231 N N . ALA A 1 826 ? 15.422 47.293 61.135 1.00 80.25 812 ALA A N 1
ATOM 3232 C CA . ALA A 1 826 ? 14.937 48.649 60.915 1.00 81.23 812 ALA A CA 1
ATOM 3233 C C . ALA A 1 826 ? 13.916 49.026 61.990 1.00 71.35 812 ALA A C 1
ATOM 3234 O O . ALA A 1 826 ? 12.722 48.788 61.833 1.00 59.68 812 ALA A O 1
ATOM 3236 N N . VAL A 1 835 ? 9.149 48.179 55.732 1.00 83.58 821 VAL A N 1
ATOM 3237 C CA . VAL A 1 835 ? 10.158 49.105 55.181 1.00 86.44 821 VAL A CA 1
ATOM 3238 C C . VAL A 1 835 ? 9.959 49.489 53.726 1.00 88.46 821 VAL A C 1
ATOM 3239 O O . VAL A 1 835 ? 10.123 48.701 52.788 1.00 83.33 821 VAL A O 1
ATOM 3243 N N . GLU A 1 836 ? 9.652 50.764 53.556 1.00 82.34 822 GLU A N 1
ATOM 3244 C CA . GLU A 1 836 ? 9.169 51.231 52.307 1.00 85.47 822 GLU A CA 1
ATOM 3245 C C . GLU A 1 836 ? 9.722 52.629 52.084 1.00 84.40 822 GLU A C 1
ATOM 3246 O O . GLU A 1 836 ? 9.785 53.428 53.033 1.00 91.95 822 GLU A O 1
ATOM 3252 N N . PRO A 1 837 ? 10.115 52.959 50.854 1.00 85.78 823 PRO A N 1
ATOM 3253 C CA . PRO A 1 837 ? 10.706 54.275 50.611 1.00 75.21 823 PRO A CA 1
ATOM 3254 C C . PRO A 1 837 ? 9.719 55.395 50.889 1.00 77.23 823 PRO A C 1
ATOM 3255 O O . PRO A 1 837 ? 8.724 55.548 50.173 1.00 75.34 823 PRO A O 1
ATOM 3259 N N . SER A 1 838 ? 9.978 56.172 51.943 1.00 74.09 824 SER A N 1
ATOM 3260 C CA . SER A 1 838 ? 9.259 57.406 52.187 1.00 77.88 824 SER A CA 1
ATOM 3261 C C . SER A 1 838 ? 10.255 58.553 52.323 1.00 86.42 824 SER A C 1
ATOM 3262 O O . SER A 1 838 ? 11.262 58.406 53.036 1.00 84.24 824 SER A O 1
ATOM 3265 N N . PRO A 1 839 ? 10.040 59.689 51.643 1.00 91.85 825 PRO A N 1
ATOM 3266 C CA . PRO A 1 839 ? 10.727 60.926 52.039 1.00 78.73 825 PRO A CA 1
ATOM 3267 C C . PRO A 1 839 ? 10.353 61.298 53.453 1.00 74.49 825 PRO A C 1
ATOM 3268 O O . PRO A 1 839 ? 9.420 60.767 54.056 1.00 102.44 825 PRO A O 1
ATOM 3272 N N . GLY A 1 840 ? 11.044 62.268 53.973 1.00 65.34 826 GLY A N 1
ATOM 3273 C CA . GLY A 1 840 ? 10.787 62.672 55.339 1.00 78.40 826 GLY A CA 1
ATOM 3274 C C . GLY A 1 840 ? 9.481 63.412 55.536 1.00 82.71 826 GLY A C 1
ATOM 3275 O O . GLY A 1 840 ? 8.547 63.298 54.737 1.00 84.94 826 GLY A O 1
ATOM 3276 N N . GLU A 1 841 ? 9.399 64.149 56.639 1.00 79.28 827 GLU A N 1
ATOM 3277 C CA . GLU A 1 841 ? 8.487 65.277 56.782 1.00 86.25 827 GLU A CA 1
ATOM 3278 C C . GLU A 1 841 ? 9.361 66.492 57.013 1.00 92.84 827 GLU A C 1
ATOM 3279 O O . GLU A 1 841 ? 10.132 66.526 57.980 1.00 91.36 827 GLU A O 1
ATOM 3285 N N . LEU A 1 842 ? 9.298 67.455 56.098 1.00 97.81 828 LEU A N 1
ATOM 3286 C CA . LEU A 1 842 ? 10.112 68.649 56.263 1.00 82.47 828 LEU A CA 1
ATOM 3287 C C . LEU A 1 842 ? 9.533 69.500 57.375 1.00 69.32 828 LEU A C 1
ATOM 3288 O O . LEU A 1 842 ? 8.324 69.753 57.418 1.00 70.96 828 LEU A O 1
ATOM 3293 N N . ARG A 1 843 ? 10.401 69.886 58.307 1.00 71.35 829 ARG A N 1
ATOM 3294 C CA . ARG A 1 843 ? 10.001 70.715 59.443 1.00 75.13 829 ARG A CA 1
ATOM 3295 C C . ARG A 1 843 ? 9.547 72.087 59.003 1.00 76.50 829 ARG A C 1
ATOM 3296 O O . ARG A 1 843 ? 8.776 72.742 59.711 1.00 80.76 829 ARG A O 1
ATOM 3304 N N . PHE A 1 844 ? 10.024 72.533 57.842 1.00 70.26 830 PHE A N 1
ATOM 3305 C CA . PHE A 1 844 ? 9.800 73.874 57.336 1.00 71.42 830 PHE A CA 1
ATOM 3306 C C . PHE A 1 844 ? 9.091 73.863 55.985 1.00 69.89 830 PHE A C 1
ATOM 3307 O O . PHE A 1 844 ? 9.272 74.778 55.181 1.00 75.94 830 PHE A O 1
ATOM 3315 N N . LYS A 1 845 ? 8.260 72.849 55.732 1.00 61.22 831 LYS A N 1
ATOM 3316 C CA . LYS A 1 845 ? 7.675 72.672 54.406 1.00 67.45 831 LYS A CA 1
ATOM 3317 C C . LYS A 1 845 ? 6.925 73.918 53.979 1.00 78.79 831 LYS A C 1
ATOM 3318 O O . LYS A 1 845 ? 7.262 74.545 52.969 1.00 83.49 831 LYS A O 1
ATOM 3324 N N . GLU A 1 846 ? 5.910 74.305 54.759 1.00 86.38 832 GLU A N 1
ATOM 3325 C CA . GLU A 1 846 ? 5.012 75.353 54.293 1.00 87.82 832 GLU A CA 1
ATOM 3326 C C . GLU A 1 846 ? 5.710 76.705 54.263 1.00 78.84 832 GLU A C 1
ATOM 3327 O O . GLU A 1 846 ? 5.446 77.514 53.367 1.00 82.71 832 GLU A O 1
ATOM 3333 N N . GLN A 1 847 ? 6.619 76.957 55.208 1.00 68.42 833 GLN A N 1
ATOM 3334 C CA . GLN A 1 847 ? 7.367 78.211 55.186 1.00 70.23 833 GLN A CA 1
ATOM 3335 C C . GLN A 1 847 ? 8.250 78.322 53.949 1.00 72.63 833 GLN A C 1
ATOM 3336 O O . GLN A 1 847 ? 8.386 79.408 53.371 1.00 80.30 833 GLN A O 1
ATOM 3342 N N . LEU A 1 848 ? 8.887 77.218 53.550 1.00 67.54 834 LEU A N 1
ATOM 3343 C CA . LEU A 1 848 ? 9.827 77.240 52.439 1.00 64.76 834 LEU A CA 1
ATOM 3344 C C . LEU A 1 848 ? 9.132 77.369 51.092 1.00 78.55 834 LEU A C 1
ATOM 3345 O O . LEU A 1 848 ? 9.726 77.914 50.154 1.00 77.64 834 LEU A O 1
ATOM 3350 N N . GLU A 1 849 ? 7.888 76.886 50.970 1.00 76.81 835 GLU A N 1
ATOM 3351 C CA . GLU A 1 849 ? 7.122 77.126 49.746 1.00 77.39 835 GLU A CA 1
ATOM 3352 C C . GLU A 1 849 ? 6.849 78.606 49.576 1.00 73.53 835 GLU A C 1
ATOM 3353 O O . GLU A 1 849 ? 7.086 79.178 48.502 1.00 73.27 835 GLU A O 1
ATOM 3359 N N . VAL A 1 850 ? 6.305 79.229 50.627 1.00 73.90 836 VAL A N 1
ATOM 3360 C CA . VAL A 1 850 ? 6.095 80.673 50.633 1.00 69.76 836 VAL A CA 1
ATOM 3361 C C . VAL A 1 850 ? 7.357 81.391 50.207 1.00 62.58 836 VAL A C 1
ATOM 3362 O O . VAL A 1 850 ? 7.344 82.194 49.272 1.00 63.66 836 VAL A O 1
ATOM 3366 N N . TYR A 1 851 ? 8.476 81.067 50.861 1.00 65.24 837 TYR A N 1
ATOM 3367 C CA . TYR A 1 851 ? 9.743 81.733 50.571 1.00 73.21 837 TYR A CA 1
ATOM 3368 C C . TYR A 1 851 ? 10.161 81.584 49.118 1.00 62.31 837 TYR A C 1
ATOM 3369 O O . TYR A 1 851 ? 10.760 82.509 48.550 1.00 61.27 837 TYR A O 1
ATOM 3378 N N . ASP A 1 852 ? 9.904 80.406 48.514 1.00 62.73 838 ASP A N 1
ATOM 3379 C CA . ASP A 1 852 ? 10.274 80.194 47.114 1.00 63.79 838 ASP A CA 1
ATOM 3380 C C . ASP A 1 852 ? 9.382 81.010 46.184 1.00 74.20 838 ASP A C 1
ATOM 3381 O O . ASP A 1 852 ? 9.837 81.472 45.127 1.00 76.74 838 ASP A O 1
ATOM 3386 N N . LYS A 1 853 ? 8.118 81.218 46.564 1.00 73.73 839 LYS A N 1
ATOM 3387 C CA . LYS A 1 853 ? 7.264 82.119 45.796 1.00 79.27 839 LYS A CA 1
ATOM 3388 C C . LYS A 1 853 ? 7.790 83.542 45.852 1.00 84.96 839 LYS A C 1
ATOM 3389 O O . LYS A 1 853 ? 7.950 84.189 44.814 1.00 93.75 839 LYS A O 1
ATOM 3395 N N . VAL A 1 854 ? 8.073 84.038 47.063 1.00 86.81 840 VAL A N 1
ATOM 3396 C CA . VAL A 1 854 ? 8.679 85.359 47.224 1.00 66.69 840 VAL A CA 1
ATOM 3397 C C . VAL A 1 854 ? 10.026 85.427 46.527 1.00 62.89 840 VAL A C 1
ATOM 3398 O O . VAL A 1 854 ? 10.348 86.434 45.891 1.00 64.14 840 VAL A O 1
ATOM 3402 N N . LEU A 1 855 ? 10.829 84.354 46.617 1.00 63.62 841 LEU A N 1
ATOM 3403 C CA . LEU A 1 855 ? 12.187 84.395 46.071 1.00 64.15 841 LEU A CA 1
ATOM 3404 C C . LEU A 1 855 ? 12.177 84.584 44.568 1.00 72.90 841 LEU A C 1
ATOM 3405 O O . LEU A 1 855 ? 13.094 85.201 44.009 1.00 66.46 841 LEU A O 1
ATOM 3410 N N . ALA A 1 856 ? 11.157 84.045 43.902 1.00 77.30 842 ALA A N 1
ATOM 3411 C CA . ALA A 1 856 ? 10.994 84.267 42.473 1.00 74.28 842 ALA A CA 1
ATOM 3412 C C . ALA A 1 856 ? 11.129 85.740 42.139 1.00 73.53 842 ALA A C 1
ATOM 3413 O O . ALA A 1 856 ? 11.911 86.134 41.267 1.00 76.00 842 ALA A O 1
ATOM 3415 N N . ARG A 1 857 ? 10.377 86.569 42.855 1.00 70.20 843 ARG A N 1
ATOM 3416 C CA . ARG A 1 857 ? 10.332 87.992 42.582 1.00 69.93 843 ARG A CA 1
ATOM 3417 C C . ARG A 1 857 ? 11.578 88.684 43.092 1.00 70.31 843 ARG A C 1
ATOM 3418 O O . ARG A 1 857 ? 12.116 89.562 42.417 1.00 71.69 843 ARG A O 1
ATOM 3426 N N . LEU A 1 858 ? 12.050 88.274 44.270 1.00 75.17 844 LEU A N 1
ATOM 3427 C CA . LEU A 1 858 ? 13.220 88.890 44.884 1.00 65.54 844 LEU A CA 1
ATOM 3428 C C . LEU A 1 858 ? 14.424 88.795 43.966 1.00 67.20 844 LEU A C 1
ATOM 3429 O O . LEU A 1 858 ? 15.192 89.754 43.841 1.00 66.26 844 LEU A O 1
ATOM 3434 N N . SER A 1 859 ? 14.573 87.659 43.279 1.00 72.97 845 SER A N 1
ATOM 3435 C CA . SER A 1 859 ? 15.759 87.400 42.474 1.00 74.15 845 SER A CA 1
ATOM 3436 C C . SER A 1 859 ? 15.787 88.258 41.226 1.00 75.75 845 SER A C 1
ATOM 3437 O O . SER A 1 859 ? 16.864 88.488 40.664 1.00 85.95 845 SER A O 1
ATOM 3440 N N . LYS A 1 860 ? 14.625 88.741 40.801 1.00 78.50 846 LYS A N 1
ATOM 3441 C CA . LYS A 1 860 ? 14.516 89.627 39.653 1.00 84.50 846 LYS A CA 1
ATOM 3442 C C . LYS A 1 860 ? 14.784 91.079 40.019 1.00 96.07 846 LYS A C 1
ATOM 3443 O O . LYS A 1 860 ? 15.170 91.859 39.142 1.00 101.74 846 LYS A O 1
ATOM 3449 N N . SER A 1 861 ? 14.621 91.434 41.300 1.00 91.00 847 SER A N 1
ATOM 3450 C CA . SER A 1 861 ? 14.528 92.799 41.809 1.00 78.83 847 SER A CA 1
ATOM 3451 C C . SER A 1 861 ? 15.890 93.477 41.888 1.00 77.08 847 SER A C 1
ATOM 3452 O O . SER A 1 861 ? 16.944 92.840 41.894 1.00 78.06 847 SER A O 1
ATOM 3455 N N . ARG A 1 862 ? 15.855 94.799 41.975 1.00 74.16 848 ARG A N 1
ATOM 3456 C CA . ARG A 1 862 ? 17.084 95.514 42.273 1.00 75.71 848 ARG A CA 1
ATOM 3457 C C . ARG A 1 862 ? 17.681 95.024 43.583 1.00 74.47 848 ARG A C 1
ATOM 3458 O O . ARG A 1 862 ? 18.891 94.800 43.672 1.00 75.01 848 ARG A O 1
ATOM 3466 N N . LEU A 1 863 ? 16.838 94.830 44.605 1.00 72.95 849 LEU A N 1
ATOM 3467 C CA . LEU A 1 863 ? 17.341 94.464 45.924 1.00 72.00 849 LEU A CA 1
ATOM 3468 C C . LEU A 1 863 ? 18.225 93.237 45.878 1.00 70.86 849 LEU A C 1
ATOM 3469 O O . LEU A 1 863 ? 19.125 93.098 46.708 1.00 70.92 849 LEU A O 1
ATOM 3474 N N . ALA A 1 864 ? 18.012 92.343 44.913 1.00 71.28 850 ALA A N 1
ATOM 3475 C CA . ALA A 1 864 ? 18.854 91.152 44.859 1.00 70.65 850 ALA A CA 1
ATOM 3476 C C . ALA A 1 864 ? 20.232 91.477 44.307 1.00 72.25 850 ALA A C 1
ATOM 3477 O O . ALA A 1 864 ? 21.213 90.817 44.661 1.00 72.08 850 ALA A O 1
ATOM 3479 N N . ALA A 1 865 ? 20.330 92.490 43.451 1.00 73.13 851 ALA A N 1
ATOM 3480 C CA . ALA A 1 865 ? 21.635 92.910 42.968 1.00 75.39 851 ALA A CA 1
ATOM 3481 C C . ALA A 1 865 ? 22.453 93.532 44.087 1.00 76.32 851 ALA A C 1
ATOM 3482 O O . ALA A 1 865 ? 23.636 93.214 44.251 1.00 77.12 851 ALA A O 1
ATOM 3484 N N . GLU A 1 866 ? 21.840 94.434 44.860 1.00 77.36 852 GLU A N 1
ATOM 3485 C CA . GLU A 1 866 ? 22.482 94.978 46.051 1.00 77.81 852 GLU A CA 1
ATOM 3486 C C . GLU A 1 866 ? 23.076 93.866 46.911 1.00 76.65 852 GLU A C 1
ATOM 3487 O O . GLU A 1 866 ? 24.273 93.867 47.211 1.00 80.21 852 GLU A O 1
ATOM 3493 N N . LEU A 1 867 ? 22.255 92.890 47.293 1.00 73.25 853 LEU A N 1
ATOM 3494 C CA . LEU A 1 867 ? 22.734 91.801 48.139 1.00 71.78 853 LEU A CA 1
ATOM 3495 C C . LEU A 1 867 ? 23.935 91.090 47.528 1.00 72.41 853 LEU A C 1
ATOM 3496 O O . LEU A 1 867 ? 24.939 90.857 48.201 1.00 72.97 853 LEU A O 1
ATOM 3501 N N . ARG A 1 868 ? 23.851 90.719 46.254 1.00 78.36 854 ARG A N 1
ATOM 3502 C CA . ARG A 1 868 ? 24.962 89.980 45.658 1.00 81.26 854 ARG A CA 1
ATOM 3503 C C . ARG A 1 868 ? 26.213 90.849 45.549 1.00 81.24 854 ARG A C 1
ATOM 3504 O O . ARG A 1 868 ? 27.333 90.327 45.592 1.00 81.88 854 ARG A O 1
ATOM 3512 N N . ASN A 1 869 ? 26.039 92.171 45.451 1.00 79.10 855 ASN A N 1
ATOM 3513 C CA . ASN A 1 869 ? 27.160 93.100 45.490 1.00 81.29 855 ASN A CA 1
ATOM 3514 C C . ASN A 1 869 ? 27.811 93.218 46.855 1.00 81.38 855 ASN A C 1
ATOM 3515 O O . ASN A 1 869 ? 28.965 93.639 46.928 1.00 88.31 855 ASN A O 1
ATOM 3520 N N . ALA A 1 870 ? 27.105 92.898 47.929 1.00 79.41 856 ALA A N 1
ATOM 3521 C CA . ALA A 1 870 ? 27.679 92.927 49.264 1.00 79.49 856 ALA A CA 1
ATOM 3522 C C . ALA A 1 870 ? 28.164 91.562 49.708 1.00 78.31 856 ALA A C 1
ATOM 3523 O O . ALA A 1 870 ? 28.522 91.388 50.877 1.00 78.07 856 ALA A O 1
ATOM 3525 N N . GLY A 1 871 ? 28.150 90.583 48.814 1.00 76.76 857 GLY A N 1
ATOM 3526 C CA . GLY A 1 871 ? 28.792 89.316 49.064 1.00 75.83 857 GLY A CA 1
ATOM 3527 C C . GLY A 1 871 ? 27.875 88.133 49.153 1.00 83.38 857 GLY A C 1
ATOM 3528 O O . GLY A 1 871 ? 28.375 87.004 49.156 1.00 102.89 857 GLY A O 1
ATOM 3529 N N . VAL A 1 872 ? 26.559 88.340 49.223 1.00 88.00 858 VAL A N 1
ATOM 3530 C CA . VAL A 1 872 ? 25.590 87.251 49.366 1.00 81.28 858 VAL A CA 1
ATOM 3531 C C . VAL A 1 872 ? 25.200 86.804 47.958 1.00 84.43 858 VAL A C 1
ATOM 3532 O O . VAL A 1 872 ? 24.367 87.430 47.307 1.00 97.46 858 VAL A O 1
ATOM 3536 N N . GLU A 1 873 ? 25.782 85.715 47.476 1.00 78.78 859 GLU A N 1
ATOM 3537 C CA . GLU A 1 873 ? 25.439 85.372 46.102 1.00 89.59 859 GLU A CA 1
ATOM 3538 C C . GLU A 1 873 ? 24.219 84.458 46.015 1.00 100.75 859 GLU A C 1
ATOM 3539 O O . GLU A 1 873 ? 23.278 84.733 45.260 1.00 100.60 859 GLU A O 1
ATOM 3545 N N . ASP A 1 874 ? 24.195 83.392 46.793 1.00 91.19 860 ASP A N 1
ATOM 3546 C CA . ASP A 1 874 ? 23.118 82.425 46.704 1.00 88.21 860 ASP A CA 1
ATOM 3547 C C . ASP A 1 874 ? 21.989 82.874 47.636 1.00 82.38 860 ASP A C 1
ATOM 3548 O O . ASP A 1 874 ? 22.130 82.846 48.864 1.00 87.16 860 ASP A O 1
ATOM 3553 N N . LEU A 1 875 ? 20.879 83.324 47.052 1.00 70.72 861 LEU A N 1
ATOM 3554 C CA . LEU A 1 875 ? 19.743 83.791 47.829 1.00 62.47 861 LEU A CA 1
ATOM 3555 C C . LEU A 1 875 ? 18.788 82.677 48.191 1.00 60.75 861 LEU A C 1
ATOM 3556 O O . LEU A 1 875 ? 17.686 82.955 48.672 1.00 60.12 861 LEU A O 1
ATOM 3561 N N . SER A 1 876 ? 19.183 81.419 47.986 1.00 63.91 862 SER A N 1
ATOM 3562 C CA . SER A 1 876 ? 18.235 80.317 48.136 1.00 58.22 862 SER A CA 1
ATOM 3563 C C . SER A 1 876 ? 18.043 79.908 49.589 1.00 56.93 862 SER A C 1
ATOM 3564 O O . SER A 1 876 ? 16.971 79.438 49.957 1.00 55.87 862 SER A O 1
ATOM 3567 N N . ASN A 1 877 ? 19.054 80.098 50.420 1.00 65.02 863 ASN A N 1
ATOM 3568 C CA . ASN A 1 877 ? 19.056 79.711 51.817 1.00 64.01 863 ASN A CA 1
ATOM 3569 C C . ASN A 1 877 ? 18.771 80.951 52.635 1.00 65.56 863 ASN A C 1
ATOM 3570 O O . ASN A 1 877 ? 19.690 81.748 52.880 1.00 71.98 863 ASN A O 1
ATOM 3575 N N . PRO A 1 878 ? 17.535 81.182 53.076 1.00 61.90 864 PRO A N 1
ATOM 3576 C CA . PRO A 1 878 ? 17.281 82.405 53.843 1.00 65.47 864 PRO A CA 1
ATOM 3577 C C . PRO A 1 878 ? 18.069 82.430 55.133 1.00 75.25 864 PRO A C 1
ATOM 3578 O O . PRO A 1 878 ? 18.529 83.496 55.558 1.00 80.83 864 PRO A O 1
ATOM 3582 N N . PHE A 1 879 ? 18.266 81.265 55.754 1.00 76.40 865 PHE A N 1
ATOM 3583 C CA . PHE A 1 879 ? 19.052 81.223 56.977 1.00 65.18 865 PHE A CA 1
ATOM 3584 C C . PHE A 1 879 ? 20.474 81.663 56.704 1.00 62.76 865 PHE A C 1
ATOM 3585 O O . PHE A 1 879 ? 21.132 82.215 57.587 1.00 63.76 865 PHE A O 1
ATOM 3593 N N . GLU A 1 880 ? 20.964 81.428 55.490 1.00 62.81 866 GLU A N 1
ATOM 3594 C CA . GLU A 1 880 ? 22.309 81.857 55.140 1.00 64.24 866 GLU A CA 1
ATOM 3595 C C . GLU A 1 880 ? 22.330 83.330 54.783 1.00 65.75 866 GLU A C 1
ATOM 3596 O O . GLU A 1 880 ? 23.209 84.064 55.234 1.00 67.04 866 GLU A O 1
ATOM 3602 N N . VAL A 1 881 ? 21.368 83.788 53.992 1.00 60.56 867 VAL A N 1
ATOM 3603 C CA . VAL A 1 881 ? 21.354 85.195 53.636 1.00 62.03 867 VAL A CA 1
ATOM 3604 C C . VAL A 1 881 ? 21.327 86.053 54.888 1.00 62.54 867 VAL A C 1
ATOM 3605 O O . VAL A 1 881 ? 22.073 87.022 54.999 1.00 64.07 867 VAL A O 1
ATOM 3609 N N . VAL A 1 882 ? 20.521 85.670 55.880 1.00 59.87 868 VAL A N 1
ATOM 3610 C CA . VAL A 1 882 ? 20.412 86.453 57.109 1.00 60.44 868 VAL A CA 1
ATOM 3611 C C . VAL A 1 882 ? 21.668 86.323 57.954 1.00 61.19 868 VAL A C 1
ATOM 3612 O O . VAL A 1 882 ? 22.112 87.283 58.591 1.00 63.03 868 VAL A O 1
ATOM 3616 N N . ARG A 1 883 ? 22.248 85.128 58.002 1.00 81.44 869 ARG A N 1
ATOM 3617 C CA . ARG A 1 883 ? 23.485 84.944 58.750 1.00 67.51 869 ARG A CA 1
ATOM 3618 C C . ARG A 1 883 ? 24.611 85.741 58.124 1.00 69.36 869 ARG A C 1
ATOM 3619 O O . ARG A 1 883 ? 25.209 86.607 58.765 1.00 79.20 869 ARG A O 1
ATOM 3627 N N . GLN A 1 884 ? 24.885 85.482 56.849 1.00 69.87 870 GLN A N 1
ATOM 3628 C CA . GLN A 1 884 ? 26.003 86.099 56.166 1.00 71.69 870 GLN A CA 1
ATOM 3629 C C . GLN A 1 884 ? 25.885 87.610 56.169 1.00 73.23 870 GLN A C 1
ATOM 3630 O O . GLN A 1 884 ? 26.905 88.299 56.081 1.00 87.96 870 GLN A O 1
ATOM 3636 N N . LEU A 1 885 ? 24.664 88.141 56.290 1.00 76.76 871 LEU A N 1
ATOM 3637 C CA . LEU A 1 885 ? 24.503 89.570 56.494 1.00 71.72 871 LEU A CA 1
ATOM 3638 C C . LEU A 1 885 ? 24.978 90.107 57.795 1.00 72.70 871 LEU A C 1
ATOM 3639 O O . LEU A 1 885 ? 25.791 91.031 57.822 1.00 89.30 871 LEU A O 1
ATOM 3644 N N . GLU A 1 886 ? 24.368 89.698 58.873 1.00 82.17 872 GLU A N 1
ATOM 3645 C CA . GLU A 1 886 ? 24.772 90.218 60.151 1.00 87.94 872 GLU A CA 1
ATOM 3646 C C . GLU A 1 886 ? 26.211 89.821 60.454 1.00 97.56 872 GLU A C 1
ATOM 3647 O O . GLU A 1 886 ? 26.838 90.287 61.355 1.00 100.01 872 GLU A O 1
ATOM 3653 N N . SER A 1 887 ? 26.767 89.037 59.562 1.00 92.60 873 SER A N 1
ATOM 3654 C CA . SER A 1 887 ? 28.085 88.539 59.821 1.00 88.66 873 SER A CA 1
ATOM 3655 C C . SER A 1 887 ? 28.827 89.728 59.398 1.00 88.32 873 SER A C 1
ATOM 3656 O O . SER A 1 887 ? 29.677 90.204 60.100 1.00 89.37 873 SER A O 1
ATOM 3659 N N . LEU A 1 888 ? 28.529 90.255 58.221 1.00 93.71 874 LEU A N 1
ATOM 3660 C CA . LEU A 1 888 ? 29.314 91.394 57.765 1.00 94.26 874 LEU A CA 1
ATOM 3661 C C . LEU A 1 888 ? 28.811 92.836 57.624 1.00 91.63 874 LEU A C 1
ATOM 3662 O O . LEU A 1 888 ? 28.811 93.393 56.526 1.00 100.44 874 LEU A O 1
ATOM 3667 N N . GLY A 1 889 ? 28.368 93.447 58.722 1.00 82.29 875 GLY A N 1
ATOM 3668 C CA . GLY A 1 889 ? 27.981 94.837 58.573 1.00 83.66 875 GLY A CA 1
ATOM 3669 C C . GLY A 1 889 ? 26.604 94.761 57.996 1.00 88.54 875 GLY A C 1
ATOM 3670 O O . GLY A 1 889 ? 25.779 93.992 58.469 1.00 100.09 875 GLY A O 1
ATOM 3671 N N . GLU A 1 890 ? 26.357 95.528 56.951 1.00 81.04 876 GLU A N 1
ATOM 3672 C CA . GLU A 1 890 ? 25.140 95.398 56.158 1.00 78.58 876 GLU A CA 1
ATOM 3673 C C . GLU A 1 890 ? 23.888 95.372 57.023 1.00 77.19 876 GLU A C 1
ATOM 3674 O O . GLU A 1 890 ? 23.037 94.504 56.884 1.00 78.94 876 GLU A O 1
ATOM 3680 N N . GLU A 1 891 ? 23.773 96.320 57.945 1.00 79.93 877 GLU A N 1
ATOM 3681 C CA . GLU A 1 891 ? 22.504 96.423 58.650 1.00 80.28 877 GLU A CA 1
ATOM 3682 C C . GLU A 1 891 ? 21.395 96.879 57.709 1.00 80.29 877 GLU A C 1
ATOM 3683 O O . GLU A 1 891 ? 20.257 96.407 57.807 1.00 77.75 877 GLU A O 1
ATOM 3689 N N . GLU A 1 892 ? 21.702 97.788 56.787 1.00 79.74 878 GLU A N 1
ATOM 3690 C CA . GLU A 1 892 ? 20.658 98.334 55.926 1.00 78.86 878 GLU A CA 1
ATOM 3691 C C . GLU A 1 892 ? 20.113 97.283 54.972 1.00 76.89 878 GLU A C 1
ATOM 3692 O O . GLU A 1 892 ? 18.898 97.160 54.795 1.00 75.91 878 GLU A O 1
ATOM 3698 N N . LEU A 1 893 ? 20.999 96.524 54.337 1.00 76.04 879 LEU A N 1
ATOM 3699 C CA . LEU A 1 893 ? 20.566 95.443 53.476 1.00 73.91 879 LEU A CA 1
ATOM 3700 C C . LEU A 1 893 ? 19.845 94.355 54.252 1.00 71.53 879 LEU A C 1
ATOM 3701 O O . LEU A 1 893 ? 19.079 93.594 53.658 1.00 80.01 879 LEU A O 1
ATOM 3706 N N . LEU A 1 894 ? 20.065 94.254 55.566 1.00 71.59 880 LEU A N 1
ATOM 3707 C CA . LEU A 1 894 ? 19.309 93.290 56.358 1.00 69.50 880 LEU A CA 1
ATOM 3708 C C . LEU A 1 894 ? 17.907 93.799 56.655 1.00 69.32 880 LEU A C 1
ATOM 3709 O O . LEU A 1 894 ? 16.939 93.054 56.490 1.00 67.52 880 LEU A O 1
ATOM 3714 N N . LYS A 1 895 ? 17.772 95.053 57.105 1.00 71.30 881 LYS A N 1
ATOM 3715 C CA . LYS A 1 895 ? 16.440 95.639 57.221 1.00 71.43 881 LYS A CA 1
ATOM 3716 C C . LYS A 1 895 ? 15.685 95.481 55.921 1.00 70.59 881 LYS A C 1
ATOM 3717 O O . LYS A 1 895 ? 14.473 95.269 55.920 1.00 69.66 881 LYS A O 1
ATOM 3723 N N . ALA A 1 896 ? 16.393 95.562 54.799 1.00 71.05 882 ALA A N 1
ATOM 3724 C CA . ALA A 1 896 ? 15.734 95.552 53.503 1.00 70.67 882 ALA A CA 1
ATOM 3725 C C . ALA A 1 896 ? 15.299 94.153 53.142 1.00 68.27 882 ALA A C 1
ATOM 3726 O O . ALA A 1 896 ? 14.174 93.943 52.691 1.00 67.48 882 ALA A O 1
ATOM 3728 N N . PHE A 1 897 ? 16.186 93.183 53.342 1.00 67.24 883 PHE A N 1
ATOM 3729 C CA . PHE A 1 897 ? 15.828 91.784 53.159 1.00 64.97 883 PHE A CA 1
ATOM 3730 C C . PHE A 1 897 ? 14.728 91.354 54.143 1.00 63.73 883 PHE A C 1
ATOM 3731 O O . PHE A 1 897 ? 13.728 90.745 53.746 1.00 62.47 883 PHE A O 1
ATOM 3739 N N . LYS A 1 898 ? 14.871 91.697 55.427 1.00 65.31 884 LYS A N 1
ATOM 3740 C CA . LYS A 1 898 ? 13.813 91.396 56.392 1.00 64.54 884 LYS A CA 1
ATOM 3741 C C . LYS A 1 898 ? 12.526 92.159 56.093 1.00 65.07 884 LYS A C 1
ATOM 3742 O O . LYS A 1 898 ? 11.429 91.654 56.340 1.00 64.27 884 LYS A O 1
ATOM 3748 N N . GLY A 1 899 ? 12.627 93.394 55.607 1.00 66.00 885 GLY A N 1
ATOM 3749 C CA . GLY A 1 899 ? 11.421 94.112 55.229 1.00 68.35 885 GLY A CA 1
ATOM 3750 C C . GLY A 1 899 ? 10.802 93.560 53.961 1.00 69.95 885 GLY A C 1
ATOM 3751 O O . GLY A 1 899 ? 9.577 93.536 53.818 1.00 65.77 885 GLY A O 1
ATOM 3752 N N . TYR A 1 900 ? 11.644 93.112 53.022 1.00 73.91 886 TYR A N 1
ATOM 3753 C CA . TYR A 1 900 ? 11.132 92.513 51.798 1.00 64.53 886 TYR A CA 1
ATOM 3754 C C . TYR A 1 900 ? 10.301 91.296 52.117 1.00 62.74 886 TYR A C 1
ATOM 3755 O O . TYR A 1 900 ? 9.159 91.175 51.664 1.00 62.64 886 TYR A O 1
ATOM 3764 N N . LEU A 1 901 ? 10.861 90.378 52.906 1.00 67.80 887 LEU A N 1
ATOM 3765 C CA . LEU A 1 901 ? 10.166 89.132 53.151 1.00 59.42 887 LEU A CA 1
ATOM 3766 C C . LEU A 1 901 ? 8.931 89.340 54.012 1.00 59.53 887 LEU A C 1
ATOM 3767 O O . LEU A 1 901 ? 8.007 88.539 53.921 1.00 79.81 887 LEU A O 1
ATOM 3772 N N . ARG A 1 902 ? 8.852 90.408 54.803 1.00 65.42 888 ARG A N 1
ATOM 3773 C CA . ARG A 1 902 ? 7.582 90.708 55.463 1.00 65.68 888 ARG A CA 1
ATOM 3774 C C . ARG A 1 902 ? 6.494 90.954 54.430 1.00 66.14 888 ARG A C 1
ATOM 3775 O O . ARG A 1 902 ? 5.555 90.164 54.305 1.00 80.46 888 ARG A O 1
ATOM 3783 N N . LYS A 1 903 ? 6.622 92.035 53.654 1.00 68.32 889 LYS A N 1
ATOM 3784 C CA . LYS A 1 903 ? 5.620 92.346 52.638 1.00 68.95 889 LYS A CA 1
ATOM 3785 C C . LYS A 1 903 ? 5.325 91.129 51.780 1.00 78.46 889 LYS A C 1
ATOM 3786 O O . LYS A 1 903 ? 4.196 90.946 51.325 1.00 94.99 889 LYS A O 1
ATOM 3792 N N . GLY A 1 904 ? 6.310 90.269 51.575 1.00 74.97 890 GLY A N 1
ATOM 3793 C CA . GLY A 1 904 ? 6.106 89.114 50.725 1.00 78.37 890 GLY A CA 1
ATOM 3794 C C . GLY A 1 904 ? 5.189 88.069 51.318 1.00 77.19 890 GLY A C 1
ATOM 3795 O O . GLY A 1 904 ? 4.157 87.738 50.726 1.00 77.09 890 GLY A O 1
ATOM 3796 N N . PHE A 1 905 ? 5.573 87.536 52.482 1.00 78.85 891 PHE A N 1
ATOM 3797 C CA . PHE A 1 905 ? 4.749 86.543 53.165 1.00 76.69 891 PHE A CA 1
ATOM 3798 C C . PHE A 1 905 ? 3.369 87.098 53.472 1.00 76.47 891 PHE A C 1
ATOM 3799 O O . PHE A 1 905 ? 2.363 86.401 53.304 1.00 80.96 891 PHE A O 1
ATOM 3807 N N . ALA A 1 906 ? 3.296 88.347 53.927 1.00 72.87 892 ALA A N 1
ATOM 3808 C CA . ALA A 1 906 ? 1.993 88.930 54.216 1.00 79.92 892 ALA A CA 1
ATOM 3809 C C . ALA A 1 906 ? 1.056 88.839 53.013 1.00 81.44 892 ALA A C 1
ATOM 3810 O O . ALA A 1 906 ? -0.112 88.464 53.160 1.00 94.34 892 ALA A O 1
ATOM 3812 N N . LYS A 1 907 ? 1.544 89.156 51.814 1.00 77.24 893 LYS A N 1
ATOM 3813 C CA . LYS A 1 907 ? 0.722 88.947 50.625 1.00 82.32 893 LYS A CA 1
ATOM 3814 C C . LYS A 1 907 ? 0.465 87.465 50.412 1.00 87.52 893 LYS A C 1
ATOM 3815 O O . LYS A 1 907 ? -0.679 87.039 50.224 1.00 84.13 893 LYS A O 1
ATOM 3821 N N . GLU A 1 908 ? 1.529 86.667 50.475 1.00 92.57 894 GLU A N 1
ATOM 3822 C CA . GLU A 1 908 ? 1.434 85.240 50.213 1.00 92.62 894 GLU A CA 1
ATOM 3823 C C . GLU A 1 908 ? 0.426 84.548 51.112 1.00 88.89 894 GLU A C 1
ATOM 3824 O O . GLU A 1 908 ? -0.164 83.541 50.711 1.00 96.23 894 GLU A O 1
ATOM 3830 N N . LEU A 1 909 ? 0.234 85.050 52.327 1.00 87.21 895 LEU A N 1
ATOM 3831 C CA . LEU A 1 909 ? -0.699 84.476 53.283 1.00 84.63 895 LEU A CA 1
ATOM 3832 C C . LEU A 1 909 ? -1.925 85.359 53.494 1.00 96.93 895 LEU A C 1
ATOM 3833 O O . LEU A 1 909 ? -2.693 85.131 54.438 1.00 105.79 895 LEU A O 1
ATOM 3838 N N . GLY A 1 910 ? -2.118 86.371 52.655 1.00 91.62 896 GLY A N 1
ATOM 3839 C CA . GLY A 1 910 ? -3.307 87.192 52.757 1.00 85.27 896 GLY A CA 1
ATOM 3840 C C . GLY A 1 910 ? -3.508 87.855 54.100 1.00 89.35 896 GLY A C 1
ATOM 3841 O O . GLY A 1 910 ? -4.649 88.127 54.476 1.00 98.99 896 GLY A O 1
ATOM 3842 N N . LEU A 1 911 ? -2.437 88.112 54.846 1.00 93.54 897 LEU A N 1
ATOM 3843 C CA . LEU A 1 911 ? -2.550 88.955 56.029 1.00 94.86 897 LEU A CA 1
ATOM 3844 C C . LEU A 1 911 ? -2.560 90.418 55.617 1.00 105.40 897 LEU A C 1
ATOM 3845 O O . LEU A 1 911 ? -1.918 90.805 54.638 1.00 102.87 897 LEU A O 1
ATOM 3850 N N . ASP A 1 912 ? -3.297 91.235 56.381 1.00 115.06 898 ASP A N 1
ATOM 3851 C CA . ASP A 1 912 ? -3.275 92.693 56.233 1.00 124.12 898 ASP A CA 1
ATOM 3852 C C . ASP A 1 912 ? -2.183 93.287 57.119 1.00 108.18 898 ASP A C 1
ATOM 3853 O O . ASP A 1 912 ? -2.294 93.279 58.349 1.00 109.76 898 ASP A O 1
ATOM 3858 N N . LEU A 1 913 ? -1.158 93.855 56.485 1.00 109.51 899 LEU A N 1
ATOM 3859 C CA . LEU A 1 913 ? 0.033 94.294 57.199 1.00 107.42 899 LEU A CA 1
ATOM 3860 C C . LEU A 1 913 ? -0.212 95.500 58.102 1.00 107.30 899 LEU A C 1
ATOM 3861 O O . LEU A 1 913 ? 0.655 95.835 58.921 1.00 98.11 899 LEU A O 1
ATOM 3866 N N . LYS A 1 914 ? -1.361 96.161 57.978 1.00 109.53 900 LYS A N 1
ATOM 3867 C CA . LYS A 1 914 ? -1.630 97.302 58.844 1.00 119.07 900 LYS A CA 1
ATOM 3868 C C . LYS A 1 914 ? -2.158 96.857 60.204 1.00 119.59 900 LYS A C 1
ATOM 3869 O O . LYS A 1 914 ? -1.641 97.287 61.244 1.00 117.74 900 LYS A O 1
ATOM 3875 N N . SER A 1 915 ? -3.175 95.986 60.208 1.00 118.38 901 SER A N 1
ATOM 3876 C CA . SER A 1 915 ? -3.800 95.470 61.423 1.00 109.59 901 SER A CA 1
ATOM 3877 C C . SER A 1 915 ? -2.753 94.971 62.413 1.00 106.79 901 SER A C 1
ATOM 3878 O O . SER A 1 915 ? -2.106 93.954 62.164 1.00 108.90 901 SER A O 1
ATOM 3881 N N . GLU A 1 916 ? -2.591 95.668 63.543 1.00 103.38 902 GLU A N 1
ATOM 3882 C CA . GLU A 1 916 ? -1.458 95.425 64.434 1.00 111.15 902 GLU A CA 1
ATOM 3883 C C . GLU A 1 916 ? -1.488 94.035 65.075 1.00 113.33 902 GLU A C 1
ATOM 3884 O O . GLU A 1 916 ? -0.460 93.559 65.567 1.00 114.02 902 GLU A O 1
ATOM 3890 N N . GLU A 1 917 ? -2.622 93.359 65.074 1.00 110.63 903 GLU A N 1
ATOM 3891 C CA . GLU A 1 917 ? -2.600 91.974 65.511 1.00 115.16 903 GLU A CA 1
ATOM 3892 C C . GLU A 1 917 ? -2.352 91.033 64.342 1.00 103.87 903 GLU A C 1
ATOM 3893 O O . GLU A 1 917 ? -1.771 89.962 64.524 1.00 114.85 903 GLU A O 1
ATOM 3899 N N . ASP A 1 918 ? -2.753 91.430 63.137 1.00 103.59 904 ASP A N 1
ATOM 3900 C CA . ASP A 1 918 ? -2.353 90.711 61.934 1.00 94.01 904 ASP A CA 1
ATOM 3901 C C . ASP A 1 918 ? -0.858 90.841 61.678 1.00 90.15 904 ASP A C 1
ATOM 3902 O O . ASP A 1 918 ? -0.238 89.911 61.158 1.00 83.48 904 ASP A O 1
ATOM 3907 N N . ARG A 1 919 ? -0.275 91.997 62.015 1.00 97.92 905 ARG A N 1
ATOM 3908 C CA . ARG A 1 919 ? 1.157 92.218 61.837 1.00 93.16 905 ARG A CA 1
ATOM 3909 C C . ARG A 1 919 ? 1.959 91.410 62.846 1.00 100.71 905 ARG A C 1
ATOM 3910 O O . ARG A 1 919 ? 2.937 90.746 62.480 1.00 99.62 905 ARG A O 1
ATOM 3918 N N . ALA A 1 920 ? 1.543 91.430 64.117 1.00 108.49 906 ALA A N 1
ATOM 3919 C CA . ALA A 1 920 ? 2.169 90.554 65.104 1.00 101.24 906 ALA A CA 1
ATOM 3920 C C . ALA A 1 920 ? 2.034 89.079 64.738 1.00 85.57 906 ALA A C 1
ATOM 3921 O O . ALA A 1 920 ? 2.844 88.270 65.189 1.00 85.42 906 ALA A O 1
ATOM 3923 N N . ARG A 1 921 ? 1.051 88.715 63.914 1.00 73.09 907 ARG A N 1
ATOM 3924 C CA . ARG A 1 921 ? 0.949 87.350 63.414 1.00 82.87 907 ARG A CA 1
ATOM 3925 C C . ARG A 1 921 ? 1.986 87.023 62.327 1.00 94.49 907 ARG A C 1
ATOM 3926 O O . ARG A 1 921 ? 2.449 85.877 62.249 1.00 84.56 907 ARG A O 1
ATOM 3934 N N . LEU A 1 922 ? 2.371 87.987 61.480 1.00 93.39 908 LEU A N 1
ATOM 3935 C CA . LEU A 1 922 ? 3.504 87.770 60.581 1.00 79.01 908 LEU A CA 1
ATOM 3936 C C . LEU A 1 922 ? 4.783 87.511 61.363 1.00 81.13 908 LEU A C 1
ATOM 3937 O O . LEU A 1 922 ? 5.379 86.434 61.261 1.00 79.32 908 LEU A O 1
ATOM 3942 N N . ASN A 1 923 ? 5.229 88.504 62.150 1.00 80.45 909 ASN A N 1
ATOM 3943 C CA . ASN A 1 923 ? 6.419 88.332 62.984 1.00 81.23 909 ASN A CA 1
ATOM 3944 C C . ASN A 1 923 ? 6.353 87.065 63.816 1.00 94.13 909 ASN A C 1
ATOM 3945 O O . ASN A 1 923 ? 7.395 86.527 64.203 1.00 90.73 909 ASN A O 1
ATOM 3950 N N . GLN A 1 924 ? 5.141 86.576 64.075 1.00 100.03 910 GLN A N 1
ATOM 3951 C CA . GLN A 1 924 ? 4.933 85.280 64.705 1.00 93.24 910 GLN A CA 1
ATOM 3952 C C . GLN A 1 924 ? 5.290 84.144 63.750 1.00 87.12 910 GLN A C 1
ATOM 3953 O O . GLN A 1 924 ? 5.903 83.152 64.155 1.00 93.50 910 GLN A O 1
ATOM 3959 N N . TYR A 1 925 ? 4.940 84.280 62.4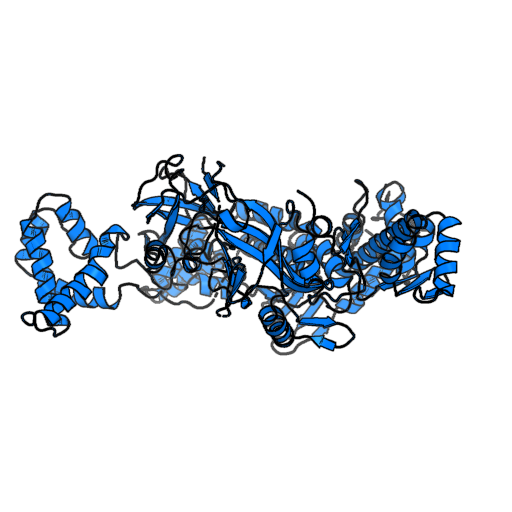74 1.00 85.15 911 TYR A N 1
ATOM 3960 C CA . TYR A 1 925 ? 5.114 83.193 61.513 1.00 73.96 911 TYR A CA 1
ATOM 3961 C C . TYR A 1 925 ? 6.476 83.226 60.836 1.00 76.89 911 TYR A C 1
ATOM 3962 O O . TYR A 1 925 ? 7.127 82.186 60.692 1.00 72.72 911 TYR A O 1
ATOM 3971 N N . LEU A 1 926 ? 6.892 84.408 60.380 1.00 70.80 912 LEU A N 1
ATOM 3972 C CA . LEU A 1 926 ? 8.121 84.517 59.612 1.00 65.91 912 LEU A CA 1
ATOM 3973 C C . LEU A 1 926 ? 9.333 84.389 60.509 1.00 66.97 912 LEU A C 1
ATOM 3974 O O . LEU A 1 926 ? 10.276 83.660 60.187 1.00 72.11 912 LEU A O 1
ATOM 3979 N N . PHE A 1 927 ? 9.323 85.078 61.648 1.00 65.80 913 PHE A N 1
ATOM 3980 C CA . PHE A 1 927 ? 10.515 85.125 62.508 1.00 69.82 913 PHE A CA 1
ATOM 3981 C C . PHE A 1 927 ? 10.514 84.053 63.594 1.00 70.04 913 PHE A C 1
ATOM 3982 O O . PHE A 1 927 ? 11.341 83.139 63.565 1.00 69.55 913 PHE A O 1
ATOM 3990 N N . GLU A 1 928 ? 9.583 84.171 64.535 1.00 78.50 914 GLU A N 1
ATOM 3991 C CA . GLU A 1 928 ? 9.470 83.226 65.640 1.00 82.71 914 GLU A CA 1
ATOM 3992 C C . GLU A 1 928 ? 9.391 81.773 65.176 1.00 76.42 914 GLU A C 1
ATOM 3993 O O . GLU A 1 928 ? 10.021 80.895 65.766 1.00 76.55 914 GLU A O 1
ATOM 3999 N N . GLY A 1 929 ? 8.634 81.504 64.117 1.00 67.61 915 GLY A N 1
ATOM 4000 C CA . GLY A 1 929 ? 8.479 80.138 63.635 1.00 69.82 915 GLY A CA 1
ATOM 4001 C C . GLY A 1 929 ? 9.472 79.636 62.598 1.00 85.67 915 GLY A C 1
ATOM 4002 O O . GLY A 1 929 ? 9.674 78.431 62.453 1.00 97.01 915 GLY A O 1
ATOM 4003 N N . PHE A 1 930 ? 10.091 80.564 61.879 1.00 94.34 916 PHE A N 1
ATOM 4004 C CA . PHE A 1 930 ? 11.048 80.251 60.838 1.00 81.18 916 PHE A CA 1
ATOM 4005 C C . PHE A 1 930 ? 12.461 80.762 60.946 1.00 73.53 916 PHE A C 1
ATOM 4006 O O . PHE A 1 930 ? 13.336 80.040 61.293 1.00 71.89 916 PHE A O 1
ATOM 4014 N N . LEU A 1 931 ? 12.656 82.031 60.602 1.00 60.36 917 LEU A N 1
ATOM 4015 C CA . LEU A 1 931 ? 13.978 82.666 60.586 1.00 61.25 917 LEU A CA 1
ATOM 4016 C C . LEU A 1 931 ? 14.879 82.529 61.820 1.00 78.90 917 LEU A C 1
ATOM 4017 O O . LEU A 1 931 ? 16.098 82.425 61.685 1.00 75.68 917 LEU A O 1
ATOM 4022 N N . ASP A 1 932 ? 14.294 82.528 63.012 1.00 72.78 918 ASP A N 1
ATOM 4023 C CA . ASP A 1 932 ? 15.085 82.458 64.235 1.00 80.23 918 ASP A CA 1
ATOM 4024 C C . ASP A 1 932 ? 15.809 81.128 64.363 1.00 88.70 918 ASP A C 1
ATOM 4025 O O . ASP A 1 932 ? 16.874 81.074 64.988 1.00 96.89 918 ASP A O 1
ATOM 4030 N N . TYR A 1 933 ? 15.253 80.047 63.786 1.00 78.66 919 TYR A N 1
ATOM 4031 C CA . TYR A 1 933 ? 15.931 78.754 63.822 1.00 74.30 919 TYR A CA 1
ATOM 4032 C C . TYR A 1 933 ? 17.224 78.742 63.034 1.00 82.02 919 TYR A C 1
ATOM 4033 O O . TYR A 1 933 ? 17.865 77.693 62.975 1.00 97.95 919 TYR A O 1
ATOM 4042 N N . ARG A 1 934 ? 17.628 79.861 62.435 1.00 74.61 920 ARG A N 1
ATOM 4043 C CA . ARG A 1 934 ? 18.926 79.926 61.789 1.00 72.70 920 ARG A CA 1
ATOM 4044 C C . ARG A 1 934 ? 20.064 79.705 62.768 1.00 70.60 920 ARG A C 1
ATOM 4045 O O . ARG A 1 934 ? 21.208 79.516 62.334 1.00 69.71 920 ARG A O 1
ATOM 4053 N N . LYS A 1 935 ? 19.776 79.759 64.073 1.00 79.24 921 LYS A N 1
ATOM 4054 C CA . LYS A 1 935 ? 20.770 79.516 65.115 1.00 91.32 921 LYS A CA 1
ATOM 4055 C C . LYS A 1 935 ? 21.050 78.039 65.296 1.00 95.74 921 LYS A C 1
ATOM 4056 O O . LYS A 1 935 ? 22.187 77.666 65.595 1.00 106.23 921 LYS A O 1
ATOM 4062 N N . GLN A 1 936 ? 20.036 77.194 65.119 1.00 85.77 922 GLN A N 1
ATOM 4063 C CA . GLN A 1 936 ? 20.205 75.758 65.258 1.00 78.30 922 GLN A CA 1
ATOM 4064 C C . GLN A 1 936 ? 20.567 75.067 63.942 1.00 70.71 922 GLN A C 1
ATOM 4065 O O . GLN A 1 936 ? 21.410 74.165 63.931 1.00 87.54 922 GLN A O 1
ATOM 4071 N N . PHE A 1 937 ? 19.936 75.434 62.833 1.00 59.38 923 PHE A N 1
ATOM 4072 C CA . PHE A 1 937 ? 20.106 74.723 61.577 1.00 62.97 923 PHE A CA 1
ATOM 4073 C C . PHE A 1 937 ? 20.879 75.562 60.572 1.00 66.09 923 PHE A C 1
ATOM 4074 O O . PHE A 1 937 ? 20.892 76.790 60.633 1.00 76.02 923 PHE A O 1
ATOM 4082 N N . GLN A 1 938 ? 21.529 74.869 59.639 1.00 68.95 924 GLN A N 1
ATOM 4083 C CA . GLN A 1 938 ? 22.319 75.497 58.591 1.00 71.15 924 GLN A CA 1
ATOM 4084 C C . GLN A 1 938 ? 21.520 75.659 57.309 1.00 74.85 924 GLN A C 1
ATOM 4085 O O . GLN A 1 938 ? 21.488 76.748 56.727 1.00 82.27 924 GLN A O 1
ATOM 4091 N N . ASP A 1 939 ? 20.848 74.605 56.865 1.00 76.47 925 ASP A N 1
ATOM 4092 C CA . ASP A 1 939 ? 19.965 74.721 55.716 1.00 75.63 925 ASP A CA 1
ATOM 4093 C C . ASP A 1 939 ? 18.540 74.337 56.102 1.00 80.93 925 ASP A C 1
ATOM 4094 O O . ASP A 1 939 ? 18.297 73.171 56.451 1.00 85.76 925 ASP A O 1
ATOM 4099 N N . PRO A 1 940 ? 17.567 75.252 56.045 1.00 73.00 926 PRO A N 1
ATOM 4100 C CA . PRO A 1 940 ? 16.178 74.840 56.294 1.00 71.39 926 PRO A CA 1
ATOM 4101 C C . PRO A 1 940 ? 15.693 73.731 55.363 1.00 67.28 926 PRO A C 1
ATOM 4102 O O . PRO A 1 940 ? 14.880 72.890 55.773 1.00 74.36 926 PRO A O 1
ATOM 4106 N N . ARG A 1 941 ? 16.175 73.687 54.125 1.00 63.15 927 ARG A N 1
ATOM 4107 C CA . ARG A 1 941 ? 15.694 72.693 53.172 1.00 63.94 927 ARG A CA 1
ATOM 4108 C C . ARG A 1 941 ? 16.086 71.267 53.555 1.00 68.01 927 ARG A C 1
ATOM 4109 O O . ARG A 1 941 ? 15.545 70.312 52.983 1.00 65.84 927 ARG A O 1
ATOM 4117 N N . ARG A 1 942 ? 16.977 71.098 54.530 1.00 73.24 928 ARG A N 1
ATOM 4118 C CA . ARG A 1 942 ? 17.451 69.779 54.925 1.00 62.74 928 ARG A CA 1
ATOM 4119 C C . ARG A 1 942 ? 17.167 69.444 56.386 1.00 61.46 928 ARG A C 1
ATOM 4120 O O . ARG A 1 942 ? 17.726 68.475 56.896 1.00 62.44 928 ARG A O 1
ATOM 4128 N N . VAL A 1 943 ? 16.328 70.210 57.080 1.00 71.54 929 VAL A N 1
ATOM 4129 C CA . VAL A 1 943 ? 15.958 69.913 58.465 1.00 78.48 929 VAL A CA 1
ATOM 4130 C C . VAL A 1 943 ? 14.575 69.270 58.488 1.00 77.27 929 VAL A C 1
ATOM 4131 O O . VAL A 1 943 ? 13.605 69.820 57.939 1.00 57.86 929 VAL A O 1
ATOM 4135 N N . TYR A 1 944 ? 14.506 68.087 59.122 1.00 83.89 930 TYR A N 1
ATOM 4136 C CA . TYR A 1 944 ? 13.412 67.128 59.014 1.00 78.08 930 TYR A CA 1
ATOM 4137 C C . TYR A 1 944 ? 12.720 66.948 60.355 1.00 72.40 930 TYR A C 1
ATOM 4138 O O . TYR A 1 944 ? 13.373 66.975 61.403 1.00 67.97 930 TYR A O 1
ATOM 4147 N N . LYS A 1 945 ? 11.404 66.727 60.310 1.00 69.56 931 LYS A N 1
ATOM 4148 C CA . LYS A 1 945 ? 10.614 66.350 61.482 1.00 80.41 931 LYS A CA 1
ATOM 4149 C C . LYS A 1 945 ? 10.501 64.826 61.623 1.00 85.88 931 LYS A C 1
ATOM 4150 O O . LYS A 1 945 ? 10.735 64.284 62.713 1.00 80.05 931 LYS A O 1
ATOM 4156 N N . LYS A 1 946 ? 10.144 64.124 60.525 1.00 84.53 932 LYS A N 1
ATOM 4157 C CA . LYS A 1 946 ? 10.254 62.664 60.405 1.00 78.20 932 LYS A CA 1
ATOM 4158 C C . LYS A 1 946 ? 11.357 62.388 59.394 1.00 78.01 932 LYS A C 1
ATOM 4159 O O . LYS A 1 946 ? 11.137 62.559 58.193 1.00 84.88 932 LYS A O 1
ATOM 4165 N N . LEU A 1 947 ? 12.532 61.956 59.862 1.00 62.11 933 LEU A N 1
ATOM 4166 C CA . LEU A 1 947 ? 13.617 61.629 58.939 1.00 61.66 933 LEU A CA 1
ATOM 4167 C C . LEU A 1 947 ? 13.127 60.603 57.906 1.00 63.62 933 LEU A C 1
ATOM 4168 O O . LEU A 1 947 ? 12.233 59.806 58.205 1.00 85.63 933 LEU A O 1
ATOM 4173 N N . PRO A 1 948 ? 13.668 60.596 56.686 1.00 64.45 934 PRO A N 1
ATOM 4174 C CA . PRO A 1 948 ? 13.157 59.684 55.654 1.00 64.14 934 PRO A CA 1
ATOM 4175 C C . PRO A 1 948 ? 13.752 58.280 55.753 1.00 65.53 934 PRO A C 1
ATOM 4176 O O . PRO A 1 948 ? 14.604 57.971 56.595 1.00 60.68 934 PRO A O 1
ATOM 4180 N N . LEU A 1 949 ? 13.287 57.428 54.836 1.00 61.43 935 LEU A N 1
ATOM 4181 C CA . LEU A 1 949 ? 13.740 56.053 54.679 1.00 61.71 935 LEU A CA 1
ATOM 4182 C C . LEU A 1 949 ? 14.225 55.926 53.240 1.00 67.88 935 LEU A C 1
ATOM 4183 O O . LEU A 1 949 ? 13.422 55.988 52.300 1.00 66.30 935 LEU A O 1
ATOM 4196 N N . PRO A 1 951 ? 15.405 54.798 49.653 1.00 57.90 937 PRO A N 1
ATOM 4197 C CA . PRO A 1 951 ? 14.907 53.678 48.833 1.00 65.97 937 PRO A CA 1
ATOM 4198 C C . PRO A 1 951 ? 15.840 52.474 48.843 1.00 71.82 937 PRO A C 1
ATOM 4199 O O . PRO A 1 951 ? 15.362 51.338 48.760 1.00 72.01 937 PRO A O 1
ATOM 4203 N N . SER A 1 952 ? 17.155 52.699 48.946 1.00 73.73 938 SER A N 1
ATOM 4204 C CA . SER A 1 952 ? 18.107 51.599 49.023 1.00 74.45 938 SER A CA 1
ATOM 4205 C C . SER A 1 952 ? 17.848 50.699 50.222 1.00 78.74 938 SER A C 1
ATOM 4206 O O . SER A 1 952 ? 18.130 49.495 50.158 1.00 84.64 938 SER A O 1
ATOM 4209 N N . ALA A 1 953 ? 17.346 51.253 51.331 1.00 66.32 939 ALA A N 1
ATOM 4210 C CA . ALA A 1 953 ? 17.122 50.416 52.507 1.00 71.30 939 ALA A CA 1
ATOM 4211 C C . ALA A 1 953 ? 15.824 49.615 52.386 1.00 62.35 939 ALA A C 1
ATOM 4212 O O . ALA A 1 953 ? 15.771 48.460 52.816 1.00 62.74 939 ALA A O 1
ATOM 4214 N N . ALA A 1 954 ? 14.777 50.186 51.783 1.00 58.98 940 ALA A N 1
ATOM 4215 C CA . ALA A 1 954 ? 13.598 49.384 51.461 1.00 56.05 940 ALA A CA 1
ATOM 4216 C C . ALA A 1 954 ? 13.947 48.261 50.487 1.00 61.35 940 ALA A C 1
ATOM 4217 O O . ALA A 1 954 ? 13.439 47.142 50.616 1.00 68.52 940 ALA A O 1
ATOM 4219 N N . LEU A 1 955 ? 14.799 48.549 49.494 1.00 73.07 941 LEU A N 1
ATOM 4220 C CA . LEU A 1 955 ? 15.377 47.502 48.653 1.00 72.36 941 LEU A CA 1
ATOM 4221 C C . LEU A 1 955 ? 16.102 46.484 49.521 1.00 74.64 941 LEU A C 1
ATOM 4222 O O . LEU A 1 955 ? 15.789 45.289 49.502 1.00 76.61 941 LEU A O 1
ATOM 4227 N N . ALA A 1 956 ? 17.093 46.957 50.288 1.00 70.61 942 ALA A N 1
ATOM 4228 C CA . ALA A 1 956 ? 17.964 46.066 51.043 1.00 66.54 942 ALA A CA 1
ATOM 4229 C C . ALA A 1 956 ? 17.154 45.097 51.880 1.00 66.33 942 ALA A C 1
ATOM 4230 O O . ALA A 1 956 ? 17.519 43.925 52.007 1.00 70.22 942 ALA A O 1
ATOM 4232 N N . ALA A 1 957 ? 16.018 45.561 52.410 1.00 62.66 943 ALA A N 1
ATOM 4233 C CA . ALA A 1 957 ? 15.143 44.727 53.222 1.00 61.76 943 ALA A CA 1
ATOM 4234 C C . ALA A 1 957 ? 14.354 43.715 52.403 1.00 63.22 943 ALA A C 1
ATOM 4235 O O . ALA A 1 957 ? 13.988 42.656 52.927 1.00 67.24 943 ALA A O 1
ATOM 4237 N N . SER A 1 958 ? 14.056 44.009 51.141 1.00 60.79 944 SER A N 1
ATOM 4238 C CA . SER A 1 958 ? 13.388 43.002 50.323 1.00 66.18 944 SER A CA 1
ATOM 4239 C C . SER A 1 958 ? 14.338 41.918 49.828 1.00 72.93 944 SER A C 1
ATOM 4240 O O . SER A 1 958 ? 13.888 40.928 49.245 1.00 72.32 944 SER A O 1
ATOM 4243 N N . LEU A 1 959 ? 15.635 42.081 50.031 1.00 73.41 945 LEU A N 1
ATOM 4244 C CA . LEU A 1 959 ? 16.603 41.123 49.526 1.00 70.93 945 LEU A CA 1
ATOM 4245 C C . LEU A 1 959 ? 16.838 39.985 50.495 1.00 72.02 945 LEU A C 1
ATOM 4246 O O . LEU A 1 959 ? 16.921 38.828 50.093 1.00 82.37 945 LEU A O 1
ATOM 4251 N N . LEU A 1 960 ? 16.973 40.295 51.765 1.00 69.11 946 LEU A N 1
ATOM 4252 C CA . LEU A 1 960 ? 17.070 39.282 52.794 1.00 66.42 946 LEU A CA 1
ATOM 4253 C C . LEU A 1 960 ? 15.741 39.263 53.529 1.00 74.97 946 LEU A C 1
ATOM 4254 O O . LEU A 1 960 ? 15.259 40.317 53.966 1.00 86.36 946 LEU A O 1
ATOM 4259 N N . GLN A 1 961 ? 15.135 38.090 53.644 1.00 56.42 947 GLN A N 1
ATOM 4260 C CA . GLN A 1 961 ? 13.884 37.965 54.392 1.00 66.84 947 GLN A CA 1
ATOM 4261 C C . GLN A 1 961 ? 14.146 37.335 55.757 1.00 68.72 947 GLN A C 1
ATOM 4262 O O . GLN A 1 961 ? 13.695 36.241 56.083 1.00 83.21 947 GLN A O 1
ATOM 4268 N N . VAL A 1 962 ? 14.898 38.071 56.560 1.00 57.51 948 VAL A N 1
ATOM 4269 C CA . VAL A 1 962 ? 15.313 37.647 57.883 1.00 53.12 948 VAL A CA 1
ATOM 4270 C C . VAL A 1 962 ? 14.602 38.544 58.892 1.00 55.66 948 VAL A C 1
ATOM 4271 O O . VAL A 1 962 ? 14.556 39.767 58.714 1.00 69.47 948 VAL A O 1
ATOM 4275 N N . GLU A 1 963 ? 14.007 37.936 59.922 1.00 50.53 949 GLU A N 1
ATOM 4276 C CA . GLU A 1 963 ? 13.270 38.655 60.959 1.00 58.92 949 GLU A CA 1
ATOM 4277 C C . GLU A 1 963 ? 13.439 37.917 62.277 1.00 60.20 949 GLU A C 1
ATOM 4278 O O . GLU A 1 963 ? 13.729 36.718 62.311 1.00 50.38 949 GLU A O 1
ATOM 4284 N N . ALA A 1 964 ? 13.205 38.638 63.365 1.00 62.49 950 ALA A N 1
ATOM 4285 C CA . ALA A 1 964 ? 13.340 38.111 64.721 1.00 46.80 950 ALA A CA 1
ATOM 4286 C C . ALA A 1 964 ? 11.966 37.918 65.373 1.00 52.53 950 ALA A C 1
ATOM 4287 O O . ALA A 1 964 ? 11.422 38.827 65.991 1.00 86.56 950 ALA A O 1
ATOM 4289 N N . HIS A 1 965 ? 11.432 36.712 65.277 1.00 43.71 951 HIS A N 1
ATOM 4290 C CA . HIS A 1 965 ? 10.085 36.415 65.733 1.00 44.52 951 HIS A CA 1
ATOM 4291 C C . HIS A 1 965 ? 9.995 36.187 67.242 1.00 51.32 951 HIS A C 1
ATOM 4292 O O . HIS A 1 965 ? 10.685 35.315 67.781 1.00 60.06 951 HIS A O 1
ATOM 4299 N N . LYS A 1 966 ? 9.084 36.928 67.904 1.00 49.74 952 LYS A N 1
ATOM 4300 C CA . LYS A 1 966 ? 8.900 36.940 69.366 1.00 45.89 952 LYS A CA 1
ATOM 4301 C C . LYS A 1 966 ? 7.936 35.850 69.844 1.00 39.51 952 LYS A C 1
ATOM 4302 O O . LYS A 1 966 ? 6.952 35.548 69.172 1.00 47.91 952 LYS A O 1
ATOM 4308 N N . LYS A 1 967 ? 8.245 35.249 70.997 1.00 36.53 953 LYS A N 1
ATOM 4309 C CA . LYS A 1 967 ? 7.437 34.259 71.714 1.00 36.84 953 LYS A CA 1
ATOM 4310 C C . LYS A 1 967 ? 7.916 34.252 73.163 1.00 39.58 953 LYS A C 1
ATOM 4311 O O . LYS A 1 967 ? 9.115 34.368 73.419 1.00 36.00 953 LYS A O 1
ATOM 4317 N N . GLU A 1 968 ? 6.988 34.142 74.111 1.00 43.99 954 GLU A N 1
ATOM 4318 C CA . GLU A 1 968 ? 7.369 34.180 75.515 1.00 45.81 954 GLU A CA 1
ATOM 4319 C C . GLU A 1 968 ? 7.781 32.793 75.984 1.00 53.78 954 GLU A C 1
ATOM 4320 O O . GLU A 1 968 ? 7.312 31.780 75.458 1.00 59.55 954 GLU A O 1
ATOM 4326 N N . TYR A 1 969 ? 8.699 32.750 76.950 1.00 46.91 955 TYR A N 1
ATOM 4327 C CA . TYR A 1 969 ? 9.037 31.469 77.550 1.00 47.10 955 TYR A CA 1
ATOM 4328 C C . TYR A 1 969 ? 7.846 31.018 78.382 1.00 63.50 955 TYR A C 1
ATOM 4329 O O . TYR A 1 969 ? 7.199 31.850 79.027 1.00 65.93 955 TYR A O 1
ATOM 4338 N N . ASP A 1 970 ? 7.526 29.688 78.339 1.00 65.69 956 ASP A N 1
ATOM 4339 C CA . ASP A 1 970 ? 6.407 29.156 79.129 1.00 60.82 956 ASP A CA 1
ATOM 4340 C C . ASP A 1 970 ? 6.462 29.807 80.498 1.00 56.07 956 ASP A C 1
ATOM 4341 O O . ASP A 1 970 ? 7.509 29.780 81.150 1.00 68.52 956 ASP A O 1
ATOM 4346 N N . PRO A 1 971 ? 5.395 30.478 80.929 1.00 55.50 957 PRO A N 1
ATOM 4347 C CA . PRO A 1 971 ? 5.431 31.153 82.229 1.00 58.16 957 PRO A CA 1
ATOM 4348 C C . PRO A 1 971 ? 5.095 30.256 83.386 1.00 57.16 957 PRO A C 1
ATOM 4349 O O . PRO A 1 971 ? 5.421 30.620 84.524 1.00 64.29 957 PRO A O 1
ATOM 4353 N N . SER A 1 972 ? 4.460 29.108 83.122 1.00 60.63 958 SER A N 1
ATOM 4354 C CA . SER A 1 972 ? 4.118 28.156 84.176 1.00 80.33 958 SER A CA 1
ATOM 4355 C C . SER A 1 972 ? 5.359 27.444 84.709 1.00 86.64 958 SER A C 1
ATOM 4356 O O . SER A 1 972 ? 5.499 27.248 85.923 1.00 88.27 958 SER A O 1
ATOM 4359 N N . ASP A 1 973 ? 6.292 27.112 83.809 1.00 82.90 959 ASP A N 1
ATOM 4360 C CA . ASP A 1 973 ? 7.414 26.209 84.028 1.00 66.06 959 ASP A CA 1
ATOM 4361 C C . ASP A 1 973 ? 8.708 26.970 84.277 1.00 55.41 959 ASP A C 1
ATOM 4362 O O . ASP A 1 973 ? 9.245 27.581 83.343 1.00 60.14 959 ASP A O 1
ATOM 4367 N N . PRO A 1 974 ? 9.287 26.905 85.475 1.00 54.19 960 PRO A N 1
ATOM 4368 C CA . PRO A 1 974 ? 10.389 27.812 85.821 1.00 60.47 960 PRO A CA 1
ATOM 4369 C C . PRO A 1 974 ? 11.733 27.431 85.232 1.00 56.63 960 PRO A C 1
ATOM 4370 O O . PRO A 1 974 ? 12.706 28.158 85.452 1.00 63.75 960 PRO A O 1
ATOM 4374 N N . VAL A 1 975 ? 11.816 26.333 84.487 1.00 49.92 961 VAL A N 1
ATOM 4375 C CA . VAL A 1 975 ? 13.052 26.001 83.786 1.00 50.91 961 VAL A CA 1
ATOM 4376 C C . VAL A 1 975 ? 13.192 26.808 82.487 1.00 58.44 961 VAL A C 1
ATOM 4377 O O . VAL A 1 975 ? 14.268 27.346 82.191 1.00 57.30 961 VAL A O 1
ATOM 4381 N N . ALA A 1 976 ? 12.109 26.909 81.699 1.00 46.55 962 ALA A N 1
ATOM 4382 C CA . ALA A 1 976 ? 12.133 27.551 80.379 1.00 43.10 962 ALA A CA 1
ATOM 4383 C C . ALA A 1 976 ? 13.008 28.784 80.292 1.00 51.84 962 ALA A C 1
ATOM 4384 O O . ALA A 1 976 ? 13.756 28.957 79.325 1.00 61.80 962 ALA A O 1
ATOM 4386 N N . LEU A 1 977 ? 12.882 29.676 81.274 1.00 48.66 963 LEU A N 1
ATOM 4387 C CA . LEU A 1 977 ? 13.650 30.910 81.261 1.00 49.31 963 LEU A CA 1
ATOM 4388 C C . LEU A 1 977 ? 15.117 30.628 81.530 1.00 49.80 963 LEU A C 1
ATOM 4389 O O . LEU A 1 977 ? 15.988 31.043 80.760 1.00 39.68 963 LEU A O 1
ATOM 4394 N N . ALA A 1 978 ? 15.414 29.894 82.606 1.00 61.99 964 ALA A N 1
ATOM 4395 C CA . ALA A 1 978 ? 16.811 29.598 82.912 1.00 56.24 964 ALA A CA 1
ATOM 4396 C C . ALA A 1 978 ? 17.434 28.772 81.798 1.00 41.27 964 ALA A C 1
ATOM 4397 O O . ALA A 1 978 ? 18.499 29.121 81.286 1.00 41.28 964 ALA A O 1
ATOM 4399 N N . ALA A 1 979 ? 16.744 27.727 81.348 1.00 41.46 965 ALA A N 1
ATOM 4400 C CA . ALA A 1 979 ? 17.170 27.034 80.135 1.00 44.40 965 ALA A CA 1
ATOM 4401 C C . ALA A 1 979 ? 17.442 28.019 79.008 1.00 37.94 965 ALA A C 1
ATOM 4402 O O . ALA A 1 979 ? 18.495 27.960 78.367 1.00 37.94 965 ALA A O 1
ATOM 4404 N N . GLY A 1 980 ? 16.507 28.950 78.768 1.00 38.70 966 GLY A N 1
ATOM 4405 C CA . GLY A 1 980 ? 16.687 29.919 77.695 1.00 41.51 966 GLY A CA 1
ATOM 4406 C C . GLY A 1 980 ? 17.931 30.769 77.875 1.00 50.74 966 GLY A C 1
ATOM 4407 O O . GLY A 1 980 ? 18.709 30.974 76.937 1.00 44.35 966 GLY A O 1
ATOM 4408 N N . GLN A 1 981 ? 18.161 31.231 79.098 1.00 47.59 967 GLN A N 1
ATOM 4409 C CA . GLN A 1 981 ? 19.331 32.044 79.368 1.00 42.81 967 GLN A CA 1
ATOM 4410 C C . GLN A 1 981 ? 20.641 31.293 79.164 1.00 50.03 967 GLN A C 1
ATOM 4411 O O . GLN A 1 981 ? 21.662 31.925 78.851 1.00 54.96 967 GLN A O 1
ATOM 4417 N N . LEU A 1 982 ? 20.661 29.972 79.370 1.00 47.07 968 LEU A N 1
ATOM 4418 C CA . LEU A 1 982 ? 21.893 29.236 79.088 1.00 52.72 968 LEU A CA 1
ATOM 4419 C C . LEU A 1 982 ? 22.214 29.277 77.609 1.00 54.54 968 LEU A C 1
ATOM 4420 O O . LEU A 1 982 ? 23.388 29.344 77.225 1.00 49.38 968 LEU A O 1
ATOM 4425 N N . THR A 1 983 ? 21.184 29.260 76.763 1.00 52.23 969 THR A N 1
ATOM 4426 C CA . THR A 1 983 ? 21.426 29.214 75.331 1.00 43.60 969 THR A CA 1
ATOM 4427 C C . THR A 1 983 ? 21.949 30.532 74.804 1.00 44.56 969 THR A C 1
ATOM 4428 O O . THR A 1 983 ? 22.300 30.603 73.627 1.00 52.04 969 THR A O 1
ATOM 4432 N N . THR A 1 984 ? 21.984 31.575 75.640 1.00 52.63 970 THR A N 1
ATOM 4433 C CA . THR A 1 984 ? 22.618 32.853 75.326 1.00 48.14 970 THR A CA 1
ATOM 4434 C C . THR A 1 984 ? 24.123 32.808 75.474 1.00 49.68 970 THR A C 1
ATOM 4435 O O . THR A 1 984 ? 24.794 33.776 75.095 1.00 49.56 970 THR A O 1
ATOM 4439 N N . SER A 1 985 ? 24.662 31.716 76.029 1.00 45.98 971 SER A N 1
ATOM 4440 C CA . SER A 1 985 ? 26.013 31.712 76.551 1.00 40.78 971 SER A CA 1
ATOM 4441 C C . SER A 1 985 ? 27.051 31.575 75.472 1.00 43.50 971 SER A C 1
ATOM 4442 O O . SER A 1 985 ? 28.182 31.183 75.766 1.00 72.18 971 SER A O 1
ATOM 4445 N N . PHE A 1 986 ? 26.699 31.861 74.224 1.00 43.92 972 PHE A N 1
ATOM 4446 C CA . PHE A 1 986 ? 27.700 31.945 73.167 1.00 54.53 972 PHE A CA 1
ATOM 4447 C C . PHE A 1 986 ? 27.521 33.216 72.334 1.00 54.78 972 PHE A C 1
ATOM 4448 O O . PHE A 1 986 ? 27.978 33.277 71.184 1.00 49.99 972 PHE A O 1
ATOM 4456 N N . LEU A 1 987 ? 26.885 34.239 72.905 1.00 52.54 973 LEU A N 1
ATOM 4457 C CA . LEU A 1 987 ? 26.843 35.546 72.269 1.00 50.71 973 LEU A CA 1
ATOM 4458 C C . LEU A 1 987 ? 28.228 36.006 71.859 1.00 51.92 973 LEU A C 1
ATOM 4459 O O . LEU A 1 987 ? 28.360 36.780 70.911 1.00 62.44 973 LEU A O 1
ATOM 4464 N N . GLY A 1 988 ? 29.263 35.524 72.538 1.00 58.39 974 GLY A N 1
ATOM 4465 C CA . GLY A 1 988 ? 30.635 35.737 72.124 1.00 61.17 974 GLY A CA 1
ATOM 4466 C C . GLY A 1 988 ? 30.855 35.381 70.676 1.00 64.83 974 GLY A C 1
ATOM 4467 O O . GLY A 1 988 ? 31.253 36.238 69.888 1.00 73.48 974 GLY A O 1
ATOM 4468 N N . LEU A 1 989 ? 30.567 34.143 70.284 1.00 56.76 975 LEU A N 1
ATOM 4469 C CA . LEU A 1 989 ? 30.904 33.759 68.918 1.00 64.31 975 LEU A CA 1
ATOM 4470 C C . LEU A 1 989 ? 30.057 34.519 67.907 1.00 60.39 975 LEU A C 1
ATOM 4471 O O . LEU A 1 989 ? 30.526 34.809 66.803 1.00 73.01 975 LEU A O 1
ATOM 4476 N N . SER A 1 990 ? 28.824 34.885 68.267 1.00 63.42 976 SER A N 1
ATOM 4477 C CA . SER A 1 990 ? 27.987 35.649 67.341 1.00 65.34 976 SER A CA 1
ATOM 4478 C C . SER A 1 990 ? 28.634 36.983 67.003 1.00 65.98 976 SER A C 1
ATOM 4479 O O . SER A 1 990 ? 28.452 37.504 65.896 1.00 62.65 976 SER A O 1
ATOM 4482 N N . GLU A 1 991 ? 29.422 37.523 67.938 1.00 70.57 977 GLU A N 1
ATOM 4483 C CA . GLU A 1 991 ? 30.050 38.829 67.795 1.00 66.48 977 GLU A CA 1
ATOM 4484 C C . GLU A 1 991 ? 31.355 38.740 67.017 1.00 72.54 977 GLU A C 1
ATOM 4485 O O . GLU A 1 991 ? 31.618 39.585 66.153 1.00 81.68 977 GLU A O 1
ATOM 4491 N N . LYS A 1 992 ? 32.185 37.728 67.307 1.00 67.03 978 LYS A N 1
ATOM 4492 C CA . LYS A 1 992 ? 33.387 37.523 66.501 1.00 61.00 978 LYS A CA 1
ATOM 4493 C C . LYS A 1 992 ? 33.018 37.290 65.045 1.00 63.57 978 LYS A C 1
ATOM 4494 O O . LYS A 1 992 ? 33.695 37.805 64.151 1.00 74.84 978 LYS A O 1
ATOM 4500 N N . LEU A 1 993 ? 31.929 36.538 64.782 1.00 63.28 979 LEU A N 1
ATOM 4501 C CA . LEU A 1 993 ? 31.478 36.372 63.401 1.00 60.64 979 LEU A CA 1
ATOM 4502 C C . LEU A 1 993 ? 31.229 37.699 62.721 1.00 67.89 979 LEU A C 1
ATOM 4503 O O . LEU A 1 993 ? 31.508 37.850 61.524 1.00 59.57 979 LEU A O 1
ATOM 4508 N N . ALA A 1 994 ? 30.651 38.650 63.445 1.00 71.85 980 ALA A N 1
ATOM 4509 C CA . ALA A 1 994 ? 30.390 39.943 62.842 1.00 75.76 980 ALA A CA 1
ATOM 4510 C C . ALA A 1 994 ? 31.702 40.670 62.524 1.00 80.96 980 ALA A C 1
ATOM 4511 O O . ALA A 1 994 ? 31.929 41.079 61.375 1.00 83.48 980 ALA A O 1
ATOM 4513 N N . GLN A 1 995 ? 32.599 40.798 63.513 1.00 72.80 981 GLN A N 1
ATOM 4514 C CA . GLN A 1 995 ? 33.835 41.552 63.303 1.00 74.10 981 GLN A CA 1
ATOM 4515 C C . GLN A 1 995 ? 34.689 40.919 62.212 1.00 78.94 981 GLN A C 1
ATOM 4516 O O . GLN A 1 995 ? 35.141 41.604 61.281 1.00 80.23 981 GLN A O 1
ATOM 4522 N N . ASP A 1 996 ? 34.933 39.607 62.320 1.00 71.81 982 ASP A N 1
ATOM 4523 C CA . ASP A 1 996 ? 35.679 38.898 61.283 1.00 69.23 982 ASP A CA 1
ATOM 4524 C C . ASP A 1 996 ? 35.027 39.071 59.919 1.00 72.01 982 ASP A C 1
ATOM 4525 O O . ASP A 1 996 ? 35.722 39.120 58.897 1.00 78.21 982 ASP A O 1
ATOM 4530 N N . LEU A 1 997 ? 33.698 39.166 59.878 1.00 74.85 983 LEU A N 1
ATOM 4531 C CA . LEU A 1 997 ? 33.020 39.318 58.597 1.00 84.57 983 LEU A CA 1
ATOM 4532 C C . LEU A 1 997 ? 33.260 40.708 58.016 1.00 92.39 983 LEU A C 1
ATOM 4533 O O . LEU A 1 997 ? 33.636 40.833 56.845 1.00 91.51 983 LEU A O 1
ATOM 4538 N N . GLU A 1 998 ? 33.095 41.763 58.836 1.00 85.15 984 GLU A N 1
ATOM 4539 C CA . GLU A 1 998 ? 33.082 43.133 58.316 1.00 89.77 984 GLU A CA 1
ATOM 4540 C C . GLU A 1 998 ? 34.438 43.594 57.795 1.00 94.19 984 GLU A C 1
ATOM 4541 O O . GLU A 1 998 ? 34.493 44.504 56.958 1.00 89.68 984 GLU A O 1
ATOM 4547 N N . THR A 1 999 ? 35.531 42.986 58.245 1.00 91.45 985 THR A N 1
ATOM 4548 C CA . THR A 1 999 ? 36.813 43.312 57.643 1.00 89.94 985 THR A CA 1
ATOM 4549 C C . THR A 1 999 ? 36.796 43.092 56.136 1.00 95.07 985 THR A C 1
ATOM 4550 O O . THR A 1 999 ? 37.547 43.753 55.412 1.00 110.30 985 THR A O 1
ATOM 4554 N N . SER A 1 1000 ? 35.942 42.187 55.638 1.00 90.77 986 SER A N 1
ATOM 4555 C CA . SER A 1 1000 ? 35.936 41.887 54.206 1.00 87.89 986 SER A CA 1
ATOM 4556 C C . SER A 1 1000 ? 35.159 42.917 53.393 1.00 94.20 986 SER A C 1
ATOM 4557 O O . SER A 1 1000 ? 35.596 43.294 52.301 1.00 112.14 986 SER A O 1
ATOM 4560 N N . ILE A 1 1001 ? 34.017 43.388 53.891 1.00 100.70 987 ILE A N 1
ATOM 4561 C CA . ILE A 1 1001 ? 33.101 44.144 53.035 1.00 96.26 987 ILE A CA 1
ATOM 4562 C C . ILE A 1 1001 ? 33.744 45.476 52.648 1.00 87.83 987 ILE A C 1
ATOM 4563 O O . ILE A 1 1001 ? 34.167 46.271 53.500 1.00 77.49 987 ILE A O 1
ATOM 4568 N N . ASP A 1 1002 ? 33.860 45.705 51.343 1.00 81.20 988 ASP A N 1
ATOM 4569 C CA . ASP A 1 1002 ? 34.350 46.983 50.843 1.00 88.36 988 ASP A CA 1
ATOM 4570 C C . ASP A 1 1002 ? 33.332 48.101 51.078 1.00 75.95 988 ASP A C 1
ATOM 4571 O O . ASP A 1 1002 ? 32.446 48.323 50.245 1.00 64.82 988 ASP A O 1
ATOM 4576 N N . PHE A 1 1003 ? 33.442 48.802 52.208 1.00 72.81 989 PHE A N 1
ATOM 4577 C CA . PHE A 1 1003 ? 32.514 49.896 52.478 1.00 82.72 989 PHE A CA 1
ATOM 4578 C C . PHE A 1 1003 ? 32.560 51.033 51.462 1.00 85.92 989 PHE A C 1
ATOM 4579 O O . PHE A 1 1003 ? 31.504 51.647 51.231 1.00 93.88 989 PHE A O 1
ATOM 4587 N N . PRO A 1 1004 ? 33.693 51.403 50.892 1.00 83.95 990 PRO A N 1
ATOM 4588 C CA . PRO A 1 1004 ? 33.658 52.224 49.680 1.00 85.89 990 PRO A CA 1
ATOM 4589 C C . PRO A 1 1004 ? 32.572 51.877 48.660 1.00 89.80 990 PRO A C 1
ATOM 4590 O O . PRO A 1 1004 ? 31.636 52.671 48.480 1.00 88.21 990 PRO A O 1
ATOM 4594 N N . LYS A 1 1005 ? 32.670 50.705 48.001 1.00 81.89 991 LYS A N 1
ATOM 4595 C CA . LYS A 1 1005 ? 31.710 50.358 46.948 1.00 87.45 991 LYS A CA 1
ATOM 4596 C C . LYS A 1 1005 ? 30.275 50.212 47.475 1.00 90.48 991 LYS A C 1
ATOM 4597 O O . LYS A 1 1005 ? 29.317 50.594 46.793 1.00 102.20 991 LYS A O 1
ATOM 4603 N N . LEU A 1 1006 ? 30.102 49.663 48.689 1.00 82.65 992 LEU A N 1
ATOM 4604 C CA . LEU A 1 1006 ? 28.778 49.662 49.306 1.00 75.46 992 LEU A CA 1
ATOM 4605 C C . LEU A 1 1006 ? 28.231 51.078 49.336 1.00 84.95 992 LEU A C 1
ATOM 4606 O O . LEU A 1 1006 ? 27.045 51.297 49.055 1.00 97.88 992 LEU A O 1
ATOM 4611 N N . ALA A 1 1007 ? 29.048 52.048 49.708 1.00 76.95 993 ALA A N 1
ATOM 4612 C CA . ALA A 1 1007 ? 28.487 53.376 49.866 1.00 75.69 9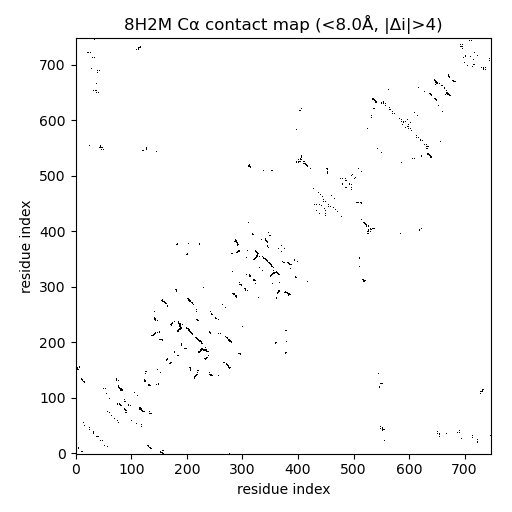93 ALA A CA 1
ATOM 4613 C C . ALA A 1 1007 ? 28.156 53.987 48.509 1.00 86.38 993 ALA A C 1
ATOM 4614 O O . ALA A 1 1007 ? 27.094 54.602 48.348 1.00 98.30 993 ALA A O 1
ATOM 4616 N N . GLU A 1 1008 ? 29.027 53.805 47.509 1.00 76.99 994 GLU A N 1
ATOM 4617 C CA . GLU A 1 1008 ? 28.736 54.396 46.210 1.00 83.33 994 GLU A CA 1
ATOM 4618 C C . GLU A 1 1008 ? 27.527 53.737 45.566 1.00 93.12 994 GLU A C 1
ATOM 4619 O O . GLU A 1 1008 ? 26.661 54.431 45.017 1.00 93.06 994 GLU A O 1
ATOM 4625 N N . ALA A 1 1009 ? 27.446 52.399 45.645 1.00 87.63 995 ALA A N 1
ATOM 4626 C CA . ALA A 1 1009 ? 26.325 51.667 45.056 1.00 87.87 995 ALA A CA 1
ATOM 4627 C C . ALA A 1 1009 ? 24.994 52.099 45.662 1.00 86.09 995 ALA A C 1
ATOM 4628 O O . ALA A 1 1009 ? 23.985 52.203 44.950 1.00 89.11 995 ALA A O 1
ATOM 4630 N N . ILE A 1 1010 ? 24.972 52.370 46.970 1.00 78.29 996 ILE A N 1
ATOM 4631 C CA . ILE A 1 1010 ? 23.770 52.929 47.583 1.00 84.02 996 ILE A CA 1
ATOM 4632 C C . ILE A 1 1010 ? 23.497 54.340 47.062 1.00 86.76 996 ILE A C 1
ATOM 4633 O O . ILE A 1 1010 ? 22.365 54.664 46.678 1.00 78.96 996 ILE A O 1
ATOM 4638 N N . ARG A 1 1011 ? 24.521 55.210 47.053 1.00 99.85 997 ARG A N 1
ATOM 4639 C CA . ARG A 1 1011 ? 24.282 56.593 46.635 1.00 100.27 997 ARG A CA 1
ATOM 4640 C C . ARG A 1 1011 ? 23.856 56.644 45.181 1.00 85.41 997 ARG A C 1
ATOM 4641 O O . ARG A 1 1011 ? 23.020 57.471 44.802 1.00 81.22 997 ARG A O 1
ATOM 4649 N N . ALA A 1 1012 ? 24.409 55.757 44.355 1.00 78.76 998 ALA A N 1
ATOM 4650 C CA . ALA A 1 1012 ? 23.927 55.649 42.986 1.00 87.26 998 ALA A CA 1
ATOM 4651 C C . ALA A 1 1012 ? 22.428 55.378 42.966 1.00 102.03 998 ALA A C 1
ATOM 4652 O O . ALA A 1 1012 ? 21.659 56.137 42.361 1.00 102.88 998 ALA A O 1
ATOM 4654 N N . TYR A 1 1013 ? 21.990 54.320 43.664 1.00 101.20 999 TYR A N 1
ATOM 4655 C CA . TYR A 1 1013 ? 20.587 53.923 43.599 1.00 88.35 999 TYR A CA 1
ATOM 4656 C C . TYR A 1 1013 ? 19.676 55.039 44.091 1.00 85.64 999 TYR A C 1
ATOM 4657 O O . TYR A 1 1013 ? 18.712 55.403 43.411 1.00 85.55 999 TYR A O 1
ATOM 4666 N N . ASN A 1 1014 ? 19.972 55.605 45.271 1.00 89.76 1000 ASN A N 1
ATOM 4667 C CA . ASN A 1 1014 ? 19.076 56.603 45.856 1.00 86.30 1000 ASN A CA 1
ATOM 4668 C C . ASN A 1 1014 ? 18.908 57.807 44.943 1.00 91.04 1000 ASN A C 1
ATOM 4669 O O . ASN A 1 1014 ? 17.804 58.344 44.813 1.00 90.36 1000 ASN A O 1
ATOM 4674 N N . GLN A 1 1015 ? 19.989 58.231 44.289 1.00 97.85 1001 GLN A N 1
ATOM 4675 C CA . GLN A 1 1015 ? 19.946 59.262 43.258 1.00 99.75 1001 GLN A CA 1
ATOM 4676 C C . GLN A 1 1015 ? 19.113 58.801 42.072 1.00 95.11 1001 GLN A C 1
ATOM 4677 O O . GLN A 1 1015 ? 18.037 59.350 41.818 1.00 94.18 1001 GLN A O 1
ATOM 4683 N N . ALA A 1 1016 ? 19.604 57.792 41.341 1.00 93.18 1002 ALA A N 1
ATOM 4684 C CA . ALA A 1 1016 ? 18.877 57.289 40.180 1.00 95.40 1002 ALA A CA 1
ATOM 4685 C C . ALA A 1 1016 ? 17.425 56.958 40.503 1.00 111.30 1002 ALA A C 1
ATOM 4686 O O . ALA A 1 1016 ? 16.585 56.945 39.591 1.00 112.77 1002 ALA A O 1
ATOM 4688 N N . TYR A 1 1017 ? 17.110 56.681 41.775 1.00 107.72 1003 TYR A N 1
ATOM 4689 C CA . TYR A 1 1017 ? 15.715 56.537 42.173 1.00 94.62 1003 TYR A CA 1
ATOM 4690 C C . TYR A 1 1017 ? 15.026 57.890 42.141 1.00 90.21 1003 TYR A C 1
ATOM 4691 O O . TYR A 1 1017 ? 14.090 58.100 41.367 1.00 96.04 1003 TYR A O 1
ATOM 4700 N N . SER A 1 1018 ? 15.518 58.838 42.939 1.00 92.00 1004 SER A N 1
ATOM 4701 C CA . SER A 1 1018 ? 14.846 60.124 43.099 1.00 103.53 1004 SER A CA 1
ATOM 4702 C C . SER A 1 1018 ? 14.521 60.772 41.758 1.00 110.96 1004 SER A C 1
ATOM 4703 O O . SER A 1 1018 ? 13.352 60.918 41.386 1.00 113.89 1004 SER A O 1
ATOM 4706 N N . SER A 1 1019 ? 15.552 61.147 41.010 1.00 115.92 1005 SER A N 1
ATOM 4707 C CA . SER A 1 1019 ? 15.393 61.967 39.817 1.00 118.51 1005 SER A CA 1
ATOM 4708 C C . SER A 1 1019 ? 16.200 61.398 38.654 1.00 106.93 1005 SER A C 1
ATOM 4709 O O . SER A 1 1019 ? 16.914 62.117 37.958 1.00 113.09 1005 SER A O 1
ATOM 4712 N N . GLY A 1 1020 ? 16.103 60.097 38.416 1.00 99.83 1006 GLY A N 1
ATOM 4713 C CA . GLY A 1 1020 ? 16.954 59.525 37.397 1.00 102.19 1006 GLY A CA 1
ATOM 4714 C C . GLY A 1 1020 ? 16.214 58.953 36.212 1.00 107.46 1006 GLY A C 1
ATOM 4715 O O . GLY A 1 1020 ? 15.020 58.656 36.288 1.00 110.11 1006 GLY A O 1
ATOM 4716 N N . ASN A 1 1021 ? 16.939 58.765 35.116 1.00 114.97 1007 ASN A N 1
ATOM 4717 C CA . ASN A 1 1021 ? 16.367 58.174 33.919 1.00 112.60 1007 ASN A CA 1
ATOM 4718 C C . ASN A 1 1021 ? 15.841 56.768 34.201 1.00 111.90 1007 ASN A C 1
ATOM 4719 O O . ASN A 1 1021 ? 15.993 56.213 35.287 1.00 103.77 1007 ASN A O 1
ATOM 4724 N N . GLU A 1 1022 ? 15.196 56.194 33.200 1.00 112.25 1008 GLU A N 1
ATOM 4725 C CA . GLU A 1 1022 ? 14.707 54.837 33.384 1.00 123.04 1008 GLU A CA 1
ATOM 4726 C C . GLU A 1 1022 ? 15.833 53.815 33.299 1.00 128.99 1008 GLU A C 1
ATOM 4727 O O . GLU A 1 1022 ? 15.770 52.772 33.955 1.00 127.69 1008 GLU A O 1
ATOM 4733 N N . GLU A 1 1023 ? 16.870 54.087 32.512 1.00 126.05 1009 GLU A N 1
ATOM 4734 C CA . GLU A 1 1023 ? 17.944 53.110 32.385 1.00 132.05 1009 GLU A CA 1
ATOM 4735 C C . GLU A 1 1023 ? 18.740 52.983 33.681 1.00 135.49 1009 GLU A C 1
ATOM 4736 O O . GLU A 1 1023 ? 19.158 51.879 34.040 1.00 139.28 1009 GLU A O 1
ATOM 4742 N N . GLN A 1 1024 ? 18.954 54.086 34.414 1.00 130.88 1010 GLN A N 1
ATOM 4743 C CA . GLN A 1 1024 ? 19.842 53.998 35.579 1.00 130.30 1010 GLN A CA 1
ATOM 4744 C C . GLN A 1 1024 ? 19.138 53.442 36.808 1.00 122.84 1010 GLN A C 1
ATOM 4745 O O . GLN A 1 1024 ? 19.716 52.629 37.539 1.00 118.11 1010 GLN A O 1
ATOM 4751 N N . VAL A 1 1025 ? 17.902 53.860 37.056 1.00 122.94 1011 VAL A N 1
ATOM 4752 C CA . VAL A 1 1025 ? 17.107 53.236 38.100 1.00 114.86 1011 VAL A CA 1
ATOM 4753 C C . VAL A 1 1025 ? 17.118 51.730 37.838 1.00 115.16 1011 VAL A C 1
ATOM 4754 O O . VAL A 1 1025 ? 16.949 50.928 38.763 1.00 123.75 1011 VAL A O 1
ATOM 4758 N N . ALA A 1 1026 ? 17.369 51.324 36.587 1.00 102.85 1012 ALA A N 1
ATOM 4759 C CA . ALA A 1 1026 ? 17.596 49.908 36.307 1.00 103.88 1012 ALA A CA 1
ATOM 4760 C C . ALA A 1 1026 ? 19.015 49.478 36.668 1.00 110.52 1012 ALA A C 1
ATOM 4761 O O . ALA A 1 1026 ? 19.208 48.422 37.287 1.00 106.30 1012 ALA A O 1
ATOM 4763 N N . LYS A 1 1027 ? 20.022 50.282 36.286 1.00 103.75 1013 LYS A N 1
ATOM 4764 C CA . LYS A 1 1027 ? 21.413 49.844 36.420 1.00 106.34 1013 LYS A CA 1
ATOM 4765 C C . LYS A 1 1027 ? 21.942 50.045 37.832 1.00 98.17 1013 LYS A C 1
ATOM 4766 O O . LYS A 1 1027 ? 22.620 49.158 38.369 1.00 99.33 1013 LYS A O 1
ATOM 4772 N N . ALA A 1 1028 ? 21.659 51.200 38.447 1.00 94.08 1014 ALA A N 1
ATOM 4773 C CA . ALA A 1 1028 ? 22.037 51.370 39.848 1.00 97.39 1014 ALA A CA 1
ATOM 4774 C C . ALA A 1 1028 ? 21.383 50.310 40.715 1.00 104.68 1014 ALA A C 1
ATOM 4775 O O . ALA A 1 1028 ? 21.979 49.872 41.703 1.00 106.20 1014 ALA A O 1
ATOM 4777 N N . ARG A 1 1029 ? 20.173 49.871 40.345 1.00 103.55 1015 ARG A N 1
ATOM 4778 C CA . ARG A 1 1029 ? 19.520 48.788 41.070 1.00 97.70 1015 ARG A CA 1
ATOM 4779 C C . ARG A 1 1029 ? 20.327 47.504 40.964 1.00 84.17 1015 ARG A C 1
ATOM 4780 O O . ARG A 1 1029 ? 20.677 46.894 41.979 1.00 78.29 1015 ARG A O 1
ATOM 4788 N N . ALA A 1 1030 ? 20.656 47.089 39.743 1.00 84.18 1016 ALA A N 1
ATOM 4789 C CA . ALA A 1 1030 ? 21.382 45.836 39.584 1.00 97.03 1016 ALA A CA 1
ATOM 4790 C C . ALA A 1 1030 ? 22.782 45.875 40.186 1.00 94.83 1016 ALA A C 1
ATOM 4791 O O . ALA A 1 1030 ? 23.323 44.811 40.516 1.00 93.58 1016 ALA A O 1
ATOM 4793 N N . GLU A 1 1031 ? 23.381 47.061 40.341 1.00 88.14 1017 GLU A N 1
ATOM 4794 C CA . GLU A 1 1031 ? 24.712 47.131 40.935 1.00 92.71 1017 GLU A CA 1
ATOM 4795 C C . GLU A 1 1031 ? 24.655 46.965 42.448 1.00 93.14 1017 GLU A C 1
ATOM 4796 O O . GLU A 1 1031 ? 25.279 46.060 43.008 1.00 106.20 1017 GLU A O 1
ATOM 4802 N N . LEU A 1 1032 ? 23.916 47.843 43.122 1.00 93.51 1018 LEU A N 1
ATOM 4803 C CA . LEU A 1 1032 ? 23.692 47.710 44.557 1.00 81.26 1018 LEU A CA 1
ATOM 4804 C C . LEU A 1 1032 ? 23.222 46.315 44.929 1.00 76.40 1018 LEU A C 1
ATOM 4805 O O . LEU A 1 1032 ? 23.658 45.760 45.945 1.00 80.46 1018 LEU A O 1
ATOM 4810 N N . VAL A 1 1033 ? 22.330 45.728 44.121 1.00 73.82 1019 VAL A N 1
ATOM 4811 C CA . VAL A 1 1033 ? 21.806 44.400 44.451 1.00 80.53 1019 VAL A CA 1
ATOM 4812 C C . VAL A 1 1033 ? 22.923 43.366 44.460 1.00 87.92 1019 VAL A C 1
ATOM 4813 O O . VAL A 1 1033 ? 22.966 42.484 45.331 1.00 78.05 1019 VAL A O 1
ATOM 4817 N N . LYS A 1 1034 ? 23.844 43.457 43.496 1.00 88.13 1020 LYS A N 1
ATOM 4818 C CA . LYS A 1 1034 ? 24.944 42.509 43.447 1.00 90.89 1020 LYS A CA 1
ATOM 4819 C C . LYS A 1 1034 ? 25.949 42.740 44.568 1.00 83.27 1020 LYS A C 1
ATOM 4820 O O . LYS A 1 1034 ? 26.666 41.808 44.945 1.00 89.81 1020 LYS A O 1
ATOM 4826 N N . VAL A 1 1035 ? 26.005 43.946 45.124 1.00 77.80 1021 VAL A N 1
ATOM 4827 C CA . VAL A 1 1035 ? 26.803 44.143 46.325 1.00 79.09 1021 VAL A CA 1
ATOM 4828 C C . VAL A 1 1035 ? 26.089 43.573 47.547 1.00 88.22 1021 VAL A C 1
ATOM 4829 O O . VAL A 1 1035 ? 26.742 43.089 48.478 1.00 88.10 1021 VAL A O 1
ATOM 4833 N N . LEU A 1 1036 ? 24.747 43.599 47.557 1.00 86.91 1022 LEU A N 1
ATOM 4834 C CA . LEU A 1 1036 ? 23.947 43.168 48.699 1.00 77.74 1022 LEU A CA 1
ATOM 4835 C C . LEU A 1 1036 ? 23.699 41.664 48.746 1.00 81.44 1022 LEU A C 1
ATOM 4836 O O . LEU A 1 1036 ? 23.408 41.124 49.826 1.00 75.65 1022 LEU A O 1
ATOM 4841 N N . ASN A 1 1037 ? 23.756 40.992 47.600 1.00 83.79 1023 ASN A N 1
ATOM 4842 C CA . ASN A 1 1037 ? 23.655 39.546 47.519 1.00 60.58 1023 ASN A CA 1
ATOM 4843 C C . ASN A 1 1037 ? 25.001 38.873 47.623 1.00 59.82 1023 ASN A C 1
ATOM 4844 O O . ASN A 1 1037 ? 25.060 37.638 47.645 1.00 72.67 1023 ASN A O 1
ATOM 4849 N N . ASP A 1 1038 ? 26.076 39.651 47.693 1.00 62.19 1024 ASP A N 1
ATOM 4850 C CA . ASP A 1 1038 ? 27.405 39.083 47.909 1.00 77.76 1024 ASP A CA 1
ATOM 4851 C C . ASP A 1 1038 ? 27.441 38.229 49.184 1.00 85.35 1024 ASP A C 1
ATOM 4852 O O . ASP A 1 1038 ? 26.966 38.673 50.241 1.00 88.19 1024 ASP A O 1
ATOM 4857 N N . PRO A 1 1039 ? 27.971 37.002 49.123 1.00 85.39 1025 PRO A N 1
ATOM 4858 C CA . PRO A 1 1039 ? 27.940 36.116 50.304 1.00 86.54 1025 PRO A CA 1
ATOM 4859 C C . PRO A 1 1039 ? 28.456 36.734 51.600 1.00 78.65 1025 PRO A C 1
ATOM 4860 O O . PRO A 1 1039 ? 27.820 36.569 52.651 1.00 71.10 1025 PRO A O 1
ATOM 4864 N N . THR A 1 1040 ? 29.594 37.429 51.563 1.00 72.56 1026 THR A N 1
ATOM 4865 C CA . THR A 1 1040 ? 30.132 38.001 52.794 1.00 81.55 1026 THR A CA 1
ATOM 4866 C C . THR A 1 1040 ? 29.253 39.124 53.348 1.00 85.43 1026 THR A C 1
ATOM 4867 O O . THR A 1 1040 ? 29.191 39.307 54.572 1.00 82.28 1026 THR A O 1
ATOM 4871 N N . VAL A 1 1041 ? 28.561 39.878 52.492 1.00 80.51 1027 VAL A N 1
ATOM 4872 C CA . VAL A 1 1041 ? 27.595 40.853 52.999 1.00 71.10 1027 VAL A CA 1
ATOM 4873 C C . VAL A 1 1041 ? 26.416 40.149 53.660 1.00 80.29 1027 VAL A C 1
ATOM 4874 O O . VAL A 1 1041 ? 26.095 40.415 54.825 1.00 86.66 1027 VAL A O 1
ATOM 4878 N N . GLN A 1 1042 ? 25.751 39.249 52.917 1.00 75.76 1028 GLN A N 1
ATOM 4879 C CA . GLN A 1 1042 ? 24.625 38.498 53.466 1.00 63.10 1028 GLN A CA 1
ATOM 4880 C C . GLN A 1 1042 ? 24.975 37.865 54.808 1.00 64.12 1028 GLN A C 1
ATOM 4881 O O . GLN A 1 1042 ? 24.193 37.935 55.766 1.00 61.98 1028 GLN A O 1
ATOM 4887 N N . LYS A 1 1043 ? 26.147 37.240 54.905 1.00 64.18 1029 LYS A N 1
ATOM 4888 C CA . LYS A 1 1043 ? 26.516 36.652 56.184 1.00 65.61 1029 LYS A CA 1
ATOM 4889 C C . LYS A 1 1043 ? 26.761 37.725 57.234 1.00 65.06 1029 LYS A C 1
ATOM 4890 O O . LYS A 1 1043 ? 26.410 37.522 58.396 1.00 68.22 1029 LYS A O 1
ATOM 4896 N N . PHE A 1 1044 ? 27.320 38.880 56.854 1.00 62.94 1030 PHE A N 1
ATOM 4897 C CA . PHE A 1 1044 ? 27.553 39.936 57.840 1.00 72.59 1030 PHE A 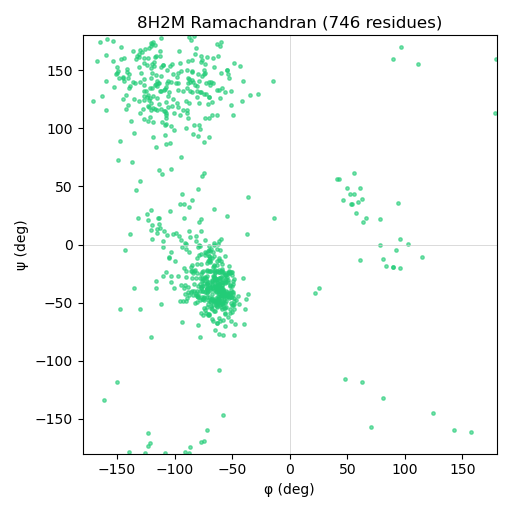CA 1
ATOM 4898 C C . PHE A 1 1044 ? 26.239 40.453 58.406 1.00 68.79 1030 PHE A C 1
ATOM 4899 O O . PHE A 1 1044 ? 26.082 40.588 59.628 1.00 69.96 1030 PHE A O 1
ATOM 4907 N N . SER A 1 1045 ? 25.285 40.762 57.526 1.00 57.27 1031 SER A N 1
ATOM 4908 C CA . SER A 1 1045 ? 23.987 41.208 57.999 1.00 57.58 1031 SER A CA 1
ATOM 4909 C C . SER A 1 1045 ? 23.307 40.125 58.820 1.00 59.71 1031 SER A C 1
ATOM 4910 O O . SER A 1 1045 ? 22.775 40.406 59.897 1.00 66.03 1031 SER A O 1
ATOM 4913 N N . LEU A 1 1046 ? 23.342 38.875 58.350 1.00 51.50 1032 LEU A N 1
ATOM 4914 C CA . LEU A 1 1046 ? 22.731 37.786 59.111 1.00 48.40 1032 LEU A CA 1
ATOM 4915 C C . LEU A 1 1046 ? 23.392 37.600 60.482 1.00 53.92 1032 LEU A C 1
ATOM 4916 O O . LEU A 1 1046 ? 22.706 37.300 61.470 1.00 42.21 1032 LEU A O 1
ATOM 4921 N N . SER A 1 1047 ? 24.725 37.776 60.556 1.00 49.15 1033 SER A N 1
ATOM 4922 C CA . SER A 1 1047 ? 25.440 37.809 61.833 1.00 44.16 1033 SER A CA 1
ATOM 4923 C C . SER A 1 1047 ? 24.898 38.873 62.761 1.00 52.45 1033 SER A C 1
ATOM 4924 O O . SER A 1 1047 ? 24.763 38.634 63.967 1.00 57.89 1033 SER A O 1
ATOM 4927 N N . ASN A 1 1048 ? 24.649 40.077 62.233 1.00 55.46 1034 ASN A N 1
ATOM 4928 C CA . ASN A 1 1048 ? 24.162 41.167 63.077 1.00 56.26 1034 ASN A CA 1
ATOM 4929 C C . ASN A 1 1048 ? 22.785 40.852 63.656 1.00 62.25 1034 ASN A C 1
ATOM 4930 O O . ASN A 1 1048 ? 22.531 41.129 64.833 1.00 68.11 1034 ASN A O 1
ATOM 4935 N N . LEU A 1 1049 ? 21.888 40.263 62.852 1.00 58.43 1035 LEU A N 1
ATOM 4936 C CA . LEU A 1 1049 ? 20.587 39.832 63.362 1.00 46.50 1035 LEU A CA 1
ATOM 4937 C C . LEU A 1 1049 ? 20.756 38.827 64.499 1.00 47.56 1035 LEU A C 1
ATOM 4938 O O . LEU A 1 1049 ? 20.216 39.009 65.596 1.00 54.29 1035 LEU A O 1
ATOM 4943 N N . LEU A 1 1050 ? 21.481 37.734 64.241 1.00 41.20 1036 LEU A N 1
ATOM 4944 C CA . LEU A 1 1050 ? 21.656 36.706 65.263 1.00 48.36 1036 LEU A CA 1
ATOM 4945 C C . LEU A 1 1050 ? 22.096 37.283 66.612 1.00 55.13 1036 LEU A C 1
ATOM 4946 O O . LEU A 1 1050 ? 21.609 36.844 67.662 1.00 61.93 1036 LEU A O 1
ATOM 4951 N N . TYR A 1 1051 ? 23.012 38.264 66.613 1.00 50.70 1037 TYR A N 1
ATOM 4952 C CA . TYR A 1 1051 ? 23.465 38.845 67.878 1.00 47.59 1037 TYR A CA 1
ATOM 4953 C C . TYR A 1 1051 ? 22.306 39.515 68.625 1.00 62.54 1037 TYR A C 1
ATOM 4954 O O . TYR A 1 1051 ? 22.222 39.454 69.862 1.00 61.34 1037 TYR A O 1
ATOM 4963 N N . GLN A 1 1052 ? 21.397 40.157 67.896 1.00 53.85 1038 GLN A N 1
ATOM 4964 C CA . GLN A 1 1052 ? 20.253 40.752 68.564 1.00 42.25 1038 GLN A CA 1
ATOM 4965 C C . GLN A 1 1052 ? 19.332 39.676 69.121 1.00 48.31 1038 GLN A C 1
ATOM 4966 O O . GLN A 1 1052 ? 19.013 39.691 70.310 1.00 61.65 1038 GLN A O 1
ATOM 4972 N N . ILE A 1 1053 ? 18.916 38.718 68.282 1.00 35.22 1039 ILE A N 1
ATOM 4973 C CA . ILE A 1 1053 ? 18.125 37.579 68.746 1.00 34.86 1039 ILE A CA 1
ATOM 4974 C C . ILE A 1 1053 ? 18.756 36.896 69.969 1.00 53.15 1039 ILE A C 1
ATOM 4975 O O . ILE A 1 1053 ? 18.090 36.668 70.986 1.00 39.50 1039 ILE A O 1
ATOM 4980 N N . ILE A 1 1054 ? 20.038 36.529 69.894 1.00 37.08 1040 ILE A N 1
ATOM 4981 C CA . ILE A 1 1054 ? 20.627 35.873 71.055 1.00 42.18 1040 ILE A CA 1
ATOM 4982 C C . ILE A 1 1054 ? 20.564 36.769 72.287 1.00 47.37 1040 ILE A C 1
ATOM 4983 O O . ILE A 1 1054 ? 20.215 36.305 73.371 1.00 67.95 1040 ILE A O 1
ATOM 4988 N N . THR A 1 1055 ? 20.876 38.060 72.154 1.00 47.05 1041 THR A N 1
ATOM 4989 C CA . THR A 1 1055 ? 20.732 38.965 73.300 1.00 44.56 1041 THR A CA 1
ATOM 4990 C C . THR A 1 1055 ? 19.297 39.006 73.815 1.00 46.32 1041 THR A C 1
ATOM 4991 O O . THR A 1 1055 ? 19.065 39.137 75.018 1.00 56.51 1041 THR A O 1
ATOM 4995 N N . ASP A 1 1056 ? 18.316 38.893 72.923 1.00 44.30 1042 ASP A N 1
ATOM 4996 C CA . ASP A 1 1056 ? 16.917 38.987 73.339 1.00 42.38 1042 ASP A CA 1
ATOM 4997 C C . ASP A 1 1056 ? 16.408 37.675 73.921 1.00 42.34 1042 ASP A C 1
ATOM 4998 O O . ASP A 1 1056 ? 15.458 37.678 74.705 1.00 49.63 1042 ASP A O 1
ATOM 5003 N N . ARG A 1 1057 ? 17.009 36.543 73.561 1.00 43.96 1043 ARG A N 1
ATOM 5004 C CA . ARG A 1 1057 ? 16.608 35.296 74.200 1.00 43.39 1043 ARG A CA 1
ATOM 5005 C C . ARG A 1 1057 ? 16.979 35.278 75.680 1.00 46.83 1043 ARG A C 1
ATOM 5006 O O . ARG A 1 1057 ? 16.596 34.339 76.392 1.00 50.12 1043 ARG A O 1
ATOM 5014 N N . LYS A 1 1058 ? 17.708 36.297 76.161 1.00 38.70 1044 LYS A N 1
ATOM 5015 C CA . LYS A 1 1058 ? 17.912 36.458 77.591 1.00 32.84 1044 LYS A CA 1
ATOM 5016 C C . LYS A 1 1058 ? 16.635 36.880 78.322 1.00 32.96 1044 LYS A C 1
ATOM 5017 O O . LYS A 1 1058 ? 16.664 36.986 79.544 1.00 33.31 1044 LYS A O 1
ATOM 5023 N N . LYS A 1 1059 ? 15.506 37.071 77.613 1.00 36.12 1045 LYS A N 1
ATOM 5024 C CA . LYS A 1 1059 ? 14.195 37.493 78.090 1.00 35.59 1045 LYS A CA 1
ATOM 5025 C C . LYS A 1 1059 ? 13.050 36.676 77.515 1.00 46.49 1045 LYS A C 1
ATOM 5026 O O . LYS A 1 1059 ? 12.068 36.425 78.221 1.00 50.00 1045 LYS A O 1
ATOM 5032 N N . ARG A 1 1060 ? 13.122 36.279 76.247 1.00 48.36 1046 ARG A N 1
ATOM 5033 C CA . ARG A 1 1060 ? 12.000 35.596 75.611 1.00 46.97 1046 ARG A CA 1
ATOM 5034 C C . ARG A 1 1060 ? 12.494 34.543 74.646 1.00 39.56 1046 ARG A C 1
ATOM 5035 O O . ARG A 1 1060 ? 13.621 34.609 74.160 1.00 47.35 1046 ARG A O 1
ATOM 5043 N N . ASP A 1 1061 ? 11.603 33.601 74.322 1.00 37.49 1047 ASP A N 1
ATOM 5044 C CA . ASP A 1 1061 ? 11.892 32.524 73.367 1.00 46.80 1047 ASP A CA 1
ATOM 5045 C C . ASP A 1 1061 ? 11.852 33.037 71.920 1.00 42.83 1047 ASP A C 1
ATOM 5046 O O . ASP A 1 1061 ? 11.092 32.576 71.070 1.00 37.92 1047 ASP A O 1
ATOM 5051 N N . TYR A 1 1062 ? 12.708 34.012 71.640 1.00 40.45 1048 TYR A N 1
ATOM 5052 C CA . TYR A 1 1062 ? 12.806 34.522 70.284 1.00 39.06 1048 TYR A CA 1
ATOM 5053 C C . TYR A 1 1062 ? 13.339 33.448 69.357 1.00 42.41 1048 TYR A C 1
ATOM 5054 O O . TYR A 1 1062 ? 14.088 32.551 69.774 1.00 36.59 1048 TYR A O 1
ATOM 5063 N N . SER A 1 1063 ? 12.957 33.553 68.085 1.00 34.99 1049 SER A N 1
ATOM 5064 C CA . SER A 1 1063 ? 13.508 32.687 67.063 1.00 37.10 1049 SER A CA 1
ATOM 5065 C C . SER A 1 1063 ? 13.909 33.511 65.852 1.00 45.44 1049 SER A C 1
ATOM 5066 O O . SER A 1 1063 ? 13.428 34.616 65.648 1.00 56.63 1049 SER A O 1
ATOM 5069 N N . LEU A 1 1064 ? 14.780 32.943 65.033 1.00 46.89 1050 LEU A N 1
ATOM 5070 C CA . LEU A 1 1064 ? 15.054 33.448 63.701 1.00 48.31 1050 LEU A CA 1
ATOM 5071 C C . LEU A 1 1064 ? 14.064 32.815 62.727 1.00 47.73 1050 LEU A C 1
ATOM 5072 O O . LEU A 1 1064 ? 13.744 31.624 62.848 1.00 43.07 1050 LEU A O 1
ATOM 5077 N N . ARG A 1 1065 ? 13.550 33.619 61.788 1.00 40.05 1051 ARG A N 1
ATOM 5078 C CA . ARG A 1 1065 ? 12.837 33.105 60.621 1.00 47.90 1051 ARG A CA 1
ATOM 5079 C C . ARG A 1 1065 ? 13.464 33.674 59.374 1.00 50.53 1051 ARG A C 1
ATOM 5080 O O . ARG A 1 1065 ? 13.853 34.838 59.365 1.00 71.59 1051 ARG A O 1
ATOM 5088 N N . VAL A 1 1066 ? 13.545 32.853 58.323 1.00 51.85 1052 VAL A N 1
ATOM 5089 C CA . VAL A 1 1066 ? 14.134 33.229 57.040 1.00 50.26 1052 VAL A CA 1
ATOM 5090 C C . VAL A 1 1066 ? 13.200 32.746 55.929 1.00 50.23 1052 VAL A C 1
ATOM 5091 O O . VAL A 1 1066 ? 12.630 31.659 56.041 1.00 50.91 1052 VAL A O 1
ATOM 5095 N N . ARG A 1 1067 ? 12.999 33.564 54.884 1.00 51.19 1053 ARG A N 1
ATOM 5096 C CA . ARG A 1 1067 ? 12.190 33.195 53.716 1.00 68.53 1053 ARG A CA 1
ATOM 5097 C C . ARG A 1 1067 ? 13.088 33.145 52.493 1.00 80.76 1053 ARG A C 1
ATOM 5098 O O . ARG A 1 1067 ? 13.786 34.123 52.203 1.00 96.36 1053 ARG A O 1
ATOM 5106 N N . THR A 1 1068 ? 13.070 32.015 51.776 1.00 71.26 1054 THR A N 1
ATOM 5107 C CA . THR A 1 1068 ? 14.090 31.705 50.777 1.00 75.22 1054 THR A CA 1
ATOM 5108 C C . THR A 1 1068 ? 13.492 31.740 49.373 1.00 80.85 1054 THR A C 1
ATOM 5109 O O . THR A 1 1068 ? 12.298 31.993 49.194 1.00 93.03 1054 THR A O 1
ATOM 5113 N N . GLU A 1 1069 ? 14.351 31.514 48.365 1.00 90.87 1055 GLU A N 1
ATOM 5114 C CA . GLU A 1 1069 ? 13.886 31.421 46.981 1.00 102.66 1055 GLU A CA 1
ATOM 5115 C C . GLU A 1 1069 ? 12.905 30.268 46.793 1.00 99.51 1055 GLU A C 1
ATOM 5116 O O . GLU A 1 1069 ? 12.088 30.306 45.866 1.00 108.56 1055 GLU A O 1
ATOM 5122 N N . SER A 1 1070 ? 12.952 29.254 47.662 1.00 87.14 1056 SER A N 1
ATOM 5123 C CA . SER A 1 1070 ? 11.975 28.173 47.615 1.00 78.58 1056 SER A CA 1
ATOM 5124 C C . SER A 1 1070 ? 10.534 28.647 47.772 1.00 86.78 1056 SER A C 1
ATOM 5125 O O . SER A 1 1070 ? 9.617 27.883 47.457 1.00 73.84 1056 SER A O 1
ATOM 5128 N N . GLY A 1 1071 ? 10.313 29.876 48.273 1.00 91.46 1057 GLY A N 1
ATOM 5129 C CA . GLY A 1 1071 ? 9.012 30.343 48.710 1.00 86.46 1057 GLY A CA 1
ATOM 5130 C C . GLY A 1 1071 ? 8.678 30.078 50.176 1.00 83.17 1057 GLY A C 1
ATOM 5131 O O . GLY A 1 1071 ? 7.774 30.746 50.712 1.00 90.27 1057 GLY A O 1
ATOM 5132 N N . LYS A 1 1072 ? 9.375 29.120 50.832 1.00 73.21 1058 LYS A N 1
ATOM 5133 C CA . LYS A 1 1072 ? 9.145 28.638 52.195 1.00 60.02 1058 LYS A CA 1
ATOM 5134 C C . LYS A 1 1072 ? 9.926 29.475 53.189 1.00 69.27 1058 LYS A C 1
ATOM 5135 O O . LYS A 1 1072 ? 10.927 30.103 52.837 1.00 82.60 1058 LYS A O 1
ATOM 5141 N N . THR A 1 1073 ? 9.484 29.459 54.454 1.00 65.11 1059 THR A N 1
ATOM 5142 C CA . THR A 1 1073 ? 10.219 30.119 55.538 1.00 63.73 1059 THR A CA 1
ATOM 5143 C C . THR A 1 1073 ? 10.617 29.098 56.610 1.00 65.81 1059 THR A C 1
ATOM 5144 O O . THR A 1 1073 ? 9.798 28.268 57.028 1.00 72.02 1059 THR A O 1
ATOM 5148 N N . TYR A 1 1074 ? 11.872 29.168 57.061 1.00 52.07 1060 TYR A N 1
ATOM 5149 C CA . TYR A 1 1074 ? 12.411 28.272 58.068 1.00 44.54 1060 TYR A CA 1
ATOM 5150 C C . TYR A 1 1074 ? 12.567 28.993 59.409 1.00 49.83 1060 TYR A C 1
ATOM 5151 O O . TYR A 1 1074 ? 12.972 30.152 59.444 1.00 54.71 1060 TYR A O 1
ATOM 5160 N N . GLU A 1 1075 ? 12.232 28.311 60.511 1.00 42.83 1061 GLU A N 1
ATOM 5161 C CA . GLU A 1 1075 ? 12.327 28.862 61.859 1.00 44.34 1061 GLU A CA 1
ATOM 5162 C C . GLU A 1 1075 ? 13.468 28.180 62.612 1.00 50.54 1061 GLU A C 1
ATOM 5163 O O . GLU A 1 1075 ? 13.551 26.949 62.617 1.00 54.58 1061 GLU A O 1
ATOM 5169 N N . TYR A 1 1076 ? 14.320 28.973 63.282 1.00 43.16 1062 TYR A N 1
ATOM 5170 C CA . TYR A 1 1076 ? 15.452 28.444 64.044 1.00 42.19 1062 TYR A CA 1
ATOM 5171 C C . TYR A 1 1076 ? 15.414 28.878 65.508 1.00 44.37 1062 TYR A C 1
ATOM 5172 O O . TYR A 1 1076 ? 15.341 30.070 65.818 1.00 38.54 1062 TYR A O 1
ATOM 5181 N N . ARG A 1 1077 ? 15.533 27.910 66.411 1.00 45.00 1063 ARG A N 1
ATOM 5182 C CA . ARG A 1 1077 ? 15.932 28.203 67.779 1.00 38.74 1063 ARG A CA 1
ATOM 5183 C C . ARG A 1 1077 ? 17.173 27.420 68.196 1.00 43.98 1063 ARG A C 1
ATOM 5184 O O . ARG A 1 1077 ? 17.377 27.181 69.392 1.00 38.32 1063 ARG A O 1
ATOM 5192 N N . ASN A 1 1078 ? 17.956 26.948 67.230 1.00 41.12 1064 ASN A N 1
ATOM 5193 C CA . ASN A 1 1078 ? 19.227 26.307 67.496 1.00 43.88 1064 ASN A CA 1
ATOM 5194 C C . ASN A 1 1078 ? 20.325 27.208 66.935 1.00 53.27 1064 ASN A C 1
ATOM 5195 O O . ASN A 1 1078 ? 21.082 26.863 66.020 1.00 51.21 1064 ASN A O 1
ATOM 5200 N N . LEU A 1 1079 ? 20.414 28.397 67.528 1.00 53.17 1065 LEU A N 1
ATOM 5201 C CA . LEU A 1 1079 ? 21.253 29.408 66.921 1.00 45.76 1065 LEU A CA 1
ATOM 5202 C C . LEU A 1 1079 ? 22.717 29.072 67.049 1.00 44.21 1065 LEU A C 1
ATOM 5203 O O . LEU A 1 1079 ? 23.545 29.701 66.380 1.00 47.78 1065 LEU A O 1
ATOM 5208 N N . TYR A 1 1080 ? 23.063 28.103 67.887 1.00 42.77 1066 TYR A N 1
ATOM 5209 C CA . TYR A 1 1080 ? 24.464 27.698 67.898 1.00 45.67 1066 TYR A CA 1
ATOM 5210 C C . TYR A 1 1080 ? 24.768 26.844 66.695 1.00 46.42 1066 TYR A C 1
ATOM 5211 O O . TYR A 1 1080 ? 25.854 26.949 66.126 1.00 46.34 1066 TYR A O 1
ATOM 5220 N N . ALA A 1 1081 ? 23.828 26.017 66.263 1.00 39.45 1067 ALA A N 1
ATOM 5221 C CA . ALA A 1 1081 ? 24.080 25.346 65.007 1.00 40.43 1067 ALA A CA 1
ATOM 5222 C C . ALA A 1 1081 ? 24.046 26.335 63.846 1.00 40.93 1067 ALA A C 1
ATOM 5223 O O . ALA A 1 1081 ? 24.870 26.249 62.940 1.00 41.96 1067 ALA A O 1
ATOM 5225 N N . VAL A 1 1082 ? 23.131 27.307 63.861 1.00 56.17 1068 VAL A N 1
ATOM 5226 C CA . VAL A 1 1082 ? 23.129 28.286 62.771 1.00 58.66 1068 VAL A CA 1
ATOM 5227 C C . VAL A 1 1082 ? 24.482 28.982 62.696 1.00 50.97 1068 VAL A C 1
ATOM 5228 O O . VAL A 1 1082 ? 25.016 29.229 61.609 1.00 45.91 1068 VAL A O 1
ATOM 5232 N N . LEU A 1 1083 ? 25.075 29.269 63.854 1.00 59.06 1069 LEU A N 1
ATOM 5233 C CA . LEU A 1 1083 ? 26.327 30.008 63.895 1.00 57.45 1069 LEU A CA 1
ATOM 5234 C C . LEU A 1 1083 ? 27.480 29.173 63.341 1.00 57.86 1069 LEU A C 1
ATOM 5235 O O . LEU A 1 1083 ? 28.369 29.701 62.658 1.00 62.08 1069 LEU A O 1
ATOM 5240 N N . ASN A 1 1084 ? 27.482 27.861 63.618 1.00 52.86 1070 ASN A N 1
ATOM 5241 C CA . ASN A 1 1084 ? 28.512 26.990 63.063 1.00 49.31 1070 ASN A CA 1
ATOM 5242 C C . ASN A 1 1084 ? 28.397 26.915 61.555 1.00 53.11 1070 ASN A C 1
ATOM 5243 O O . ASN A 1 1084 ? 29.386 27.083 60.840 1.00 70.46 1070 ASN A O 1
ATOM 5248 N N . ARG A 1 1085 ? 27.189 26.669 61.058 1.00 50.62 1071 ARG A N 1
ATOM 5249 C CA . ARG A 1 1085 ? 26.959 26.560 59.626 1.00 49.90 1071 ARG A CA 1
ATOM 5250 C C . ARG A 1 1085 ? 27.399 27.824 58.883 1.00 57.44 1071 ARG A C 1
ATOM 5251 O O . ARG A 1 1085 ? 28.110 27.744 57.871 1.00 54.06 1071 ARG A O 1
ATOM 5259 N N . LEU A 1 1086 ? 27.002 29.003 59.376 1.00 48.76 1072 LEU A N 1
ATOM 5260 C CA . LEU A 1 1086 ? 27.519 30.246 58.811 1.00 53.46 1072 LEU A CA 1
ATOM 5261 C C . LEU A 1 1086 ? 29.042 30.262 58.819 1.00 61.19 1072 LEU A C 1
ATOM 5262 O O . LEU A 1 1086 ? 29.681 30.734 57.872 1.00 64.64 1072 LEU A O 1
ATOM 5275 N N . GLN A 1 1088 ? 31.345 27.754 58.846 1.00 57.41 1074 GLN A N 1
ATOM 5276 C CA . GLN A 1 1088 ? 31.982 26.854 57.898 1.00 61.66 1074 GLN A CA 1
ATOM 5277 C C . GLN A 1 1088 ? 31.285 26.826 56.549 1.00 78.23 1074 GLN A C 1
ATOM 5278 O O . GLN A 1 1088 ? 31.433 25.847 55.811 1.00 84.34 1074 GLN A O 1
ATOM 5284 N N . ASN A 1 1089 ? 30.541 27.881 56.218 1.00 83.95 1075 ASN A N 1
ATOM 5285 C CA . ASN A 1 1089 ? 29.964 28.092 54.888 1.00 66.66 1075 ASN A CA 1
ATOM 5286 C C . ASN A 1 1089 ? 29.181 26.873 54.416 1.00 70.95 1075 ASN A C 1
ATOM 5287 O O . ASN A 1 1089 ? 29.286 26.438 53.269 1.00 80.72 1075 ASN A O 1
ATOM 5292 N N . LEU A 1 1090 ? 28.410 26.321 55.300 1.00 68.23 1076 LEU A N 1
ATOM 5293 C CA . LEU A 1 1090 ? 27.509 25.218 55.038 1.00 65.77 1076 LEU A CA 1
ATOM 5294 C C . LEU A 1 1090 ? 26.088 25.726 54.920 1.00 64.18 1076 LEU A C 1
ATOM 5295 O O . LEU A 1 1090 ? 25.762 26.796 55.444 1.00 56.72 1076 LEU A O 1
ATOM 5300 N N . PRO A 1 1091 ? 25.220 24.992 54.213 1.00 69.22 1077 PRO A N 1
ATOM 5301 C CA . PRO A 1 1091 ? 23.843 25.454 54.037 1.00 62.93 1077 PRO A CA 1
ATOM 5302 C C . PRO A 1 1091 ? 23.126 25.398 55.363 1.00 57.13 1077 PRO A C 1
ATOM 5303 O O . PRO A 1 1091 ? 23.310 24.464 56.143 1.00 56.84 1077 PRO A O 1
ATOM 5307 N N . VAL A 1 1092 ? 22.316 26.424 55.630 1.00 63.17 1078 VAL A N 1
ATOM 5308 C CA . VAL A 1 1092 ? 21.840 26.641 56.989 1.00 58.61 1078 VAL A CA 1
ATOM 5309 C C . VAL A 1 1092 ? 20.486 26.003 57.234 1.00 52.52 1078 VAL A C 1
ATOM 5310 O O . VAL A 1 1092 ? 19.946 26.150 58.331 1.00 45.90 1078 VAL A O 1
ATOM 5314 N N . GLU A 1 1093 ? 19.928 25.275 56.252 1.00 54.91 1079 GLU A N 1
ATOM 5315 C CA . GLU A 1 1093 ? 18.527 24.881 56.302 1.00 48.01 1079 GLU A CA 1
ATOM 5316 C C . GLU A 1 1093 ? 18.275 23.605 57.078 1.00 62.22 1079 GLU A C 1
ATOM 5317 O O . GLU A 1 1093 ? 17.152 23.406 57.543 1.00 61.48 1079 GLU A O 1
ATOM 5323 N N . GLU A 1 1094 ? 19.267 22.728 57.232 1.00 56.96 1080 GLU A N 1
ATOM 5324 C CA . GLU A 1 1094 ? 19.016 21.436 57.865 1.00 54.47 1080 GLU A CA 1
ATOM 5325 C C . GLU A 1 1094 ? 18.975 21.508 59.387 1.00 63.82 1080 GLU A C 1
ATOM 5326 O O . GLU A 1 1094 ? 18.566 20.534 60.037 1.00 65.32 1080 GLU A O 1
ATOM 5332 N N . VAL A 1 1095 ? 19.393 22.629 59.971 1.00 60.07 1081 VAL A N 1
ATOM 5333 C CA . VAL A 1 1095 ? 19.390 22.796 61.419 1.00 54.55 1081 VAL A CA 1
ATOM 5334 C C . VAL A 1 1095 ? 18.143 23.577 61.834 1.00 62.70 1081 VAL A C 1
ATOM 5335 O O . VAL A 1 1095 ? 18.000 23.986 62.992 1.00 68.94 1081 VAL A O 1
ATOM 5339 N N . ALA A 1 1096 ? 17.223 23.773 60.891 1.00 64.62 1082 ALA A N 1
ATOM 5340 C CA . ALA A 1 1096 ? 15.959 24.447 61.163 1.00 54.41 1082 ALA A CA 1
ATOM 5341 C C . ALA A 1 1096 ? 15.026 23.536 61.958 1.00 46.47 1082 ALA A C 1
ATOM 5342 O O . ALA A 1 1096 ? 15.079 22.316 61.833 1.00 55.92 1082 ALA A O 1
ATOM 5344 N N . ASP A 1 1097 ? 14.196 24.143 62.813 1.00 41.92 1083 ASP A N 1
ATOM 5345 C CA . ASP A 1 1097 ? 13.349 23.434 63.771 1.00 41.65 1083 ASP A CA 1
ATOM 5346 C C . ASP A 1 1097 ? 11.983 23.113 63.207 1.00 59.15 1083 ASP A C 1
ATOM 5347 O O . ASP A 1 1097 ? 11.383 22.102 63.573 1.00 68.47 1083 ASP A O 1
ATOM 5352 N N . THR A 1 1098 ? 11.462 24.000 62.373 1.00 61.83 1084 THR A N 1
ATOM 5353 C CA . THR A 1 1098 ? 10.144 23.909 61.764 1.00 55.82 1084 THR A CA 1
ATOM 5354 C C . THR A 1 1098 ? 10.219 24.573 60.394 1.00 57.10 1084 THR A C 1
ATOM 5355 O O . THR A 1 1098 ? 10.964 25.535 60.203 1.00 59.61 1084 THR A O 1
ATOM 5359 N N . VAL A 1 1099 ? 9.502 24.012 59.424 1.00 59.60 1085 VAL A N 1
ATOM 5360 C CA . VAL A 1 1099 ? 9.484 24.510 58.053 1.00 48.28 1085 VAL A CA 1
ATOM 5361 C C . VAL A 1 1099 ? 8.043 24.735 57.636 1.00 61.23 1085 VAL A C 1
ATOM 5362 O O . VAL A 1 1099 ? 7.232 23.804 57.689 1.00 62.08 1085 VAL A O 1
ATOM 5366 N N . TYR A 1 1100 ? 7.755 25.938 57.143 1.00 69.73 1086 TYR A N 1
ATOM 5367 C CA . TYR A 1 1100 ? 6.434 26.356 56.703 1.00 53.15 1086 TYR A CA 1
ATOM 5368 C C . TYR A 1 1100 ? 6.370 26.568 55.190 1.00 71.94 1086 TYR A C 1
ATOM 5369 O O . TYR A 1 1100 ? 7.359 26.945 54.555 1.00 62.74 1086 TYR A O 1
ATOM 5378 N N . ASP A 1 1101 ? 5.168 26.392 54.630 1.00 91.36 1087 ASP A N 1
ATOM 5379 C CA . ASP A 1 1101 ? 4.956 26.268 53.186 1.00 97.28 1087 ASP A CA 1
ATOM 5380 C C . ASP A 1 1101 ? 4.299 27.530 52.659 1.00 98.18 1087 ASP A C 1
ATOM 5381 O O . ASP A 1 1101 ? 3.079 27.575 52.528 1.00 123.09 1087 ASP A O 1
ATOM 5386 N N . ALA A 1 1102 ? 5.096 28.539 52.309 1.00 97.00 1088 ALA A N 1
ATOM 5387 C CA . ALA A 1 1102 ? 4.535 29.800 51.816 1.00 101.11 1088 ALA A CA 1
ATOM 5388 C C . ALA A 1 1102 ? 3.419 30.236 52.758 1.00 106.39 1088 ALA A C 1
ATOM 5389 O O . ALA A 1 1102 ? 3.671 30.454 53.945 1.00 126.68 1088 ALA A O 1
ATOM 5391 N N . SER A 1 1103 ? 2.180 30.280 52.270 1.00 86.63 1089 SER A N 1
ATOM 5392 C CA . SER A 1 1103 ? 1.031 30.400 53.163 1.00 96.72 1089 SER A CA 1
ATOM 5393 C C . SER A 1 1103 ? 0.991 29.250 54.159 1.00 109.43 1089 SER A C 1
ATOM 5394 O O . SER A 1 1103 ? 1.101 29.456 55.375 1.00 118.40 1089 SER A O 1
ATOM 5397 N N . GLY A 1 1104 ? 0.800 28.030 53.646 1.00 110.00 1090 GLY A N 1
ATOM 5398 C CA . GLY A 1 1104 ? 0.777 26.797 54.411 1.00 122.99 1090 GLY A CA 1
ATOM 5399 C C . GLY A 1 1104 ? 1.817 26.730 55.503 1.00 124.99 1090 GLY A C 1
ATOM 5400 O O . GLY A 1 1104 ? 2.951 27.182 55.328 1.00 130.34 1090 GLY A O 1
ATOM 5401 N N . GLN A 1 1105 ? 1.438 26.175 56.646 1.00 115.99 1091 GLN A N 1
ATOM 5402 C CA . GLN A 1 1105 ? 2.362 26.086 57.766 1.00 102.44 1091 GLN A CA 1
ATOM 5403 C C . GLN A 1 1105 ? 2.580 24.661 58.251 1.00 93.73 1091 GLN A C 1
ATOM 5404 O O . GLN A 1 1105 ? 1.872 23.734 57.855 1.00 111.21 1091 GLN A O 1
ATOM 5410 N N . ALA A 1 1106 ? 3.585 24.510 59.107 1.00 79.68 1092 ALA A N 1
ATOM 5411 C CA . ALA A 1 1106 ? 3.942 23.232 59.713 1.00 73.47 1092 ALA A CA 1
ATOM 5412 C C . ALA A 1 1106 ? 4.206 22.065 58.759 1.00 91.26 1092 ALA A C 1
ATOM 5413 O O . ALA A 1 1106 ? 3.869 20.927 59.086 1.00 114.63 1092 ALA A O 1
ATOM 5415 N N . VAL A 1 1107 ? 4.788 22.326 57.589 1.00 76.59 1093 VAL A N 1
ATOM 5416 C CA . VAL A 1 1107 ? 5.108 21.220 56.697 1.00 71.44 1093 VAL A CA 1
ATOM 5417 C C . VAL A 1 1107 ? 6.024 20.214 57.384 1.00 71.88 1093 VAL A C 1
ATOM 5418 O O . VAL A 1 1107 ? 5.750 19.009 57.364 1.00 69.34 1093 VAL A O 1
ATOM 5422 N N . GLU A 1 1108 ? 7.113 20.686 58.009 1.00 54.47 1094 GLU A N 1
ATOM 5423 C CA . GLU A 1 1108 ? 8.016 19.832 58.792 1.00 63.96 1094 GLU A CA 1
ATOM 5424 C C . GLU A 1 1108 ? 8.207 20.410 60.184 1.00 46.05 1094 GLU A C 1
ATOM 5425 O O . GLU A 1 1108 ? 8.794 21.483 60.325 1.00 45.10 1094 GLU A O 1
ATOM 5431 N N . GLU A 1 1109 ? 7.785 19.675 61.206 1.00 54.84 1095 GLU A N 1
ATOM 5432 C CA . GLU A 1 1109 ? 8.086 19.990 62.604 1.00 56.81 1095 GLU A CA 1
ATOM 5433 C C . GLU A 1 1109 ? 9.200 19.052 63.092 1.00 56.44 1095 GLU A C 1
ATOM 5434 O O . GLU A 1 1109 ? 8.957 17.883 63.389 1.00 63.98 1095 GLU A O 1
ATOM 5440 N N . ARG A 1 1110 ? 10.431 19.555 63.168 1.00 63.17 1096 ARG A N 1
ATOM 5441 C CA . ARG A 1 1110 ? 11.582 18.703 63.428 1.00 58.26 1096 ARG A CA 1
ATOM 5442 C C . ARG A 1 1110 ? 11.934 18.635 64.900 1.00 59.79 1096 ARG A C 1
ATOM 5443 O O . ARG A 1 1110 ? 12.847 17.885 65.273 1.00 56.47 1096 ARG A O 1
ATOM 5451 N N . VAL A 1 1111 ? 11.218 19.369 65.745 1.00 53.19 1097 VAL A N 1
ATOM 5452 C CA . VAL A 1 1111 ? 11.681 19.590 67.111 1.00 58.30 1097 VAL A CA 1
ATOM 5453 C C . VAL A 1 1111 ? 11.501 18.359 67.992 1.00 57.68 1097 VAL A C 1
ATOM 5454 O O . VAL A 1 1111 ? 12.429 18.011 68.736 1.00 64.07 1097 VAL A O 1
ATOM 5458 N N . PRO A 1 1112 ? 10.359 17.675 67.975 1.00 53.00 1098 PRO A N 1
ATOM 5459 C CA . PRO A 1 1112 ? 10.246 16.484 68.830 1.00 57.75 1098 PRO A CA 1
ATOM 5460 C C . PRO A 1 1112 ? 11.269 15.389 68.505 1.00 52.89 1098 PRO A C 1
ATOM 5461 O O . PRO A 1 1112 ? 11.675 14.647 69.407 1.00 56.01 1098 PRO A O 1
ATOM 5465 N N . LEU A 1 1113 ? 11.681 15.248 67.244 1.00 51.60 1099 LEU A N 1
ATOM 5466 C CA . LEU A 1 1113 ? 12.746 14.310 66.907 1.00 56.03 1099 LEU A CA 1
ATOM 5467 C C . LEU A 1 1113 ? 14.049 14.772 67.533 1.00 63.73 1099 LEU A C 1
ATOM 5468 O O . LEU A 1 1113 ? 14.665 14.050 68.323 1.00 66.87 1099 LEU A O 1
ATOM 5473 N N . LYS A 1 1114 ? 14.470 16.005 67.200 1.00 65.06 1100 LYS A N 1
ATOM 5474 C CA . LYS A 1 1114 ? 15.697 16.579 67.756 1.00 57.37 1100 LYS A CA 1
ATOM 5475 C C . LYS A 1 1114 ? 15.784 16.430 69.281 1.00 56.64 1100 LYS A C 1
ATOM 5476 O O . LYS A 1 1114 ? 16.889 16.365 69.832 1.00 60.77 1100 LYS A O 1
ATOM 5482 N N . GLN A 1 1115 ? 14.645 16.400 69.980 1.00 43.43 1101 GLN A N 1
ATOM 5483 C CA . GLN A 1 1115 ? 14.662 16.360 71.439 1.00 45.61 1101 GLN A CA 1
ATOM 5484 C C . GLN A 1 1115 ? 15.037 14.980 71.953 1.00 62.39 1101 GLN A C 1
ATOM 5485 O O . GLN A 1 1115 ? 16.034 14.820 72.668 1.00 77.82 1101 GLN A O 1
ATOM 5491 N N . SER A 1 1116 ? 14.238 13.968 71.625 1.00 62.67 1102 SER A N 1
ATOM 5492 C CA . SER A 1 1116 ? 14.534 12.641 72.146 1.00 69.05 1102 SER A CA 1
ATOM 5493 C C . SER A 1 1116 ? 15.837 12.096 71.592 1.00 63.62 1102 SER A C 1
ATOM 5494 O O . SER A 1 1116 ? 16.438 11.209 72.213 1.00 57.99 1102 SER A O 1
ATOM 5497 N N . ALA A 1 1117 ? 16.272 12.600 70.434 1.00 52.87 1103 ALA A N 1
ATOM 5498 C CA . ALA A 1 1117 ? 17.616 12.298 69.970 1.00 43.79 1103 ALA A CA 1
ATOM 5499 C C . ALA A 1 1117 ? 18.621 12.830 70.960 1.00 55.68 1103 ALA A C 1
ATOM 5500 O O . ALA A 1 1117 ? 19.566 12.130 71.342 1.00 74.10 1103 ALA A O 1
ATOM 5502 N N . THR A 1 1118 ? 18.411 14.073 71.407 1.00 44.59 1104 THR A N 1
ATOM 5503 C CA . THR A 1 1118 ? 19.351 14.690 72.322 1.00 40.05 1104 THR A CA 1
ATOM 5504 C C . THR A 1 1118 ? 19.447 13.865 73.588 1.00 61.63 1104 THR A C 1
ATOM 5505 O O . THR A 1 1118 ? 20.542 13.524 74.039 1.00 71.77 1104 THR A O 1
ATOM 5509 N N . ARG A 1 1119 ? 18.306 13.451 74.128 1.00 62.95 1105 ARG A N 1
ATOM 5510 C CA . ARG A 1 1119 ? 18.355 12.690 75.367 1.00 63.27 1105 ARG A CA 1
ATOM 5511 C C . ARG A 1 1119 ? 19.025 11.337 75.149 1.00 59.59 1105 ARG A C 1
ATOM 5512 O O . ARG A 1 1119 ? 19.653 10.811 76.066 1.00 71.53 1105 ARG A O 1
ATOM 5520 N N . SER A 1 1120 ? 18.949 10.780 73.941 1.00 58.94 1106 SER A N 1
ATOM 5521 C CA . SER A 1 1120 ? 19.676 9.546 73.656 1.00 54.33 1106 SER A CA 1
ATOM 5522 C C . SER A 1 1120 ? 21.168 9.784 73.575 1.00 53.89 1106 SER A C 1
ATOM 5523 O O . SER A 1 1120 ? 21.928 9.168 74.322 1.00 60.18 1106 SER A O 1
ATOM 5526 N N . LEU A 1 1121 ? 21.606 10.653 72.648 1.00 53.53 1107 LEU A N 1
ATOM 5527 C CA . LEU A 1 1121 ? 23.034 10.954 72.478 1.00 49.25 1107 LEU A CA 1
ATOM 5528 C C . LEU A 1 1121 ? 23.727 11.298 73.793 1.00 52.72 1107 LEU A C 1
ATOM 5529 O O . LEU A 1 1121 ? 24.850 10.848 74.034 1.00 61.11 1107 LEU A O 1
ATOM 5534 N N . VAL A 1 1122 ? 23.086 12.098 74.652 1.00 45.34 1108 VAL A N 1
ATOM 5535 C CA . VAL A 1 1122 ? 23.666 12.396 75.960 1.00 48.03 1108 VAL A CA 1
ATOM 5536 C C . VAL A 1 1122 ? 23.900 11.100 76.732 1.00 64.75 1108 VAL A C 1
ATOM 5537 O O . VAL A 1 1122 ? 25.012 10.835 77.209 1.00 67.33 1108 VAL A O 1
ATOM 5541 N N . LYS A 1 1123 ? 22.866 10.249 76.822 1.00 65.13 1109 LYS A N 1
ATOM 5542 C CA . LYS A 1 1123 ? 23.017 8.952 77.486 1.00 55.94 1109 LYS A CA 1
ATOM 5543 C C . LYS A 1 1123 ? 24.162 8.148 76.895 1.00 52.44 1109 LYS A C 1
ATOM 5544 O O . LYS A 1 1123 ? 24.951 7.556 77.631 1.00 56.25 1109 LYS A O 1
ATOM 5550 N N . GLY A 1 1124 ? 24.255 8.099 75.565 1.00 49.15 1110 GLY A N 1
ATOM 5551 C CA . GLY A 1 1124 ? 25.374 7.498 74.857 1.00 51.01 1110 GLY A CA 1
ATOM 5552 C C . GLY A 1 1124 ? 26.723 8.090 75.234 1.00 61.50 1110 GLY A C 1
ATOM 5553 O O . GLY A 1 1124 ? 27.530 7.416 75.893 1.00 61.96 1110 GLY A O 1
ATOM 5554 N N . LEU A 1 1125 ? 26.976 9.343 74.831 1.00 52.88 1111 LEU A N 1
ATOM 5555 C CA . LEU A 1 1125 ? 28.193 10.077 75.173 1.00 54.31 1111 LEU A CA 1
ATOM 5556 C C . LEU A 1 1125 ? 28.667 9.755 76.570 1.00 57.77 1111 LEU A C 1
ATOM 5557 O O . LEU A 1 1125 ? 29.864 9.589 76.791 1.00 66.94 1111 LEU A O 1
ATOM 5562 N N . LEU A 1 1126 ? 27.729 9.677 77.510 1.00 42.46 1112 LEU A N 1
ATOM 5563 C CA . LEU A 1 1126 ? 28.050 9.439 78.917 1.00 57.03 1112 LEU A CA 1
ATOM 5564 C C . LEU A 1 1126 ? 28.491 8.013 79.188 1.00 62.89 1112 LEU A C 1
ATOM 5565 O O . LEU A 1 1126 ? 29.583 7.780 79.711 1.00 66.62 1112 LEU A O 1
ATOM 5570 N N . ASP A 1 1127 ? 27.663 7.035 78.891 1.00 66.76 1113 ASP A N 1
ATOM 5571 C CA . ASP A 1 1127 ? 28.145 5.722 79.275 1.00 74.54 1113 ASP A CA 1
ATOM 5572 C C . ASP A 1 1127 ? 29.034 5.095 78.179 1.00 72.60 1113 ASP A C 1
ATOM 5573 O O . ASP A 1 1127 ? 29.508 3.966 78.339 1.00 83.69 1113 ASP A O 1
ATOM 5578 N N . LEU A 1 1128 ? 29.354 5.839 77.115 1.00 58.21 1114 LEU A N 1
ATOM 5579 C CA . LEU A 1 1128 ? 30.468 5.430 76.257 1.00 61.57 1114 LEU A CA 1
ATOM 5580 C C . LEU A 1 1128 ? 31.803 5.823 76.869 1.00 69.47 1114 LEU A C 1
ATOM 5581 O O . LEU A 1 1128 ? 32.754 5.037 76.854 1.00 88.68 1114 LEU A O 1
ATOM 5586 N N . ALA A 1 1129 ? 31.877 7.045 77.395 1.00 67.60 1115 ALA A N 1
ATOM 5587 C CA . ALA A 1 1129 ? 33.063 7.580 78.052 1.00 60.44 1115 ALA A CA 1
ATOM 5588 C C . ALA A 1 1129 ? 33.389 6.867 79.349 1.00 65.44 1115 ALA A C 1
ATOM 5589 O O . ALA A 1 1129 ? 34.525 6.972 79.827 1.00 74.99 1115 ALA A O 1
ATOM 5591 N N . SER A 1 1130 ? 32.419 6.170 79.935 1.00 64.24 1116 SER A N 1
ATOM 5592 C CA . SER A 1 1130 ? 32.595 5.483 81.206 1.00 67.21 1116 SER A CA 1
ATOM 5593 C C . SER A 1 1130 ? 32.689 3.961 81.056 1.00 72.95 1116 SER A C 1
ATOM 5594 O O . SER A 1 1130 ? 32.690 3.243 82.064 1.00 73.36 1116 SER A O 1
ATOM 5597 N N . GLY A 1 1131 ? 32.767 3.448 79.827 1.00 65.73 1117 GLY A N 1
ATOM 5598 C CA . GLY A 1 1131 ? 32.954 2.037 79.609 1.00 66.32 1117 GLY A CA 1
ATOM 5599 C C . GLY A 1 1131 ? 31.720 1.163 79.702 1.00 78.04 1117 GLY A C 1
ATOM 5600 O O . GLY A 1 1131 ? 31.781 0.003 79.293 1.00 89.15 1117 GLY A O 1
ATOM 5601 N N . LYS A 1 1132 ? 30.592 1.664 80.206 1.00 78.87 1118 LYS A N 1
ATOM 5602 C CA . LYS A 1 1132 ? 29.362 0.868 80.221 1.00 72.91 1118 LYS A CA 1
ATOM 5603 C C . LYS A 1 1132 ? 28.911 0.511 78.805 1.00 66.66 1118 LYS A C 1
ATOM 5604 O O . LYS A 1 1132 ? 27.880 -0.138 78.620 1.00 75.75 1118 LYS A O 1
ATOM 5610 N N . VAL A 1 1133 ? 29.662 0.932 77.793 1.00 61.75 1119 VAL A N 1
ATOM 5611 C CA . VAL A 1 1133 ? 29.448 0.491 76.429 1.00 62.34 1119 VAL A CA 1
ATOM 5612 C C . VAL A 1 1133 ? 30.768 -0.033 75.916 1.00 80.07 1119 VAL A C 1
ATOM 5613 O O . VAL A 1 1133 ? 31.791 0.663 75.975 1.00 74.31 1119 VAL A O 1
ATOM 5617 N N . LYS A 1 1134 ? 30.760 -1.274 75.459 1.00 93.44 1120 LYS A N 1
ATOM 5618 C CA . LYS A 1 1134 ? 31.978 -1.852 74.913 1.00 105.17 1120 LYS A CA 1
ATOM 5619 C C . LYS A 1 1134 ? 32.092 -1.296 73.503 1.00 104.24 1120 LYS A C 1
ATOM 5620 O O . LYS A 1 1134 ? 31.495 -1.807 72.555 1.00 106.44 1120 LYS A O 1
ATOM 5626 N N . GLU A 1 1135 ? 32.821 -0.187 73.388 1.00 97.22 1121 GLU A N 1
ATOM 5627 C CA . GLU A 1 1135 ? 33.047 0.480 72.112 1.00 88.29 1121 GLU A CA 1
ATOM 5628 C C . GLU A 1 1135 ? 34.154 1.510 72.283 1.00 89.78 1121 GLU A C 1
ATOM 5629 O O . GLU A 1 1135 ? 34.414 1.994 73.389 1.00 91.92 1121 GLU A O 1
ATOM 5635 N N . ASP A 1 1136 ? 34.770 1.858 71.155 1.00 87.36 1122 ASP A N 1
ATOM 5636 C CA . ASP A 1 1136 ? 36.031 2.576 70.992 1.00 99.58 1122 ASP A CA 1
ATOM 5637 C C . ASP A 1 1136 ? 35.930 4.068 71.296 1.00 104.20 1122 ASP A C 1
ATOM 5638 O O . ASP A 1 1136 ? 35.719 4.870 70.373 1.00 121.13 1122 ASP A O 1
ATOM 5643 N N . PRO A 1 1137 ? 36.113 4.509 72.526 1.00 91.60 1123 PRO A N 1
ATOM 5644 C CA . PRO A 1 1137 ? 35.851 5.927 72.797 1.00 74.16 1123 PRO A CA 1
ATOM 5645 C C . PRO A 1 1137 ? 36.965 6.773 72.231 1.00 83.88 1123 PRO A C 1
ATOM 5646 O O . PRO A 1 1137 ? 37.653 7.444 72.998 1.00 105.92 1123 PRO A O 1
ATOM 5650 N N . ASP A 1 1138 ? 37.181 6.742 70.912 1.00 79.36 1124 ASP A N 1
ATOM 5651 C CA . ASP A 1 1138 ? 38.454 7.226 70.383 1.00 88.20 1124 ASP A CA 1
ATOM 5652 C C . ASP A 1 1138 ? 38.306 8.214 69.243 1.00 86.69 1124 ASP A C 1
ATOM 5653 O O . ASP A 1 1138 ? 38.861 9.309 69.315 1.00 101.80 1124 ASP A O 1
ATOM 5658 N N . GLY A 1 1139 ? 37.601 7.865 68.185 1.00 83.93 1125 GLY A N 1
ATOM 5659 C CA . GLY A 1 1139 ? 37.420 8.921 67.204 1.00 83.86 1125 GLY A CA 1
ATOM 5660 C C . GLY A 1 1139 ? 36.382 9.957 67.572 1.00 82.30 1125 GLY A C 1
ATOM 5661 O O . GLY A 1 1139 ? 36.020 10.804 66.747 1.00 95.96 1125 GLY A O 1
ATOM 5662 N N . THR A 1 1140 ? 35.924 9.932 68.820 1.00 75.20 1126 THR A N 1
ATOM 5663 C CA . THR A 1 1140 ? 34.649 10.481 69.240 1.00 66.82 1126 THR A CA 1
ATOM 5664 C C . THR A 1 1140 ? 34.841 11.617 70.241 1.00 65.86 1126 THR A C 1
ATOM 5665 O O . THR A 1 1140 ? 35.942 11.865 70.720 1.00 65.63 1126 THR A O 1
ATOM 5669 N N . VAL A 1 1141 ? 33.744 12.314 70.565 1.00 58.97 1127 VAL A N 1
ATOM 5670 C CA . VAL A 1 1141 ? 33.785 13.373 71.574 1.00 65.92 1127 VAL A CA 1
ATOM 5671 C C . VAL A 1 1141 ? 33.777 12.819 72.990 1.00 68.12 1127 VAL A C 1
ATOM 5672 O O . VAL A 1 1141 ? 33.778 13.597 73.957 1.00 76.73 1127 VAL A O 1
ATOM 5676 N N . ALA A 1 1142 ? 33.727 11.501 73.144 1.00 61.54 1128 ALA A N 1
ATOM 5677 C CA . ALA A 1 1142 ? 33.898 10.871 74.439 1.00 61.06 1128 ALA A CA 1
ATOM 5678 C C . ALA A 1 1142 ? 35.360 10.602 74.733 1.00 62.47 1128 ALA A C 1
ATOM 5679 O O . ALA A 1 1142 ? 35.695 10.197 75.856 1.00 66.03 1128 ALA A O 1
ATOM 5681 N N . GLU A 1 1143 ? 36.229 10.841 73.750 1.00 60.68 1129 GLU A N 1
ATOM 5682 C CA . GLU A 1 1143 ? 37.669 10.640 73.899 1.00 64.78 1129 GLU A CA 1
ATOM 5683 C C . GLU A 1 1143 ? 38.191 11.655 74.889 1.00 71.17 1129 GLU A C 1
ATOM 5684 O O . GLU A 1 1143 ? 38.176 12.859 74.614 1.00 80.32 1129 GLU A O 1
ATOM 5690 N N . ASP A 1 1144 ? 38.613 11.175 76.049 1.00 70.30 1130 ASP A N 1
ATOM 5691 C CA . ASP A 1 1144 ? 39.161 11.961 77.138 1.00 71.08 1130 ASP A CA 1
ATOM 5692 C C . ASP A 1 1144 ? 38.097 12.666 77.961 1.00 66.13 1130 ASP A C 1
ATOM 5693 O O . ASP A 1 1144 ? 38.462 13.363 78.893 1.00 66.77 1130 ASP A O 1
ATOM 5698 N N . LEU A 1 1145 ? 36.808 12.537 77.655 1.00 62.69 1131 LEU A N 1
ATOM 5699 C CA . LEU A 1 1145 ? 35.838 13.204 78.512 1.00 62.46 1131 LEU A CA 1
ATOM 5700 C C . LEU A 1 1145 ? 36.055 12.781 79.955 1.00 73.26 1131 LEU A C 1
ATOM 5701 O O . LEU A 1 1145 ? 36.102 13.627 80.853 1.00 81.12 1131 LEU A O 1
ATOM 5706 N N . ALA A 1 1146 ? 36.296 11.484 80.182 1.00 64.84 1132 ALA A N 1
ATOM 5707 C CA . ALA A 1 1146 ? 36.333 10.967 81.542 1.00 46.66 1132 ALA A CA 1
ATOM 5708 C C . ALA A 1 1146 ? 37.580 11.379 82.294 1.00 55.83 1132 ALA A C 1
ATOM 5709 O O . ALA A 1 1146 ? 37.668 11.098 83.490 1.00 68.24 1132 ALA A O 1
ATOM 5711 N N . ASP A 1 1147 ? 38.532 12.028 81.628 1.00 56.35 1133 ASP A N 1
ATOM 5712 C CA . ASP A 1 1147 ? 39.732 12.587 82.239 1.00 65.40 1133 ASP A CA 1
ATOM 5713 C C . ASP A 1 1147 ? 39.563 14.030 82.679 1.00 61.18 1133 ASP A C 1
ATOM 5714 O O . ASP A 1 1147 ? 40.531 14.638 83.169 1.00 63.24 1133 ASP A O 1
ATOM 5719 N N . LEU A 1 1148 ? 38.380 14.588 82.490 1.00 55.70 1134 LEU A N 1
ATOM 5720 C CA . LEU A 1 1148 ? 38.146 16.007 82.576 1.00 56.43 1134 LEU A CA 1
ATOM 5721 C C . LEU A 1 1148 ? 37.284 16.339 83.781 1.00 64.86 1134 LEU A C 1
ATOM 5722 O O . LEU A 1 1148 ? 36.410 15.556 84.155 1.00 76.00 1134 LEU A O 1
ATOM 5727 N N . PRO A 1 1149 ? 37.523 17.480 84.424 1.00 52.04 1135 PRO A N 1
ATOM 5728 C CA . PRO A 1 1149 ? 36.625 17.901 85.501 1.00 48.30 1135 PRO A CA 1
ATOM 5729 C C . PRO A 1 1149 ? 35.175 17.897 85.085 1.00 52.51 1135 PRO A C 1
ATOM 5730 O O . PRO A 1 1149 ? 34.341 17.362 85.822 1.00 63.39 1135 PRO A O 1
ATOM 5734 N N . VAL A 1 1150 ? 34.857 18.433 83.901 1.00 55.09 1136 VAL A N 1
ATOM 5735 C CA . VAL A 1 1150 ? 33.468 18.539 83.458 1.00 51.80 1136 VAL A CA 1
ATOM 5736 C C . VAL A 1 1150 ? 32.761 17.190 83.463 1.00 60.86 1136 VAL A C 1
ATOM 5737 O O . VAL A 1 1150 ? 31.530 17.139 83.583 1.00 53.70 1136 VAL A O 1
ATOM 5741 N N . PHE A 1 1151 ? 33.512 16.086 83.362 1.00 63.45 1137 PHE A N 1
ATOM 5742 C CA . PHE A 1 1151 ? 32.877 14.772 83.321 1.00 63.01 1137 PHE A CA 1
ATOM 5743 C C . PHE A 1 1151 ? 32.143 14.456 84.610 1.00 52.38 1137 PHE A C 1
ATOM 5744 O O . PHE A 1 1151 ? 31.107 13.782 84.585 1.00 55.30 1137 PHE A O 1
ATOM 5752 N N . GLY A 1 1152 ? 32.686 14.883 85.745 1.00 47.61 1138 GLY A N 1
ATOM 5753 C CA . GLY A 1 1152 ? 32.002 14.638 86.995 1.00 54.72 1138 GLY A CA 1
ATOM 5754 C C . GLY A 1 1152 ? 30.692 15.380 87.061 1.00 62.38 1138 GLY A C 1
ATOM 5755 O O . GLY A 1 1152 ? 29.738 14.928 87.705 1.00 62.33 1138 GLY A O 1
ATOM 5756 N N . GLU A 1 1153 ? 30.620 16.516 86.377 1.00 58.22 1139 GLU A N 1
ATOM 5757 C CA . GLU A 1 1153 ? 29.384 17.278 86.334 1.00 61.51 1139 GLU A CA 1
ATOM 5758 C C . GLU A 1 1153 ? 28.341 16.576 85.470 1.00 62.48 1139 GLU A C 1
ATOM 5759 O O . GLU A 1 1153 ? 27.225 16.303 85.930 1.00 64.80 1139 GLU A O 1
ATOM 5765 N N . LEU A 1 1154 ? 28.700 16.256 84.221 1.00 53.92 1140 LEU A N 1
ATOM 5766 C CA . LEU A 1 1154 ? 27.760 15.631 83.298 1.00 45.85 1140 LEU A CA 1
ATOM 5767 C C . LEU A 1 1154 ? 27.170 14.359 83.869 1.00 59.04 1140 LEU A C 1
ATOM 5768 O O . LEU A 1 1154 ? 26.055 13.964 83.493 1.00 61.58 1140 LEU A O 1
ATOM 5773 N N . GLU A 1 1155 ? 27.893 13.694 84.769 1.00 59.28 1141 GLU A N 1
ATOM 5774 C CA . GLU A 1 1155 ? 27.341 12.449 85.256 1.00 56.64 1141 GLU A CA 1
ATOM 5775 C C . GLU A 1 1155 ? 26.209 12.682 86.243 1.00 66.78 1141 GLU A C 1
ATOM 5776 O O . GLU A 1 1155 ? 25.337 11.816 86.377 1.00 76.24 1141 GLU A O 1
ATOM 5782 N N . GLN A 1 1156 ? 26.161 13.853 86.886 1.00 63.54 1142 GLN A N 1
ATOM 5783 C CA . GLN A 1 1156 ? 25.023 14.164 87.745 1.00 56.43 1142 GLN A CA 1
ATOM 5784 C C . GLN A 1 1156 ? 23.731 14.375 86.975 1.00 58.80 1142 GLN A C 1
ATOM 5785 O O . GLN A 1 1156 ? 22.689 14.567 87.603 1.00 61.43 1142 GLN A O 1
ATOM 5791 N N . LEU A 1 1157 ? 23.744 14.337 85.646 1.00 55.59 1143 LEU A N 1
ATOM 5792 C CA . LEU A 1 1157 ? 22.503 14.442 84.900 1.00 65.52 1143 LEU A CA 1
ATOM 5793 C C . LEU A 1 1157 ? 22.184 13.151 84.160 1.00 75.22 1143 LEU A C 1
ATOM 5794 O O . LEU A 1 1157 ? 21.395 13.162 83.207 1.00 72.79 1143 LEU A O 1
ATOM 5799 N N . TYR A 1 1158 ? 22.746 12.024 84.622 1.00 78.56 1144 TYR A N 1
ATOM 5800 C CA . TYR A 1 1158 ? 22.472 10.735 83.986 1.00 66.72 1144 TYR A CA 1
ATOM 5801 C C . TYR A 1 1158 ? 21.049 10.263 84.275 1.00 67.79 1144 TYR A C 1
ATOM 5802 O O . TYR A 1 1158 ? 20.389 9.682 83.402 1.00 62.69 1144 TYR A O 1
ATOM 5811 N N . GLY A 1 1159 ? 20.558 10.513 85.492 1.00 74.33 1145 GLY A N 1
ATOM 5812 C CA . GLY A 1 1159 ? 19.181 10.171 85.808 1.00 67.02 1145 GLY A CA 1
ATOM 5813 C C . GLY A 1 1159 ? 18.196 10.749 84.815 1.00 62.17 1145 GLY A C 1
ATOM 5814 O O . GLY A 1 1159 ? 17.299 10.054 84.322 1.00 65.18 1145 GLY A O 1
ATOM 5815 N N . LEU A 1 1160 ? 18.359 12.027 84.484 1.00 54.69 1146 LEU A N 1
ATOM 5816 C CA . LEU A 1 1160 ? 17.346 12.650 83.638 1.00 53.08 1146 LEU A CA 1
ATOM 5817 C C . LEU A 1 1160 ? 17.372 12.129 82.205 1.00 59.79 1146 LEU A C 1
ATOM 5818 O O . LEU A 1 1160 ? 16.437 12.413 81.447 1.00 81.13 1146 LEU A O 1
ATOM 5823 N N . VAL A 1 1161 ? 18.387 11.360 81.815 1.00 55.22 1147 VAL A N 1
ATOM 5824 C CA . VAL A 1 1161 ? 18.441 10.810 80.468 1.00 65.34 1147 VAL A CA 1
ATOM 5825 C C . VAL A 1 1161 ? 18.466 9.290 80.455 1.00 74.61 1147 VAL A C 1
ATOM 5826 O O . VAL A 1 1161 ? 18.551 8.693 79.375 1.00 70.84 1147 VAL A O 1
ATOM 5830 N N . ALA A 1 1162 ? 18.344 8.647 81.622 1.00 71.51 1148 ALA A N 1
ATOM 5831 C CA . ALA A 1 1162 ? 18.342 7.188 81.720 1.00 64.96 1148 ALA A CA 1
ATOM 5832 C C . ALA A 1 1162 ? 17.324 6.534 80.785 1.00 68.22 1148 ALA A C 1
ATOM 5833 O O . ALA A 1 1162 ? 17.686 5.712 79.940 1.00 77.74 1148 ALA A O 1
ATOM 5835 N N . ASP A 1 1163 ? 16.038 6.871 80.938 1.00 65.74 1149 ASP A N 1
ATOM 5836 C CA . ASP A 1 1163 ? 14.955 6.314 80.122 1.00 66.54 1149 ASP A CA 1
ATOM 5837 C C . ASP A 1 1163 ? 15.325 6.185 78.651 1.00 66.60 1149 ASP A C 1
ATOM 5838 O O . ASP A 1 1163 ? 14.768 5.338 77.956 1.00 82.99 1149 ASP A O 1
ATOM 5843 N N . ALA A 1 1164 ? 16.211 7.039 78.145 1.00 59.69 1150 ALA A N 1
ATOM 5844 C CA . ALA A 1 1164 ? 16.412 7.095 76.704 1.00 57.25 1150 ALA A CA 1
ATOM 5845 C C . ALA A 1 1164 ? 17.025 5.799 76.226 1.00 67.69 1150 ALA A C 1
ATOM 5846 O O . ALA A 1 1164 ? 17.602 5.026 77.005 1.00 79.96 1150 ALA A O 1
ATOM 5848 N N . LYS A 1 1165 ? 16.889 5.545 74.933 1.00 55.19 1151 LYS A N 1
ATOM 5849 C CA . LYS A 1 1165 ? 17.591 4.414 74.365 1.00 64.47 1151 LYS A CA 1
ATOM 5850 C C . LYS A 1 1165 ? 18.311 4.864 73.110 1.00 67.14 1151 LYS A C 1
ATOM 5851 O O . LYS A 1 1165 ? 18.031 5.927 72.562 1.00 80.52 1151 LYS A O 1
ATOM 5857 N N . TYR A 1 1166 ? 19.294 4.068 72.706 1.00 59.30 1152 TYR A N 1
ATOM 5858 C CA . TYR A 1 1166 ? 20.085 4.343 71.520 1.00 58.04 1152 TYR A CA 1
ATOM 5859 C C . TYR A 1 1166 ? 20.531 3.008 70.941 1.00 79.87 1152 TYR A C 1
ATOM 5860 O O . TYR A 1 1166 ? 20.727 2.029 71.673 1.00 91.21 1152 TYR A O 1
ATOM 5869 N N . ASP A 1 1167 ? 20.653 2.975 69.616 1.00 83.16 1153 ASP A N 1
ATOM 5870 C CA . ASP A 1 1167 ? 21.161 1.842 68.850 1.00 82.79 1153 ASP A CA 1
ATOM 5871 C C . ASP A 1 1167 ? 22.685 1.823 68.938 1.00 81.17 1153 ASP A C 1
ATOM 5872 O O . ASP A 1 1167 ? 23.348 2.594 68.230 1.00 84.87 1153 ASP A O 1
ATOM 5877 N N . PRO A 1 1168 ? 23.270 0.934 69.758 1.00 83.05 1154 PRO A N 1
ATOM 5878 C CA . PRO A 1 1168 ? 24.700 1.061 70.098 1.00 71.41 1154 PRO A CA 1
ATOM 5879 C C . PRO A 1 1168 ? 25.645 1.094 68.917 1.00 73.09 1154 PRO A C 1
ATOM 5880 O O . PRO A 1 1168 ? 26.736 1.665 69.034 1.00 73.46 1154 PRO A O 1
ATOM 5884 N N . SER A 1 1169 ? 25.276 0.508 67.781 1.00 77.32 1155 SER A N 1
ATOM 5885 C CA . SER A 1 1169 ? 26.172 0.548 66.627 1.00 92.53 1155 SER A CA 1
ATOM 5886 C C . SER A 1 1169 ? 26.392 1.979 66.149 1.00 97.99 1155 SER A C 1
ATOM 5887 O O . SER A 1 1169 ? 27.533 2.447 66.047 1.00 110.85 1155 SER A O 1
ATOM 5890 N N . SER A 1 1170 ? 25.306 2.703 65.886 1.00 91.85 1156 SER A N 1
ATOM 5891 C CA . SER A 1 1170 ? 25.381 4.030 65.291 1.00 96.09 1156 SER A CA 1
ATOM 5892 C C . SER A 1 1170 ? 25.867 5.117 66.253 1.00 86.34 1156 SER A C 1
ATOM 5893 O O . SER A 1 1170 ? 25.908 6.295 65.861 1.00 73.39 1156 SER A O 1
ATOM 5896 N N . LEU A 1 1171 ? 26.245 4.754 67.482 1.00 81.78 1157 LEU A N 1
ATOM 5897 C CA . LEU A 1 1171 ? 26.685 5.740 68.464 1.00 72.89 1157 LEU A CA 1
ATOM 5898 C C . LEU A 1 1171 ? 28.038 6.328 68.080 1.00 81.77 1157 LEU A C 1
ATOM 5899 O O . LEU A 1 1171 ? 28.250 7.548 68.150 1.00 66.71 1157 LEU A O 1
ATOM 5904 N N . LYS A 1 1172 ? 28.980 5.465 67.685 1.00 86.10 1158 LYS A N 1
ATOM 5905 C CA . LYS A 1 1172 ? 30.279 5.964 67.263 1.00 85.56 1158 LYS A CA 1
ATOM 5906 C C . LYS A 1 1172 ? 30.124 6.959 66.119 1.00 82.10 1158 LYS A C 1
ATOM 5907 O O . LYS A 1 1172 ? 30.780 8.006 66.105 1.00 72.30 1158 LYS A O 1
ATOM 5913 N N . SER A 1 1173 ? 29.231 6.665 65.169 1.00 85.50 1159 SER A N 1
ATOM 5914 C CA . SER A 1 1173 ? 28.992 7.592 64.066 1.00 90.53 1159 SER A CA 1
ATOM 5915 C C . SER A 1 1173 ? 28.475 8.935 64.561 1.00 85.96 1159 SER A C 1
ATOM 5916 O O . SER A 1 1173 ? 28.959 9.986 64.127 1.00 92.21 1159 SER A O 1
ATOM 5919 N N . ALA A 1 1174 ? 27.486 8.924 65.467 1.00 87.10 1160 ALA A N 1
ATOM 5920 C CA . ALA A 1 1174 ? 26.874 10.179 65.911 1.00 73.05 1160 ALA A CA 1
ATOM 5921 C C . ALA A 1 1174 ? 27.897 11.097 66.560 1.00 74.28 1160 ALA A C 1
ATOM 5922 O O . ALA A 1 1174 ? 27.876 12.319 66.341 1.00 64.55 1160 ALA A O 1
ATOM 5924 N N . LEU A 1 1175 ? 28.832 10.510 67.323 1.00 74.84 1161 LEU A N 1
ATOM 5925 C CA . LEU A 1 1175 ? 29.724 11.210 68.238 1.00 64.46 1161 LEU A CA 1
ATOM 5926 C C . LEU A 1 1175 ? 31.090 11.556 67.632 1.00 70.18 1161 LEU A C 1
ATOM 5927 O O . LEU A 1 1175 ? 32.076 11.603 68.362 1.00 82.98 1161 LEU A O 1
ATOM 5932 N N . VAL A 1 1176 ? 31.181 11.877 66.350 1.00 70.45 1162 VAL A N 1
ATOM 5933 C CA . VAL A 1 1176 ? 32.485 12.065 65.721 1.00 68.57 1162 VAL A CA 1
ATOM 5934 C C . VAL A 1 1176 ? 32.856 13.531 65.380 1.00 69.04 1162 VAL A C 1
ATOM 5935 O O . VAL A 1 1176 ? 34.032 13.964 65.483 1.00 61.57 1162 VAL A O 1
#

Organism: Thermus virus P23-45 (NCBI:txid2914006)

Sequence (748 aa):
NKPFAQQTGRFHTIELQEEGSPDEFQELLRLQASTQGHVDETTLARLVVQKRATKAILKKLLETADRPEEQAVWRAAIERLVIGNTAYDLKDDESFAKLIELAKKHPLEKVVKNVREVQFSEKVTLSDKYAFVPASNQGRIFLSHLRRENIYRTPTQRPLSLKVAEEGEGVRLKEEEKALGDGALGILRPQSLGLPEDYTGVVQVRGELADPEGNVYAGLKGTVIVDPRAKEDFLNLNDLYRGDTVVDGKKYTKEEVDALIREKLKTGALQLNLGIHRVSTVEEAEGQYSAASHTAYKELDPEIYRLLEEGVELDAEGRPIVPIVIGKEAAKLGLKEGDIAFTFRNALLQARVAAIRDRLNAVVVNQEYAKSTGVDFDGDTLVVLPKGLPVDPHRLEVFQTLAHAGLAVEPSPGELRFKEQLEVYDKVLARLSKSRLAAELRNAGVEDLSNPFEVVRQLESLGEEELLKAFKGYLRKGFAKELGLDLKSEEDRARLNQYLFEGFLDYRKQFQDPRRVYKKLPLPSAALAASLLQVEAHKKEYDPSDPVALAAGQLTTSFLGLSEKLAQDLETSIDFPKLAEAIRAYNQAYSSGNEEQVAKARAELVKVLNDPTVQKFSLSNLLYQIITDRKKRDYSLRVRTESGKTYEYRNLYAVLNRLQNLPVEEVADTVYDASGQAVEERVPLKQSATRSLVKGLLDLASGKVKEDPDGTVAEDLADLPVFGELEQLYGLVADAKYDPSSLKSALV

Secondary structure (DSSP, 8-state):
-EEHHHHH-SEEEEESS-SS---HHHHHHHHHHHTTS-S-HHHHHHHHHHHHHHHHHHHHHHHTSSSHHHHHHHHTTEEEEEETTEEEETTSHHHHHHHHHHHHHS-HHHHHHTEEEEEE-TT-EE-SSEEEEES-SSS-B-B-HHHHHHHHSSEE-S-EEEEB-SSSSSEEEE--TTTT-TTEEEEE-TTTTT-STT--EEEEE--EEE-TTS-EEEE--EEEEE-TTSSSEEEEGGGSB-B-EEETTEEEPHHHHHHHHHHHHHTT--EEEE-EEEE---EE---EE--EEGGGGSSSSHHHHHHHHS-EEE-TTS-EEEEEEE----TTTT--TT-EEEEEE---EEEEEEEE-SS--S-EE-STTSGGGT--TTT--EEEE-TT--S-PPPHHHHHH--TTS--------EETTHHHHHHHHHHHHHHHHSHHHHHHHHTT----S-HHHHHHHHHHSS-HHHHHHHHHHHHHHHHHHTT--SSSHHHHHHHIIIIIITTGGGGGT-S-G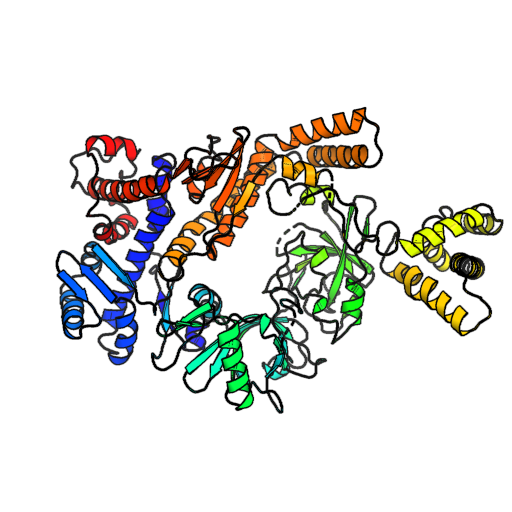GGEEEE----HHHHHHHH-EEEEE-----SS-THHHHHHHHTTTTHHHHHHHHHHHHTTS-HHHHHHHHHHHHHHHHH--HHHHHHHHHHHHHHHSSHHHHHHHHHHHHHHHHHHTTTS--EEEEE-TTS-EEEE--HHHHHHH-----SGGG-SEEEETTEEEEEE-HHHHHHHHHHHHHHHHHHHTSSS-S-TTSSTTTTGGGSHHHHHHHTTSGGGTT----GGGHHHHT-

Nearest PDB structures (foldseek):
  8h2m-assembly1_A  TM=1.001E+00  e=0.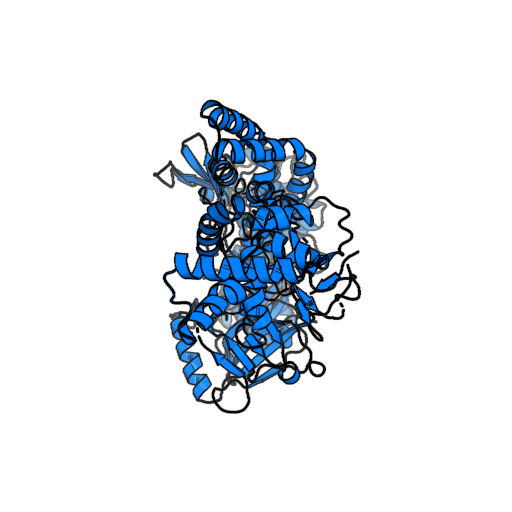000E+00  Oshimavirus P2345
  8h2n-assembly4_D  TM=9.994E-01  e=0.000E+00  Oshimavirus P2345
  8f72-assembly1_A  TM=3.632E-01  e=9.358E-12  Phage #D
  6psw-assembly1_J  TM=1.348E-01  e=8.533E-01  Escherichia coli

InterPro domains:
  IPR011055 Duplicated hybrid motif [G3DSA:2.70.70.10] (3130-3258)
  IPR011055 Duplicated hybrid motif [SSF51261] (3098-3253)
  IPR016047 M23ase, beta-sheet core domain [PF01551] (3161-3251)
  IPR050570 Bacterial cell wall metabolism enzyme [PTHR21666] (3050-3258)

Solvent-accessible surface area: 34272 Å² total